Protein AF-A0A126PBB1-F1 (afdb_monomer)

Mean predicted aligned error: 21.3 Å

Secondary structure (DSSP, 8-state):
-HHHHHHHHHHHHHHHHHH----SSS--THHHHHHHHHHHHHHHHHHHS-------PPPEEE---B-PPPPPTTSPPPP-EEEEEEEEE--GGG-PPPB--SSSSEEEETTEEEEEEEEESS--TT-S-EEEETTEEEEPEEPTT-TTEEEEEEEESS-EEEEEEETTEEBPPEEEEEEPPPPPEEEEEES-SEEEEPSSSS-SEEEEEEEEE-SS-EEEEEEEEEEEE-STT--EEEEEEEE-GGGT-S--SEEEEEEEEETTTTT--TT-EEEEEEEEEESS--EEEPPPEEEEEPPHHHHT-------------S----HHHHHHHHHHHHHGGGGS-HHHHHHHHHHHHHHHHHHHHHHHHHTT-PPPS-------------PPPPP---------------------------------------THHHHHHHHGGG-----THHHHTTS-HHHHHHHHHHHHHHHHHHHHHHTT-HHHHHHHHHHHHHHHHHHHHHHHHHHHHHS--PPPPP-GGGTT----TT---------PPPPP--HHHHHHHHHHHHHHTTPPP-GGGHHHHHHHHHHHHHHHHH-HHHHHHHHHHHHHHHHHHHTTPPPPHHHHHHHHHHHHHTSPPPPPPPPPPPPPPHHHHHHHHHH--

pLDDT: mean 76.06, std 21.65, range [22.47, 97.69]

Sequence (653 aa):
MLEQFQQQRVAGRFTQLAEGKEQLLPVDFRRPGLLALGLLVAGAAAWAWPAAGPQAVAPAAVPVHFNAPPVRPGAPAPARLLETQLLVTPPAYTRRAAFAPAQASFRCPQGARVRWRVRVSRPVAGGAPVLEMGGRRVAFRPVAGAANMFEAEQVMNASALYRLRFAGTVSDDYAIDVQADQAPAVRILTPKAYTLVPARGARPEVPVRALLRDDYGLSRAELVITVAQGAGEAVKFREVRRDLSTALGALPAQATVGSLLNLKQLGLTYGDELYFYISARDNNGHNARSDAYLVQWQDTAQAAGVSGLMGGPKVAPAYFRSQRQLIIDTQKLLADRKKLTPSELTSRANELGADQQALRLRYGKFMGEELEPGLGVTAGPETEAQPAPRAESHAPIAEDDDTPAPAAAPAAGHDDHDHEASAPMGGNASPTAETDALLQPYIHKHDDAETADFLEPAVKTKLRAVLDQMWAAELRLRTAQPAAALPYEYRALRLLKQVQQQTRAFVKKAGFAPPAAPEPNLRLTGDLKGAAAPHLQAQVPAPAAQPAVRGALAWLAASAAGQPARPADARLLESAGAALAQAAVQQPGAYLAALRDLRRLLSDVRAARPPCPDCRRTVARALTDLLPPPPPADAAPPAPDRLARRYFQNLSR

Nearest PDB structures (foldseek):
  8b5l-assembly1_q  TM=4.715E-01  e=6.885E-03  Oryctolagus cuniculus
  5vi0-assembly1_A  TM=5.466E-01  e=9.714E-02  Pseudomonas fluorescens
  2vmf-assembly2_B  TM=2.144E-01  e=1.719E-01  Bacteroides thetaiotaomicron VPI-5482
  2wbk-assembly1_A  TM=2.316E-01  e=3.375E-01  Bacteroides thetaiotaomicron VPI-5482
  2vot-assembly1_A  TM=1.790E-01  e=4.375E-01  Bacteroides thetaiotaomicron VPI-5482

Structure (mmCIF, N/CA/C/O backbone):
data_AF-A0A126PBB1-F1
#
_entry.id   AF-A0A126PBB1-F1
#
loop_
_atom_site.group_PDB
_atom_site.id
_atom_site.type_symbol
_atom_site.label_atom_id
_atom_site.label_alt_id
_atom_site.label_comp_id
_atom_site.label_asym_id
_atom_site.label_entity_id
_atom_site.label_seq_id
_atom_site.pdbx_PDB_ins_code
_atom_site.Cartn_x
_atom_site.Cartn_y
_atom_site.Cartn_z
_atom_site.occupancy
_atom_site.B_iso_or_equiv
_atom_site.auth_seq_id
_atom_site.auth_comp_id
_atom_site.auth_asym_id
_atom_site.auth_atom_id
_atom_site.pdbx_PDB_model_num
ATOM 1 N N . MET A 1 1 ? -95.888 -36.426 -16.703 1.00 60.81 1 MET A N 1
ATOM 2 C CA . MET A 1 1 ? -95.851 -35.184 -17.519 1.00 60.81 1 MET A CA 1
ATOM 3 C C . MET A 1 1 ? -94.670 -34.272 -17.183 1.00 60.81 1 MET A C 1
ATOM 5 O O . MET A 1 1 ? -94.029 -33.803 -18.112 1.00 60.81 1 MET A O 1
ATOM 9 N N . LEU A 1 2 ? -94.336 -34.033 -15.908 1.00 67.06 2 LEU A N 1
ATOM 10 C CA . LEU A 1 2 ? -93.204 -33.166 -15.529 1.00 67.06 2 LEU A CA 1
ATOM 11 C C . LEU A 1 2 ? -91.828 -33.674 -15.997 1.00 67.06 2 LEU A C 1
ATOM 13 O O . LEU A 1 2 ? -91.025 -32.877 -16.473 1.00 67.06 2 LEU A O 1
ATOM 17 N N . GLU A 1 3 ? -91.581 -34.983 -15.941 1.00 72.38 3 GLU A N 1
ATOM 18 C CA . GLU A 1 3 ? -90.308 -35.571 -16.391 1.00 72.38 3 GLU A CA 1
ATOM 19 C C . GLU A 1 3 ? -90.070 -35.379 -17.894 1.00 72.38 3 GLU A C 1
ATOM 21 O O . GLU A 1 3 ? -88.973 -35.012 -18.302 1.00 72.38 3 GLU A O 1
ATOM 26 N N . GLN A 1 4 ? -91.113 -35.519 -18.720 1.00 77.75 4 GLN A N 1
ATOM 27 C CA . GLN A 1 4 ? -91.014 -35.302 -20.168 1.00 77.75 4 GLN A CA 1
ATOM 28 C C . GLN A 1 4 ? -90.711 -33.837 -20.509 1.00 77.75 4 GLN A C 1
ATOM 30 O O . GLN A 1 4 ? -89.896 -33.565 -21.389 1.00 77.75 4 GLN A O 1
ATOM 35 N N . PHE A 1 5 ? -91.295 -32.889 -19.770 1.00 80.25 5 PHE A N 1
ATOM 36 C CA . PHE A 1 5 ? -90.973 -31.469 -19.924 1.00 80.25 5 PHE A CA 1
ATOM 37 C C . PHE A 1 5 ? -89.542 -31.151 -19.491 1.00 80.25 5 PHE A C 1
ATOM 39 O O . PHE A 1 5 ? -88.868 -30.347 -20.135 1.00 80.25 5 PHE A O 1
ATOM 46 N N . GLN A 1 6 ? -89.049 -31.787 -18.426 1.00 80.12 6 GLN A N 1
ATOM 47 C CA . GLN A 1 6 ? -87.665 -31.610 -17.997 1.00 80.12 6 GLN A CA 1
ATOM 48 C C . GLN A 1 6 ? -86.688 -32.203 -19.017 1.00 80.12 6 GLN A C 1
ATOM 50 O O . GLN A 1 6 ? -85.704 -31.554 -19.367 1.00 80.12 6 GLN A O 1
ATOM 55 N N . GLN A 1 7 ? -87.000 -33.382 -19.557 1.00 84.31 7 GLN A N 1
ATOM 56 C CA . GLN A 1 7 ? -86.185 -34.045 -20.567 1.00 84.31 7 GLN A CA 1
ATOM 57 C C . GLN A 1 7 ? -86.119 -33.228 -21.863 1.00 84.31 7 GLN A C 1
ATOM 59 O O . GLN A 1 7 ? -85.029 -33.023 -22.390 1.00 84.31 7 GLN A O 1
ATOM 64 N N . GLN A 1 8 ? -87.239 -32.666 -22.330 1.00 84.06 8 GLN A N 1
ATOM 65 C CA . GLN A 1 8 ? -87.248 -31.773 -23.496 1.00 84.06 8 GLN A CA 1
ATOM 66 C C . GLN A 1 8 ? -86.466 -30.476 -23.249 1.00 84.06 8 GLN A C 1
ATOM 68 O O . GLN A 1 8 ? -85.764 -29.996 -24.138 1.00 84.06 8 GLN A O 1
ATOM 73 N N . ARG A 1 9 ? -86.524 -29.921 -22.033 1.00 81.00 9 ARG A N 1
ATOM 74 C CA . ARG A 1 9 ? -85.789 -28.697 -21.677 1.00 81.00 9 ARG A CA 1
ATOM 75 C C . ARG A 1 9 ? -84.279 -28.926 -21.604 1.00 81.00 9 ARG A C 1
ATOM 77 O O . ARG A 1 9 ? -83.509 -28.064 -22.025 1.00 81.00 9 ARG A O 1
ATOM 84 N N . VAL A 1 10 ? -83.857 -30.076 -21.079 1.00 82.06 10 VAL A N 1
ATOM 85 C CA . VAL A 1 10 ? -82.442 -30.472 -21.022 1.00 82.06 10 VAL A CA 1
ATOM 86 C C . VAL A 1 10 ? -81.930 -30.818 -22.417 1.00 82.06 10 VAL A C 1
ATOM 88 O O . VAL A 1 10 ? -80.867 -30.331 -22.792 1.00 82.06 10 VAL A O 1
ATOM 91 N N . ALA A 1 11 ? -82.704 -31.562 -23.212 1.00 82.44 11 ALA A N 1
ATOM 92 C CA . ALA A 1 11 ? -82.357 -31.871 -24.597 1.00 82.44 11 ALA A CA 1
ATOM 93 C C . ALA A 1 11 ? -82.188 -30.591 -25.430 1.00 82.44 11 ALA A C 1
ATOM 95 O O . ALA A 1 11 ? -81.163 -30.435 -26.084 1.00 82.44 11 ALA A O 1
ATOM 96 N N . GLY A 1 12 ? -83.118 -29.634 -25.309 1.00 79.44 12 GLY A N 1
ATOM 97 C CA . GLY A 1 12 ? -83.042 -28.343 -26.000 1.00 79.44 12 GLY A CA 1
ATOM 98 C C . GLY A 1 12 ? -81.815 -27.508 -25.616 1.00 79.44 12 GLY A C 1
ATOM 99 O O . GLY A 1 12 ? -81.172 -26.916 -26.485 1.00 79.44 12 GLY A O 1
ATOM 100 N N . ARG A 1 13 ? -81.434 -27.502 -24.329 1.00 74.75 13 ARG A N 1
ATOM 101 C CA . ARG A 1 13 ? -80.196 -26.845 -23.872 1.00 74.75 13 ARG A CA 1
ATOM 102 C C . ARG A 1 13 ? -78.937 -27.553 -24.361 1.00 74.75 13 ARG A C 1
ATOM 104 O O . ARG A 1 13 ? -77.949 -26.887 -24.648 1.00 74.75 13 ARG A O 1
ATOM 111 N N . PHE A 1 14 ? -78.963 -28.879 -24.458 1.00 74.94 14 PHE A N 1
ATOM 112 C CA . PHE A 1 14 ? -77.819 -29.652 -24.926 1.00 74.94 14 PHE A CA 1
ATOM 113 C C . PHE A 1 14 ? -77.565 -29.430 -26.422 1.00 74.94 14 PHE A C 1
ATOM 115 O O . PHE A 1 14 ? -76.424 -29.208 -26.816 1.00 74.94 14 PHE A O 1
ATOM 122 N N . THR A 1 15 ? -78.618 -29.378 -27.243 1.00 75.38 15 THR A N 1
ATOM 123 C CA . THR A 1 15 ? -78.499 -29.010 -28.664 1.00 75.38 15 THR A CA 1
ATOM 124 C C . THR A 1 15 ? -78.010 -27.574 -28.856 1.00 75.38 15 THR A C 1
ATOM 126 O O . THR A 1 15 ? -77.136 -27.348 -29.685 1.00 75.38 15 THR A O 1
ATOM 129 N N . GLN A 1 16 ? -78.459 -26.616 -28.032 1.00 71.31 16 GLN A N 1
ATOM 130 C CA . GLN A 1 16 ? -77.944 -25.238 -28.078 1.00 71.31 16 GLN A CA 1
ATOM 131 C C . GLN A 1 16 ? -76.454 -25.133 -27.713 1.00 71.31 16 GLN A C 1
ATOM 133 O O . GLN A 1 16 ? -75.738 -24.334 -28.312 1.00 71.31 16 GLN A O 1
ATOM 138 N N . LEU A 1 17 ? -75.973 -25.940 -26.763 1.00 67.38 17 LEU A N 1
ATOM 139 C CA . LEU A 1 17 ? -74.553 -25.984 -26.389 1.00 67.38 17 LEU A CA 1
ATOM 140 C C . LEU A 1 17 ? -73.686 -26.718 -27.423 1.00 67.38 17 LEU A C 1
ATOM 142 O O . LEU A 1 17 ? -72.514 -26.392 -27.564 1.00 67.38 17 LEU A O 1
ATOM 146 N N . ALA A 1 18 ? -74.245 -27.694 -28.143 1.00 67.94 18 ALA A N 1
ATOM 147 C CA . ALA A 1 18 ? -73.534 -28.425 -29.191 1.00 67.94 18 ALA A CA 1
ATOM 148 C C . ALA A 1 18 ? -73.410 -27.622 -30.500 1.00 67.94 18 ALA A C 1
ATOM 150 O O . ALA A 1 18 ? -72.405 -27.736 -31.201 1.00 67.94 18 ALA A O 1
ATOM 151 N N . GLU A 1 19 ? -74.414 -26.803 -30.830 1.00 67.00 19 GLU A N 1
ATOM 152 C CA . GLU A 1 19 ? -74.409 -25.941 -32.022 1.00 67.00 19 GLU A CA 1
ATOM 153 C C . GLU A 1 19 ? -73.722 -24.587 -31.772 1.00 67.00 19 GLU A C 1
ATOM 155 O O . GLU A 1 19 ? -73.183 -23.969 -32.697 1.00 67.00 19 GLU A O 1
ATOM 160 N N . GLY A 1 20 ? -73.679 -24.137 -30.515 1.00 59.25 20 GLY A N 1
ATOM 161 C CA . GLY A 1 20 ? -72.903 -22.980 -30.095 1.00 59.25 20 GLY A CA 1
ATOM 162 C C . GLY A 1 20 ? -71.405 -23.274 -30.145 1.00 59.25 20 GLY A C 1
ATOM 163 O O . GLY A 1 20 ? -70.877 -24.003 -29.314 1.00 59.25 20 GLY A O 1
ATOM 164 N N . LYS A 1 21 ? -70.680 -22.638 -31.073 1.00 56.50 21 LYS A N 1
ATOM 165 C CA . LYS A 1 21 ? -69.202 -22.561 -31.086 1.00 56.50 21 LYS A CA 1
ATOM 166 C C . LYS A 1 21 ? -68.635 -21.758 -29.897 1.00 56.50 21 LYS A C 1
ATOM 168 O O . LYS A 1 21 ? -67.639 -21.051 -30.048 1.00 56.50 21 LYS A O 1
ATOM 173 N N . GLU A 1 22 ? -69.259 -21.814 -28.727 1.00 53.62 22 GLU A N 1
ATOM 174 C CA . GLU A 1 22 ? -68.707 -21.207 -27.526 1.00 53.62 22 GLU A CA 1
ATOM 175 C C . GLU A 1 22 ? -67.692 -22.172 -26.923 1.00 53.62 22 GLU A C 1
ATOM 177 O O . GLU A 1 22 ? -67.998 -23.288 -26.506 1.00 53.62 22 GLU A O 1
ATOM 182 N N . GLN A 1 23 ? -66.430 -21.751 -26.969 1.00 56.34 23 GLN A N 1
ATOM 183 C CA . GLN A 1 23 ? -65.311 -22.481 -26.400 1.00 56.34 23 GLN A CA 1
ATOM 184 C C . GLN A 1 23 ? -65.612 -22.782 -24.927 1.00 56.34 23 GLN A C 1
ATOM 186 O O . GLN A 1 23 ? -65.823 -21.871 -24.132 1.00 56.34 23 GLN A O 1
ATOM 191 N N . LEU A 1 24 ? -65.582 -24.068 -24.563 1.00 58.25 24 LEU A N 1
ATOM 192 C CA . LEU A 1 24 ? -65.832 -24.582 -23.206 1.00 58.25 24 LEU A CA 1
ATOM 193 C C . LEU A 1 24 ? -64.870 -24.027 -22.132 1.00 58.25 24 LEU A C 1
ATOM 195 O O . LEU A 1 24 ? -65.028 -24.319 -20.950 1.00 58.25 24 LEU A O 1
ATOM 199 N N . LEU A 1 25 ? -63.875 -23.227 -22.525 1.00 57.66 25 LEU A N 1
ATOM 200 C CA . LEU A 1 25 ? -62.966 -22.504 -21.644 1.00 57.66 25 LEU A CA 1
ATOM 201 C C . LEU A 1 25 ? -62.845 -21.050 -22.139 1.00 57.66 25 LEU A C 1
ATOM 203 O O . LEU A 1 25 ? -62.586 -20.845 -23.325 1.00 57.66 25 LEU A O 1
ATOM 207 N N . PRO A 1 26 ? -62.969 -20.037 -21.258 1.00 62.47 26 PRO A N 1
ATOM 208 C CA . PRO A 1 26 ? -63.028 -18.616 -21.622 1.00 62.47 26 PRO A CA 1
ATOM 209 C C . PRO A 1 26 ? -61.656 -18.013 -21.982 1.00 62.47 26 PRO A C 1
ATOM 211 O O . PRO A 1 26 ? -61.412 -16.831 -21.745 1.00 62.47 26 PRO A O 1
ATOM 214 N N . VAL A 1 27 ? -60.719 -18.813 -22.503 1.00 61.44 27 VAL A N 1
ATOM 215 C CA . VAL A 1 27 ? -59.352 -18.365 -22.797 1.00 61.44 27 VAL A CA 1
ATOM 216 C C . VAL A 1 27 ? -58.865 -18.961 -24.119 1.00 61.44 27 VAL A C 1
ATOM 218 O O . VAL A 1 27 ? -58.666 -20.167 -24.246 1.00 61.44 27 VAL A O 1
ATOM 221 N N . ASP A 1 28 ? -58.640 -18.098 -25.111 1.00 68.00 28 ASP A N 1
ATOM 222 C CA . ASP A 1 28 ? -58.074 -18.471 -26.410 1.00 68.00 28 ASP A CA 1
ATOM 223 C C . ASP A 1 28 ? -56.553 -18.680 -26.285 1.00 68.00 28 ASP A C 1
ATOM 225 O O . ASP A 1 28 ? -55.764 -17.734 -26.351 1.00 68.00 28 ASP A O 1
ATOM 229 N N . PHE A 1 29 ? -56.124 -19.931 -26.089 1.00 66.38 29 PHE A N 1
ATOM 230 C CA . PHE A 1 29 ? -54.716 -20.314 -25.891 1.00 66.38 29 PHE A CA 1
ATOM 231 C C . PHE A 1 29 ? -53.810 -20.077 -27.112 1.00 66.38 29 PHE A C 1
ATOM 233 O O . PHE A 1 29 ? -52.584 -20.159 -26.998 1.00 66.38 29 PHE A O 1
ATOM 240 N N . ARG A 1 30 ? -54.369 -19.743 -28.282 1.00 72.94 30 ARG A N 1
ATOM 241 C CA . ARG A 1 30 ? -53.584 -19.524 -29.507 1.00 72.94 30 ARG A CA 1
ATOM 242 C C . ARG A 1 30 ? -52.703 -18.281 -29.413 1.00 72.94 30 ARG A C 1
ATOM 244 O O . ARG A 1 30 ? -51.546 -18.311 -29.824 1.00 72.94 30 ARG A O 1
ATOM 251 N N . ARG A 1 31 ? -53.225 -17.198 -28.832 1.00 74.38 31 ARG A N 1
ATOM 252 C CA . ARG A 1 31 ? -52.502 -15.925 -28.661 1.00 74.38 31 ARG A CA 1
ATOM 253 C C . ARG A 1 31 ? -51.337 -16.016 -27.660 1.00 74.38 31 ARG A C 1
ATOM 255 O O . ARG A 1 31 ? -50.235 -15.620 -28.037 1.00 74.38 31 ARG A O 1
ATOM 262 N N . PRO A 1 32 ? -51.505 -16.562 -26.436 1.00 77.25 32 PRO A N 1
ATOM 263 C CA . PRO A 1 32 ? -50.378 -16.763 -25.527 1.00 77.25 32 PRO A CA 1
ATOM 264 C C . PRO A 1 32 ? -49.398 -17.825 -26.044 1.00 77.25 32 PRO A C 1
ATOM 266 O O . PRO A 1 32 ? -48.199 -17.675 -25.835 1.00 77.25 32 PRO A O 1
ATOM 269 N N . GLY A 1 33 ? -49.866 -18.843 -26.780 1.00 81.31 33 GLY A N 1
ATOM 270 C CA . GLY A 1 33 ? -48.993 -19.836 -27.415 1.00 81.31 33 GLY A CA 1
ATOM 271 C C . GLY A 1 33 ? -48.054 -19.230 -28.463 1.00 81.31 33 GLY A C 1
ATOM 272 O O . GLY A 1 33 ? -46.858 -19.512 -28.452 1.00 81.31 33 GLY A O 1
ATOM 273 N N . LEU A 1 34 ? -48.563 -18.339 -29.322 1.00 83.38 34 LEU A N 1
ATOM 274 C CA . LEU A 1 34 ? -47.744 -17.617 -30.304 1.00 83.38 34 LEU A CA 1
ATOM 275 C C . LEU A 1 34 ? -46.753 -16.647 -29.642 1.00 83.38 34 LEU A C 1
ATOM 277 O O . LEU A 1 34 ? -45.617 -16.538 -30.097 1.00 83.38 34 LEU A O 1
ATOM 281 N N . LEU A 1 35 ? -47.147 -15.986 -28.549 1.00 85.50 35 LEU A N 1
ATOM 282 C CA . LEU A 1 35 ? -46.247 -15.134 -27.761 1.00 85.50 35 LEU A CA 1
ATOM 283 C C . LEU A 1 35 ? -45.133 -15.940 -27.082 1.00 85.50 35 LEU A C 1
ATOM 285 O O . LEU A 1 35 ? -43.973 -15.535 -27.130 1.00 85.50 35 LEU A O 1
ATOM 289 N N . ALA A 1 36 ? -45.460 -17.092 -26.492 1.00 84.94 36 ALA A N 1
ATOM 290 C CA . ALA A 1 36 ? -44.480 -17.981 -25.874 1.00 84.94 36 ALA A CA 1
ATOM 291 C C . ALA A 1 36 ? -43.501 -18.554 -26.909 1.00 84.94 36 ALA A C 1
ATOM 293 O O . ALA A 1 36 ? -42.295 -18.579 -26.667 1.00 84.94 36 ALA A O 1
ATOM 294 N N . LEU A 1 37 ? -44.000 -18.947 -28.087 1.00 88.62 37 LEU A N 1
ATOM 295 C CA . LEU A 1 37 ? -43.163 -19.395 -29.199 1.00 88.62 37 LEU A CA 1
ATOM 296 C C . LEU A 1 37 ? -42.256 -18.263 -29.702 1.00 88.62 37 LEU A C 1
ATOM 298 O O . LEU A 1 37 ? -41.065 -18.480 -29.902 1.00 88.62 37 LEU A O 1
ATOM 302 N N . GLY A 1 38 ? -42.790 -17.047 -29.847 1.00 89.56 38 GLY A N 1
ATOM 303 C CA . GLY A 1 38 ? -42.014 -15.868 -30.231 1.00 89.56 38 GLY A CA 1
ATOM 304 C C . GLY A 1 38 ? -40.899 -15.542 -29.234 1.00 89.56 38 GLY A C 1
ATOM 305 O O . GLY A 1 38 ? -39.771 -15.282 -29.644 1.00 89.56 38 GLY A O 1
ATOM 306 N N . LEU A 1 39 ? -41.178 -15.629 -27.930 1.00 90.38 39 LEU A N 1
ATOM 307 C CA . LEU A 1 39 ? -40.182 -15.443 -26.869 1.00 90.38 39 LEU A CA 1
ATOM 308 C C . LEU A 1 39 ? -39.119 -16.547 -26.860 1.00 90.38 39 LEU A C 1
ATOM 310 O O . LEU A 1 39 ? -37.944 -16.250 -26.660 1.00 90.38 39 LEU A O 1
ATOM 314 N N . LEU A 1 40 ? -39.501 -17.800 -27.116 1.00 90.75 40 LEU A N 1
ATOM 315 C CA . LEU A 1 40 ? -38.558 -18.915 -27.237 1.00 90.75 40 LEU A CA 1
ATOM 316 C C . LEU A 1 40 ? -37.641 -18.758 -28.452 1.00 90.75 40 LEU A C 1
ATOM 318 O O . LEU A 1 40 ? -36.433 -18.944 -28.328 1.00 90.75 40 LEU A O 1
ATOM 322 N N . VAL A 1 41 ? -38.189 -18.371 -29.605 1.00 91.12 41 VAL A N 1
ATOM 323 C CA . VAL A 1 41 ? -37.403 -18.120 -30.822 1.00 91.12 41 VAL A CA 1
ATOM 324 C C . VAL A 1 41 ? -36.488 -16.910 -30.634 1.00 91.12 41 VAL A C 1
ATOM 326 O O . VAL A 1 41 ? -35.320 -16.974 -31.005 1.00 91.12 41 VAL A O 1
ATOM 329 N N . ALA A 1 42 ? -36.967 -15.836 -30.000 1.00 87.81 42 ALA A N 1
ATOM 330 C CA . ALA A 1 42 ? -36.142 -14.676 -29.669 1.00 87.81 42 ALA A CA 1
ATOM 331 C C . ALA A 1 42 ? -35.030 -15.024 -28.664 1.00 87.81 42 ALA A C 1
ATOM 333 O O . ALA A 1 42 ? -33.894 -14.589 -28.833 1.00 87.81 42 ALA A O 1
ATOM 334 N N . GLY A 1 43 ? -35.325 -15.850 -27.655 1.00 86.69 43 GLY A N 1
ATOM 335 C CA . GLY A 1 43 ? -34.338 -16.351 -26.699 1.00 86.69 43 GLY A CA 1
ATOM 336 C C . GLY A 1 43 ? -33.283 -17.241 -27.358 1.00 86.69 43 GLY A C 1
ATOM 337 O O . GLY A 1 43 ? -32.093 -17.072 -27.105 1.00 86.69 43 GLY A O 1
ATOM 338 N N . ALA A 1 44 ? -33.696 -18.131 -28.263 1.00 83.69 44 ALA A N 1
ATOM 339 C CA . ALA A 1 44 ? -32.787 -18.969 -29.041 1.00 83.69 44 ALA A CA 1
ATOM 340 C C . ALA A 1 44 ? -31.921 -18.140 -30.001 1.00 83.69 44 ALA A C 1
ATOM 342 O O . ALA A 1 44 ? -30.720 -18.378 -30.099 1.00 83.69 44 ALA A O 1
ATOM 343 N N . ALA A 1 45 ? -32.496 -17.128 -30.659 1.00 83.50 45 ALA A N 1
ATOM 344 C CA . ALA A 1 45 ? -31.759 -16.204 -31.516 1.00 83.50 45 ALA A CA 1
ATOM 345 C C . ALA A 1 45 ? -30.760 -15.349 -30.721 1.00 83.50 45 ALA A C 1
ATOM 347 O O . ALA A 1 45 ? -29.646 -15.134 -31.186 1.00 83.50 45 ALA A O 1
ATOM 348 N N . ALA A 1 46 ? -31.115 -14.909 -29.510 1.00 80.44 46 ALA A N 1
ATOM 349 C CA . ALA A 1 46 ? -30.208 -14.190 -28.617 1.00 80.44 46 ALA A CA 1
ATOM 350 C C . ALA A 1 46 ? -29.079 -15.086 -28.079 1.00 80.44 46 ALA A C 1
ATOM 352 O O . ALA A 1 46 ? -27.955 -14.619 -27.922 1.00 80.44 46 ALA A O 1
ATOM 353 N N . TRP A 1 47 ? -29.357 -16.369 -27.829 1.00 79.06 47 TRP A N 1
ATOM 354 C CA . TRP A 1 47 ? -28.354 -17.344 -27.390 1.00 79.06 47 TRP A CA 1
ATOM 355 C C . TRP A 1 47 ? -27.402 -17.763 -28.519 1.00 79.06 47 TRP A C 1
ATOM 357 O O . TRP A 1 47 ? -26.215 -17.971 -28.283 1.00 79.06 47 TRP A O 1
ATOM 367 N N . ALA A 1 48 ? -27.913 -17.852 -29.751 1.00 73.81 48 ALA A N 1
ATOM 368 C CA . ALA A 1 48 ? -27.139 -18.174 -30.947 1.00 73.81 48 ALA A CA 1
ATOM 369 C C . ALA A 1 48 ? -26.446 -16.954 -31.576 1.00 73.81 48 ALA A C 1
ATOM 371 O O . ALA A 1 48 ? -25.597 -17.128 -32.454 1.00 73.81 48 ALA A O 1
ATOM 372 N N . TRP A 1 49 ? -26.781 -15.728 -31.151 1.00 69.00 49 TRP A N 1
ATOM 373 C CA . TRP A 1 49 ? -26.047 -14.541 -31.570 1.00 69.00 49 TRP A CA 1
ATOM 374 C C . TRP A 1 49 ? -24.623 -14.673 -31.036 1.00 69.00 49 TRP A C 1
ATOM 376 O O . TRP A 1 49 ? -24.450 -14.766 -29.817 1.00 69.00 49 TRP A O 1
ATOM 386 N N . PRO A 1 50 ? -23.591 -14.709 -31.897 1.00 56.25 50 PRO A N 1
ATOM 387 C CA . PRO A 1 50 ? -22.228 -14.793 -31.416 1.00 56.25 50 PRO A CA 1
ATOM 388 C C . PRO A 1 50 ? -21.996 -13.557 -30.555 1.00 56.25 50 PRO A C 1
ATOM 390 O O . PRO A 1 50 ? -21.979 -12.431 -31.060 1.00 56.25 50 PRO A O 1
ATOM 393 N N . ALA A 1 51 ? -21.860 -13.761 -29.241 1.00 51.94 51 ALA A N 1
ATOM 394 C CA . ALA A 1 51 ? -21.306 -12.747 -28.368 1.00 51.94 51 ALA A CA 1
ATOM 395 C C . ALA A 1 51 ? -20.019 -12.309 -29.056 1.00 51.94 51 ALA A C 1
ATOM 397 O O . ALA A 1 51 ? -19.176 -13.161 -29.349 1.00 51.94 51 ALA A O 1
ATOM 398 N N . ALA A 1 52 ? -19.924 -11.028 -29.417 1.00 47.97 52 ALA A N 1
ATOM 399 C CA . ALA A 1 52 ? -18.725 -10.490 -30.026 1.00 47.97 52 ALA A CA 1
ATOM 400 C C . ALA A 1 52 ? -17.579 -10.813 -29.067 1.00 47.97 52 ALA A C 1
ATOM 402 O O . ALA A 1 52 ? -17.427 -10.171 -28.026 1.00 47.97 52 ALA A O 1
ATOM 403 N N . GLY A 1 53 ? -16.834 -11.879 -29.372 1.00 48.50 53 GLY A N 1
ATOM 404 C CA . GLY A 1 53 ? -15.652 -12.239 -28.619 1.00 48.50 53 GLY A CA 1
ATOM 405 C C . GLY A 1 53 ? -14.760 -11.004 -28.605 1.00 48.50 53 GLY A C 1
ATOM 406 O O . GLY A 1 53 ? -14.762 -10.267 -29.599 1.00 48.50 53 GLY A O 1
ATOM 407 N N . PRO A 1 54 ? -14.052 -10.723 -27.498 1.00 49.78 54 PRO A N 1
ATOM 408 C CA . PRO A 1 54 ? -13.180 -9.562 -27.433 1.00 49.78 54 PRO A CA 1
ATOM 409 C C . PRO A 1 54 ? -12.305 -9.573 -28.683 1.00 49.78 54 PRO A C 1
ATOM 411 O O . PRO A 1 54 ? -11.560 -10.531 -28.901 1.00 49.78 54 PRO A O 1
ATOM 414 N N . GLN A 1 55 ? -12.480 -8.564 -29.548 1.00 49.47 55 GLN A N 1
ATOM 415 C CA . GLN A 1 55 ? -11.702 -8.450 -30.774 1.00 49.47 55 GLN A CA 1
ATOM 416 C C . GLN A 1 55 ? -10.240 -8.580 -30.367 1.00 49.47 55 GLN A C 1
ATOM 418 O O . GLN A 1 55 ? -9.766 -7.828 -29.512 1.00 49.47 55 GLN A O 1
ATOM 423 N N . ALA A 1 56 ? -9.555 -9.588 -30.909 1.00 59.28 56 ALA A N 1
ATOM 424 C CA . ALA A 1 56 ? -8.152 -9.800 -30.615 1.00 59.28 56 ALA A CA 1
ATOM 425 C C . ALA A 1 56 ? -7.414 -8.534 -31.047 1.00 59.28 56 ALA A C 1
ATOM 427 O O . ALA A 1 56 ? -7.288 -8.265 -32.242 1.00 59.28 56 ALA A O 1
ATOM 428 N N . VAL A 1 57 ? -6.997 -7.721 -30.074 1.00 67.81 57 VAL A N 1
ATOM 429 C CA . VAL A 1 57 ? -6.316 -6.463 -30.360 1.00 67.81 57 VAL A CA 1
ATOM 430 C C . VAL A 1 57 ? -5.057 -6.799 -31.143 1.00 67.81 57 VAL A C 1
ATOM 432 O O . VAL A 1 57 ? -4.183 -7.530 -30.665 1.00 67.81 57 VAL A O 1
ATOM 435 N N . ALA A 1 58 ? -5.007 -6.311 -32.381 1.00 67.44 58 ALA A N 1
ATOM 436 C CA . ALA A 1 58 ? -3.869 -6.532 -33.246 1.00 67.44 58 ALA A CA 1
ATOM 437 C C . ALA A 1 58 ? -2.636 -5.858 -32.619 1.00 67.44 58 ALA A C 1
ATOM 439 O O . ALA A 1 58 ? -2.727 -4.720 -32.148 1.00 67.44 58 ALA A O 1
ATOM 440 N N . PRO A 1 59 ? -1.486 -6.547 -32.574 1.00 68.62 59 PRO A N 1
ATOM 441 C CA . PRO A 1 59 ? -0.256 -5.951 -32.075 1.00 68.62 59 PRO A CA 1
ATOM 442 C C . PRO A 1 59 ? 0.129 -4.767 -32.979 1.00 68.62 59 PRO A C 1
ATOM 444 O O . PRO A 1 59 ? 0.178 -4.904 -34.200 1.00 68.62 59 PRO A O 1
ATOM 447 N N . ALA A 1 60 ? 0.370 -3.596 -32.387 1.00 75.88 60 ALA A N 1
ATOM 448 C CA . ALA A 1 60 ? 0.724 -2.387 -33.131 1.00 75.88 60 ALA A CA 1
ATOM 449 C C . ALA A 1 60 ? 2.241 -2.274 -33.283 1.00 75.88 60 ALA A C 1
ATOM 451 O O . ALA A 1 60 ? 2.984 -2.628 -32.364 1.00 75.88 60 ALA A O 1
ATOM 452 N N . ALA A 1 61 ? 2.692 -1.768 -34.433 1.00 83.81 61 ALA A N 1
ATOM 453 C CA . ALA A 1 61 ? 4.094 -1.462 -34.673 1.00 83.81 61 ALA A CA 1
ATOM 454 C C . ALA A 1 61 ? 4.527 -0.245 -33.851 1.00 83.81 61 ALA A C 1
ATOM 456 O O . ALA A 1 61 ? 3.834 0.770 -33.790 1.00 83.81 61 ALA A O 1
ATOM 457 N N . VAL A 1 62 ? 5.699 -0.352 -33.241 1.00 86.69 62 VAL A N 1
ATOM 458 C CA . VAL A 1 62 ? 6.243 0.636 -32.323 1.00 86.69 62 VAL A CA 1
ATOM 459 C C . VAL A 1 62 ? 7.641 1.041 -32.789 1.00 86.69 62 VAL A C 1
ATOM 461 O O . VAL A 1 62 ? 8.458 0.165 -33.095 1.00 86.69 62 VAL A O 1
ATOM 464 N N . PRO A 1 63 ? 7.956 2.350 -32.838 1.00 84.38 63 PRO A N 1
ATOM 465 C CA . PRO A 1 63 ? 9.277 2.804 -33.245 1.00 84.38 63 PRO A CA 1
ATOM 466 C C . PRO A 1 63 ? 10.329 2.408 -32.201 1.00 84.38 63 PRO A C 1
ATOM 468 O O . PRO A 1 63 ? 10.264 2.812 -31.038 1.00 84.38 63 PRO A O 1
ATOM 471 N N . VAL A 1 64 ? 11.322 1.635 -32.644 1.00 85.06 64 VAL A N 1
ATOM 472 C CA . VAL A 1 64 ? 12.507 1.261 -31.866 1.00 85.06 64 VAL A CA 1
ATOM 473 C C . VAL A 1 64 ? 13.744 1.759 -32.606 1.00 85.06 64 VAL A C 1
ATOM 475 O O . VAL A 1 64 ? 13.965 1.431 -33.769 1.00 85.06 64 VAL A O 1
ATOM 478 N N . HIS A 1 65 ? 14.553 2.550 -31.916 1.00 84.69 65 HIS A N 1
ATOM 479 C CA . HIS A 1 65 ? 15.766 3.161 -32.432 1.00 84.69 65 HIS A CA 1
ATOM 480 C C . HIS A 1 65 ? 16.964 2.273 -32.102 1.00 84.69 65 HIS A C 1
ATOM 482 O O . HIS A 1 65 ? 17.101 1.779 -30.980 1.00 84.69 65 HIS A O 1
ATOM 488 N N . PHE A 1 66 ? 17.826 2.071 -33.095 1.00 81.12 66 PHE A N 1
ATOM 489 C CA . PHE A 1 66 ? 19.049 1.284 -32.988 1.00 81.12 66 PHE A CA 1
ATOM 490 C C . PHE A 1 66 ? 20.254 2.161 -33.295 1.00 81.12 66 PHE A C 1
ATOM 492 O O . PHE A 1 66 ? 20.255 2.888 -34.289 1.00 81.12 66 PHE A O 1
ATOM 499 N N . ASN A 1 67 ? 21.306 2.036 -32.487 1.00 68.19 67 ASN A N 1
ATOM 500 C CA . ASN A 1 67 ? 22.583 2.671 -32.789 1.00 68.19 67 ASN A CA 1
ATOM 501 C C . ASN A 1 67 ? 23.278 1.877 -33.896 1.00 68.19 67 ASN A C 1
ATOM 503 O O . ASN A 1 67 ? 23.916 0.859 -33.631 1.00 68.19 67 ASN A O 1
ATOM 507 N N . ALA A 1 68 ? 23.112 2.316 -35.143 1.00 60.19 68 ALA A N 1
ATOM 508 C CA . ALA A 1 68 ? 23.753 1.678 -36.283 1.00 60.19 68 ALA A CA 1
ATOM 509 C C . ALA A 1 68 ? 25.279 1.893 -36.224 1.00 60.19 68 ALA A C 1
ATOM 511 O O . ALA A 1 68 ? 25.725 3.036 -36.081 1.00 60.19 68 ALA A O 1
ATOM 512 N N . PRO A 1 69 ? 26.102 0.834 -36.347 1.00 59.94 69 PRO A N 1
ATOM 513 C CA . PRO A 1 69 ? 27.535 1.012 -36.540 1.00 59.94 69 PRO A CA 1
ATOM 514 C C . PRO A 1 69 ? 27.804 1.726 -37.879 1.00 59.94 69 PRO A C 1
ATOM 516 O O . PRO A 1 69 ? 27.018 1.566 -38.820 1.00 59.94 69 PRO A O 1
ATOM 519 N N . PRO A 1 70 ? 28.899 2.503 -37.998 1.00 57.19 70 PRO A N 1
ATOM 520 C CA . PRO A 1 70 ? 29.235 3.196 -39.238 1.00 57.19 70 PRO A CA 1
ATOM 521 C C . PRO A 1 70 ? 29.359 2.191 -40.388 1.00 57.19 70 PRO A C 1
ATOM 523 O O . PRO A 1 70 ? 30.141 1.239 -40.324 1.00 57.19 70 PRO A O 1
ATOM 526 N N . VAL A 1 71 ? 28.555 2.389 -41.435 1.00 56.50 71 VAL A N 1
ATOM 527 C CA . VAL A 1 71 ? 28.547 1.525 -42.620 1.00 56.50 71 VAL A CA 1
ATOM 528 C C . VAL A 1 71 ? 29.838 1.765 -43.397 1.00 56.50 71 VAL A C 1
ATOM 530 O O . VAL A 1 71 ? 30.094 2.879 -43.848 1.00 56.50 71 VAL A O 1
ATOM 533 N N . ARG A 1 72 ? 30.659 0.722 -43.565 1.00 57.59 72 ARG A N 1
ATOM 534 C CA . ARG A 1 72 ? 31.797 0.773 -44.491 1.00 57.59 72 ARG A CA 1
ATOM 535 C C . ARG A 1 72 ? 31.271 0.673 -45.930 1.00 57.59 72 ARG A C 1
ATOM 537 O O . ARG A 1 72 ? 30.515 -0.262 -46.209 1.00 57.59 72 ARG A O 1
ATOM 544 N N . PRO A 1 73 ? 31.649 1.585 -46.843 1.00 52.62 73 PRO A N 1
ATOM 545 C CA . PRO A 1 73 ? 31.248 1.485 -48.243 1.00 52.62 73 PRO A CA 1
ATOM 546 C C . PRO A 1 73 ? 31.761 0.166 -48.849 1.00 52.62 73 PRO A C 1
ATOM 548 O O . PRO A 1 73 ? 32.922 -0.189 -48.669 1.00 52.62 73 PRO A O 1
ATOM 551 N N . GLY A 1 74 ? 30.876 -0.580 -49.523 1.00 58.72 74 GLY A N 1
ATOM 552 C CA . GLY A 1 74 ? 31.193 -1.848 -50.202 1.00 58.72 74 GLY A CA 1
ATOM 553 C C . GLY A 1 74 ? 30.891 -3.143 -49.428 1.00 58.72 74 GLY A C 1
ATOM 554 O O . GLY A 1 74 ? 30.971 -4.218 -50.015 1.00 58.72 74 GLY A O 1
ATOM 555 N N . ALA A 1 75 ? 30.503 -3.081 -48.148 1.00 63.78 75 ALA A N 1
ATOM 556 C CA . ALA A 1 75 ? 30.098 -4.268 -47.382 1.00 63.78 75 ALA A CA 1
ATOM 557 C C . ALA A 1 75 ? 28.573 -4.523 -47.463 1.00 63.78 75 ALA A C 1
ATOM 559 O O . ALA A 1 75 ? 27.795 -3.564 -47.465 1.00 63.78 75 ALA A O 1
ATOM 560 N N . PRO A 1 76 ? 28.103 -5.790 -47.479 1.00 65.69 76 PRO A N 1
ATOM 561 C CA . PRO A 1 76 ? 26.674 -6.099 -47.481 1.00 65.69 76 PRO A CA 1
ATOM 562 C C . PRO A 1 76 ? 25.987 -5.552 -46.220 1.00 65.69 76 PRO A C 1
ATOM 564 O O . PRO A 1 76 ? 26.412 -5.835 -45.098 1.00 65.69 76 PRO A O 1
ATOM 567 N N . ALA A 1 77 ? 24.901 -4.793 -46.408 1.00 66.31 77 ALA A N 1
ATOM 568 C CA . ALA A 1 77 ? 24.193 -4.081 -45.340 1.00 66.31 77 ALA A CA 1
ATOM 569 C C . ALA A 1 77 ? 23.815 -5.021 -44.181 1.00 66.31 77 ALA A C 1
ATOM 571 O O . ALA A 1 77 ? 23.120 -6.006 -44.436 1.00 66.31 77 ALA A O 1
ATOM 572 N N . PRO A 1 78 ? 24.230 -4.763 -42.925 1.00 71.75 78 PRO A N 1
ATOM 573 C CA . PRO A 1 78 ? 24.065 -5.703 -41.816 1.00 71.75 78 PRO A CA 1
ATOM 574 C C . PRO A 1 78 ? 22.594 -6.068 -41.577 1.00 71.75 78 PRO A C 1
ATOM 576 O O . PRO A 1 78 ? 21.677 -5.301 -41.875 1.00 71.75 78 PRO A O 1
ATOM 579 N N . ALA A 1 79 ? 22.356 -7.280 -41.072 1.00 79.94 79 ALA A N 1
ATOM 580 C CA . ALA A 1 79 ? 21.009 -7.702 -40.707 1.00 79.94 79 ALA A CA 1
ATOM 581 C C . ALA A 1 79 ? 20.444 -6.780 -39.618 1.00 79.94 79 ALA A C 1
ATOM 583 O O . ALA A 1 79 ? 21.146 -6.424 -38.674 1.00 79.94 79 ALA A O 1
ATOM 584 N N . ARG A 1 80 ? 19.180 -6.378 -39.764 1.00 82.56 80 ARG A N 1
ATOM 585 C CA . ARG A 1 80 ? 18.541 -5.382 -38.899 1.00 82.56 80 ARG A CA 1
ATOM 586 C C . ARG A 1 80 ? 17.112 -5.772 -38.554 1.00 82.56 80 ARG A C 1
ATOM 588 O O . ARG A 1 80 ? 16.472 -6.533 -39.282 1.00 82.56 80 ARG A O 1
ATOM 595 N N . LEU A 1 81 ? 16.621 -5.209 -37.459 1.00 84.88 81 LEU A N 1
ATOM 596 C CA . LEU A 1 81 ? 15.216 -5.253 -37.077 1.00 84.88 81 LEU A CA 1
ATOM 597 C C . LEU A 1 81 ? 14.439 -4.242 -37.929 1.00 84.88 81 LEU A C 1
ATOM 599 O O . LEU A 1 81 ? 14.817 -3.076 -38.002 1.00 84.88 81 LEU A O 1
ATOM 603 N N . LEU A 1 82 ? 13.406 -4.712 -38.629 1.00 85.25 82 LEU A N 1
ATOM 604 C CA . LEU A 1 82 ? 12.557 -3.898 -39.503 1.00 85.25 82 LEU A CA 1
ATOM 605 C C . LEU A 1 82 ? 11.345 -3.342 -38.759 1.00 85.25 82 LEU A C 1
ATOM 607 O O . LEU A 1 82 ? 10.908 -2.233 -39.041 1.00 85.25 82 LEU A O 1
ATOM 611 N N . GLU A 1 83 ? 10.791 -4.124 -37.836 1.00 87.38 83 GLU A N 1
ATOM 612 C CA . GLU A 1 83 ? 9.554 -3.792 -37.139 1.00 87.38 83 GLU A CA 1
ATOM 613 C C . GLU A 1 83 ? 9.536 -4.464 -35.769 1.00 87.38 83 GLU A C 1
ATOM 615 O O . GLU A 1 83 ? 9.990 -5.602 -35.626 1.00 87.38 83 GLU A O 1
ATOM 620 N N . THR A 1 84 ? 9.011 -3.757 -34.771 1.00 91.12 84 THR A N 1
ATOM 621 C CA . THR A 1 84 ? 8.746 -4.287 -33.432 1.00 91.12 84 THR A CA 1
ATOM 622 C C . THR A 1 84 ? 7.291 -4.023 -33.105 1.00 91.12 84 THR A C 1
ATOM 624 O O . THR A 1 84 ? 6.851 -2.883 -33.178 1.00 91.12 84 THR A O 1
ATOM 627 N N . GLN A 1 85 ? 6.552 -5.061 -32.744 1.00 93.12 85 GLN A N 1
ATOM 628 C CA . GLN A 1 85 ? 5.168 -4.971 -32.322 1.00 93.12 85 GLN A CA 1
ATOM 629 C C . GLN A 1 85 ? 5.042 -5.398 -30.864 1.00 93.12 85 GLN A C 1
ATOM 631 O O . GLN A 1 85 ? 5.661 -6.376 -30.434 1.00 93.12 85 GLN A O 1
ATOM 636 N N . LEU A 1 86 ? 4.228 -4.666 -30.112 1.00 93.50 86 LEU A N 1
ATOM 637 C CA . LEU A 1 86 ? 3.996 -4.913 -28.694 1.00 93.50 86 LEU A CA 1
ATOM 638 C C . LEU A 1 86 ? 2.524 -5.228 -28.445 1.00 93.50 86 LEU A C 1
ATOM 640 O O . LEU A 1 86 ? 1.635 -4.565 -28.978 1.00 93.50 86 LEU A O 1
ATOM 644 N N . LEU A 1 87 ? 2.274 -6.219 -27.593 1.00 94.75 87 LEU A N 1
ATOM 645 C CA . LEU A 1 87 ? 0.954 -6.477 -27.029 1.00 94.75 87 LEU A CA 1
ATOM 646 C C . LEU A 1 87 ? 1.074 -6.673 -25.521 1.00 94.75 87 LEU A C 1
ATOM 648 O O . LEU A 1 87 ? 1.838 -7.521 -25.061 1.00 94.75 87 LEU A O 1
ATOM 652 N N . VAL A 1 88 ? 0.290 -5.913 -24.767 1.00 95.69 88 VAL A N 1
ATOM 653 C CA . VAL A 1 88 ? 0.187 -6.012 -23.314 1.00 95.69 88 VAL A CA 1
ATOM 654 C C . VAL A 1 88 ? -1.141 -6.670 -22.977 1.00 95.69 88 VAL A C 1
ATOM 656 O O . VAL A 1 88 ? -2.199 -6.173 -23.353 1.00 95.69 88 VAL A O 1
ATOM 659 N N . THR A 1 89 ? -1.088 -7.787 -22.259 1.00 95.88 89 THR A N 1
ATOM 660 C CA . THR A 1 89 ? -2.266 -8.500 -21.754 1.00 95.88 89 THR A CA 1
ATOM 661 C C . THR A 1 89 ? -2.286 -8.386 -20.229 1.00 95.88 89 THR A C 1
ATOM 663 O O . THR A 1 89 ? -1.479 -9.046 -19.566 1.00 95.88 89 THR A O 1
ATOM 666 N N . PRO A 1 90 ? -3.145 -7.522 -19.659 1.00 95.50 90 PRO A N 1
ATOM 667 C CA . PRO A 1 90 ? -3.330 -7.423 -18.214 1.00 95.50 90 PRO A CA 1
ATOM 668 C C . PRO A 1 90 ? -3.782 -8.751 -17.582 1.00 95.50 90 PRO A C 1
ATOM 670 O O . PRO A 1 90 ? -4.395 -9.573 -18.270 1.00 95.50 90 PRO A O 1
ATOM 673 N N . PRO A 1 91 ? -3.529 -8.972 -16.279 1.00 94.81 91 PRO A N 1
ATOM 674 C CA . PRO A 1 91 ? -4.100 -10.110 -15.563 1.00 94.81 91 PRO A CA 1
ATOM 675 C C . PRO A 1 91 ? -5.629 -10.098 -15.596 1.00 94.81 91 PRO A C 1
ATOM 677 O O . PRO A 1 91 ? -6.250 -9.034 -15.557 1.00 94.81 91 PRO A O 1
ATOM 680 N N . ALA A 1 92 ? -6.239 -11.284 -15.585 1.00 92.00 92 ALA A N 1
ATOM 681 C CA . ALA A 1 92 ? -7.691 -11.438 -15.685 1.00 92.00 92 ALA A CA 1
ATOM 682 C C . ALA A 1 92 ? -8.461 -10.697 -14.577 1.00 92.00 92 ALA A C 1
ATOM 684 O O . ALA A 1 92 ? -9.510 -10.119 -14.859 1.00 92.00 92 ALA A O 1
ATOM 685 N N . TYR A 1 93 ? -7.922 -10.659 -13.350 1.00 90.19 93 TYR A N 1
ATOM 686 C CA . TYR A 1 93 ? -8.566 -9.979 -12.223 1.00 90.19 93 TYR A CA 1
ATOM 687 C C . TYR A 1 93 ? -8.794 -8.488 -12.518 1.00 90.19 93 TYR A C 1
ATOM 689 O O . TYR A 1 93 ? -9.868 -7.972 -12.238 1.00 90.19 93 TYR A O 1
ATOM 697 N N . THR A 1 94 ? -7.873 -7.821 -13.227 1.00 91.38 94 THR A N 1
ATOM 698 C CA . THR A 1 94 ? -8.000 -6.393 -13.571 1.00 91.38 94 THR A CA 1
ATOM 699 C C . THR A 1 94 ? -9.182 -6.077 -14.495 1.00 91.38 94 THR A C 1
ATOM 701 O O . THR A 1 94 ? -9.564 -4.915 -14.615 1.00 91.38 94 THR A O 1
ATOM 704 N N . ARG A 1 95 ? -9.743 -7.083 -15.192 1.00 88.06 95 ARG A N 1
ATOM 705 C CA . ARG A 1 95 ? -10.799 -6.953 -16.221 1.00 88.06 95 ARG A CA 1
ATOM 706 C C . ARG A 1 95 ? -10.493 -5.936 -17.331 1.00 88.06 95 ARG A C 1
ATOM 708 O O . ARG A 1 95 ? -11.395 -5.478 -18.031 1.00 88.06 95 ARG A O 1
ATOM 715 N N . ARG A 1 96 ? -9.221 -5.581 -17.524 1.00 90.50 96 ARG A N 1
ATOM 716 C CA . ARG A 1 96 ? -8.786 -4.676 -18.592 1.00 90.50 96 ARG A CA 1
ATOM 717 C C . ARG A 1 96 ? -8.533 -5.464 -19.871 1.00 90.50 96 ARG A C 1
ATOM 719 O O . ARG A 1 96 ? -7.895 -6.513 -19.845 1.00 90.50 96 ARG A O 1
ATOM 726 N N . ALA A 1 97 ? -9.002 -4.931 -20.997 1.00 91.00 97 ALA A N 1
ATOM 727 C CA . ALA A 1 97 ? -8.709 -5.504 -22.304 1.00 91.00 97 ALA A CA 1
ATOM 728 C C . ALA A 1 97 ? -7.202 -5.450 -22.601 1.00 91.00 97 ALA A C 1
ATOM 730 O O . ALA A 1 97 ? -6.497 -4.532 -22.164 1.00 91.00 97 ALA A O 1
ATOM 731 N N . ALA A 1 98 ? -6.716 -6.427 -23.369 1.00 93.50 98 ALA A N 1
ATOM 732 C CA . ALA A 1 98 ? -5.374 -6.360 -23.929 1.00 93.50 98 ALA A CA 1
ATOM 733 C C . ALA A 1 98 ? -5.241 -5.107 -24.806 1.00 93.50 98 ALA A C 1
ATOM 735 O O . ALA A 1 98 ? -6.196 -4.701 -25.464 1.00 93.50 98 ALA A O 1
ATOM 736 N N . PHE A 1 99 ? -4.066 -4.488 -24.818 1.00 93.38 99 PHE A N 1
ATOM 737 C CA . PHE A 1 99 ? -3.822 -3.272 -25.588 1.00 93.38 99 PHE A CA 1
ATOM 738 C C . PHE A 1 99 ? -2.425 -3.281 -26.204 1.00 93.38 99 PHE A C 1
ATOM 740 O O . PHE A 1 99 ? -1.494 -3.891 -25.674 1.00 93.38 99 PHE A O 1
ATOM 747 N N . ALA A 1 100 ? -2.272 -2.586 -27.328 1.00 92.94 100 ALA A N 1
ATOM 748 C CA . ALA A 1 100 ? -0.977 -2.347 -27.945 1.00 92.94 100 ALA A CA 1
ATOM 749 C C . ALA A 1 100 ? -0.487 -0.935 -27.569 1.00 92.94 100 ALA A C 1
ATOM 751 O O . ALA A 1 100 ? -1.204 0.039 -27.813 1.00 92.94 100 ALA A O 1
ATOM 752 N N . PRO A 1 101 ? 0.689 -0.788 -26.937 1.00 92.06 101 PRO A N 1
ATOM 753 C CA . PRO A 1 101 ? 1.213 0.521 -26.572 1.00 92.06 101 PRO A CA 1
ATOM 754 C C . PRO A 1 101 ? 1.656 1.302 -27.817 1.00 92.06 101 PRO A C 1
ATOM 756 O O . PRO A 1 101 ? 2.200 0.730 -28.756 1.00 92.06 101 PRO A O 1
ATOM 759 N N . ALA A 1 102 ? 1.470 2.625 -27.805 1.00 88.69 102 ALA A N 1
ATOM 760 C CA . ALA A 1 102 ? 1.858 3.502 -28.918 1.00 88.69 102 ALA A CA 1
ATOM 761 C C . ALA A 1 102 ? 3.379 3.744 -29.013 1.00 88.69 102 ALA A C 1
ATOM 763 O O . ALA A 1 102 ? 3.888 4.167 -30.048 1.00 88.69 102 ALA A O 1
ATOM 764 N N . GLN A 1 103 ? 4.108 3.516 -27.919 1.00 91.31 103 GLN A N 1
ATOM 765 C CA . GLN A 1 103 ? 5.546 3.748 -27.805 1.00 91.31 103 GLN A CA 1
ATOM 766 C C . GLN A 1 103 ? 6.230 2.554 -27.137 1.00 91.31 103 GLN A C 1
ATOM 768 O O . GLN A 1 103 ? 5.596 1.767 -26.434 1.00 91.31 103 GLN A O 1
ATOM 773 N N . ALA A 1 104 ? 7.543 2.428 -27.345 1.00 91.75 104 ALA A N 1
ATOM 774 C CA . ALA A 1 104 ? 8.318 1.317 -26.794 1.00 91.75 104 ALA A CA 1
ATOM 775 C C . ALA A 1 104 ? 8.498 1.455 -25.277 1.00 91.75 104 ALA A C 1
ATOM 777 O O . ALA A 1 104 ? 8.605 0.447 -24.582 1.00 91.75 104 ALA A O 1
ATOM 778 N N . SER A 1 105 ? 8.462 2.684 -24.756 1.00 92.44 105 SER A N 1
ATOM 779 C CA . SER A 1 105 ? 8.268 2.920 -23.327 1.00 92.44 105 SER A CA 1
ATOM 780 C C . SER A 1 105 ? 6.775 3.036 -23.018 1.00 92.44 105 SER A C 1
ATOM 782 O O . SER A 1 105 ? 6.084 3.832 -23.653 1.00 92.44 105 SER A O 1
ATOM 784 N N . PHE A 1 106 ? 6.267 2.268 -22.055 1.00 93.06 106 PHE A N 1
ATOM 785 C CA . PHE A 1 106 ? 4.836 2.229 -21.736 1.00 93.06 106 PHE A CA 1
ATOM 786 C C . PHE A 1 106 ? 4.568 1.833 -20.280 1.00 93.06 106 PHE A C 1
ATOM 788 O O . PHE A 1 106 ? 5.461 1.392 -19.559 1.00 93.06 106 PHE A O 1
ATOM 795 N N . ARG A 1 107 ? 3.307 1.991 -19.862 1.00 94.38 107 ARG A N 1
ATOM 796 C CA . ARG A 1 107 ? 2.805 1.604 -18.540 1.00 94.38 107 ARG A CA 1
ATOM 797 C C . ARG A 1 107 ? 1.919 0.369 -18.619 1.00 94.38 107 ARG A C 1
ATOM 799 O O . ARG A 1 107 ? 1.100 0.271 -19.532 1.00 94.38 107 ARG A O 1
ATOM 806 N N . CYS A 1 108 ? 2.019 -0.529 -17.647 1.00 94.75 108 CYS A N 1
ATOM 807 C CA . CYS A 1 108 ? 1.146 -1.701 -17.541 1.00 94.75 108 CYS A CA 1
ATOM 808 C C . CYS A 1 108 ? 0.866 -2.073 -16.075 1.00 94.75 108 CYS A C 1
ATOM 810 O O . CYS A 1 108 ? 1.657 -1.713 -15.209 1.00 94.75 108 CYS A O 1
ATOM 812 N N . PRO A 1 109 ? -0.237 -2.779 -15.767 1.00 95.75 109 PRO A N 1
ATOM 813 C CA . PRO A 1 109 ? -0.473 -3.285 -14.416 1.00 95.75 109 PRO A CA 1
ATOM 814 C C . PRO A 1 109 ? 0.519 -4.395 -14.046 1.00 95.75 109 PRO A C 1
ATOM 816 O O . PRO A 1 109 ? 1.061 -5.079 -14.921 1.00 95.75 109 PRO A O 1
ATOM 819 N N . GLN A 1 110 ? 0.752 -4.582 -12.751 1.00 95.19 110 GLN A N 1
ATOM 820 C CA . GLN A 1 110 ? 1.546 -5.685 -12.220 1.00 95.19 110 GLN A CA 1
ATOM 821 C C . GLN A 1 110 ? 0.968 -7.040 -12.641 1.00 95.19 110 GLN A C 1
ATOM 823 O O . GLN A 1 110 ? -0.240 -7.215 -12.752 1.00 95.19 110 GLN A O 1
ATOM 828 N N . GLY A 1 111 ? 1.842 -7.994 -12.955 1.00 94.94 111 GLY A N 1
ATOM 829 C CA . GLY A 1 111 ? 1.465 -9.301 -13.488 1.00 94.94 111 GLY A CA 1
ATOM 830 C C . GLY A 1 111 ? 1.054 -9.282 -14.965 1.00 94.94 111 GLY A C 1
ATOM 831 O O . GLY A 1 111 ? 0.723 -10.336 -15.511 1.00 94.94 111 GLY A O 1
ATOM 832 N N . ALA A 1 112 ? 1.076 -8.125 -15.643 1.00 96.50 112 ALA A N 1
ATOM 833 C CA . ALA A 1 112 ? 0.771 -8.062 -17.067 1.00 96.50 112 ALA A CA 1
ATOM 834 C C . ALA A 1 112 ? 1.792 -8.851 -17.890 1.00 96.50 112 ALA A C 1
ATOM 836 O O . ALA A 1 112 ? 3.004 -8.814 -17.664 1.00 96.50 112 ALA A O 1
ATOM 837 N N . ARG A 1 113 ? 1.281 -9.542 -18.900 1.00 96.75 113 ARG A N 1
ATOM 838 C CA . ARG A 1 113 ? 2.065 -10.300 -19.864 1.00 96.75 113 ARG A CA 1
ATOM 839 C C . ARG A 1 113 ? 2.333 -9.428 -21.076 1.00 96.75 113 ARG A C 1
ATOM 841 O O . ARG A 1 113 ? 1.402 -9.021 -21.771 1.00 96.75 113 ARG A O 1
ATOM 848 N N . VAL A 1 114 ? 3.602 -9.144 -21.327 1.00 95.69 114 VAL A N 1
ATOM 849 C CA . VAL A 1 114 ? 4.038 -8.365 -22.484 1.00 95.69 114 VAL A CA 1
ATOM 850 C C . VAL A 1 114 ? 4.614 -9.318 -23.517 1.00 95.69 114 VAL A C 1
ATOM 852 O O . VAL A 1 114 ? 5.462 -10.154 -23.198 1.00 95.69 114 VAL A O 1
ATOM 855 N N . ARG A 1 115 ? 4.149 -9.189 -24.757 1.00 95.12 115 ARG A N 1
ATOM 856 C CA . ARG A 1 115 ? 4.644 -9.941 -25.905 1.00 95.12 115 ARG A CA 1
ATOM 857 C C . ARG A 1 115 ? 5.282 -8.993 -26.908 1.00 95.12 115 ARG A C 1
ATOM 859 O O . ARG A 1 115 ? 4.628 -8.070 -27.394 1.00 95.12 115 ARG A O 1
ATOM 866 N N . TRP A 1 116 ? 6.533 -9.273 -27.244 1.00 94.44 116 TRP A N 1
ATOM 867 C CA . TRP A 1 116 ? 7.279 -8.628 -28.314 1.00 94.44 116 TRP A CA 1
ATOM 868 C C . TRP A 1 116 ? 7.224 -9.518 -29.542 1.00 94.44 116 TRP A C 1
ATOM 870 O O . TRP A 1 116 ? 7.579 -10.691 -29.463 1.00 94.44 116 TRP A O 1
ATOM 880 N N . ARG A 1 117 ? 6.833 -8.957 -30.682 1.00 93.38 117 ARG A N 1
ATOM 881 C CA . ARG A 1 117 ? 6.997 -9.582 -31.994 1.00 93.38 117 ARG A CA 1
ATOM 882 C C . ARG A 1 117 ? 7.910 -8.729 -32.835 1.00 93.38 117 ARG A C 1
ATOM 884 O O . ARG A 1 117 ? 7.709 -7.526 -32.932 1.00 93.38 117 ARG A O 1
ATOM 891 N N . VAL A 1 118 ? 8.926 -9.335 -33.418 1.00 92.12 118 VAL A N 1
ATOM 892 C CA . VAL A 1 118 ? 9.926 -8.610 -34.183 1.00 92.12 118 VAL A CA 1
ATOM 893 C C . VAL A 1 118 ? 10.135 -9.237 -35.545 1.00 92.12 118 VAL A C 1
ATOM 895 O O . VAL A 1 118 ? 10.274 -10.454 -35.668 1.00 92.12 118 VAL A O 1
ATOM 898 N N . ARG A 1 119 ? 10.198 -8.385 -36.567 1.00 90.81 119 ARG A N 1
ATOM 899 C CA . ARG A 1 119 ? 10.476 -8.787 -37.944 1.00 90.81 119 ARG A CA 1
ATOM 900 C C . ARG A 1 119 ? 11.901 -8.406 -38.304 1.00 90.81 119 ARG A C 1
ATOM 902 O O . ARG A 1 119 ? 12.276 -7.238 -38.198 1.00 90.81 119 ARG A O 1
ATOM 909 N N . VAL A 1 120 ? 12.700 -9.376 -38.735 1.00 89.31 120 VAL A N 1
ATOM 910 C CA . VAL A 1 120 ? 14.102 -9.158 -39.128 1.00 89.31 120 VAL A CA 1
ATOM 911 C C . VAL A 1 120 ? 14.249 -9.099 -40.646 1.00 89.31 120 VAL A C 1
ATOM 913 O O . VAL A 1 120 ? 13.446 -9.668 -41.380 1.00 89.31 120 VAL A O 1
ATOM 916 N N . SER A 1 121 ? 15.276 -8.401 -41.137 1.00 85.88 121 SER A N 1
ATOM 917 C CA . SER A 1 121 ? 15.513 -8.261 -42.581 1.00 85.88 121 SER A CA 1
ATOM 918 C C . SER A 1 121 ? 15.993 -9.545 -43.250 1.00 85.88 121 SER A C 1
ATOM 920 O O . SER A 1 121 ? 15.681 -9.786 -44.412 1.00 85.88 121 SER A O 1
ATOM 922 N N . ARG A 1 122 ? 16.762 -10.356 -42.525 1.00 80.06 122 ARG A N 1
ATOM 923 C CA . ARG A 1 122 ? 17.262 -11.659 -42.965 1.00 80.06 122 ARG A CA 1
ATOM 924 C C . ARG A 1 122 ? 17.626 -12.518 -41.754 1.00 80.06 122 ARG A C 1
ATOM 926 O O . ARG A 1 122 ? 18.049 -11.955 -40.739 1.00 80.06 122 ARG A O 1
ATOM 933 N N . PRO A 1 123 ? 17.490 -13.848 -41.846 1.00 70.62 123 PRO A N 1
ATOM 934 C CA . PRO A 1 123 ? 17.980 -14.748 -40.816 1.00 70.62 123 PRO A CA 1
ATOM 935 C C . PRO A 1 123 ? 19.514 -14.681 -40.775 1.00 70.62 123 PRO A C 1
ATOM 937 O O . PRO A 1 123 ? 20.170 -14.569 -41.811 1.00 70.62 123 PRO A O 1
ATOM 940 N N . VAL A 1 124 ? 20.093 -14.699 -39.575 1.00 66.25 124 VAL A N 1
ATOM 941 C CA . VAL A 1 124 ? 21.546 -14.595 -39.367 1.00 66.25 124 VAL A CA 1
ATOM 942 C C . VAL A 1 124 ? 22.028 -15.862 -38.680 1.00 66.25 124 VAL A C 1
ATOM 944 O O . VAL A 1 124 ? 21.418 -16.301 -37.710 1.00 66.25 124 VAL A O 1
ATOM 947 N N . ALA A 1 125 ? 23.159 -16.407 -39.132 1.00 59.88 125 ALA A N 1
ATOM 948 C CA . ALA A 1 125 ? 23.797 -17.581 -38.527 1.00 59.88 125 ALA A CA 1
ATOM 949 C C . ALA A 1 125 ? 24.185 -17.385 -37.039 1.00 59.88 125 ALA A C 1
ATOM 951 O O . ALA A 1 125 ? 24.416 -18.354 -36.330 1.00 59.88 125 ALA A O 1
ATOM 952 N N . GLY A 1 126 ? 24.228 -16.134 -36.558 1.00 57.91 126 GLY A N 1
ATOM 953 C CA . GLY A 1 126 ? 24.621 -15.732 -35.200 1.00 57.91 126 GLY A CA 1
ATOM 954 C C . GLY A 1 126 ? 23.497 -15.663 -34.154 1.00 57.91 126 GLY A C 1
ATOM 955 O O . GLY A 1 126 ? 23.732 -15.120 -33.077 1.00 57.91 126 GLY A O 1
ATOM 956 N N . GLY A 1 127 ? 22.299 -16.183 -34.445 1.00 71.75 127 GLY A N 1
ATOM 957 C CA . GLY A 1 127 ? 21.236 -16.388 -33.451 1.00 71.75 127 GLY A CA 1
ATOM 958 C C . GLY A 1 127 ? 20.018 -15.463 -33.567 1.00 71.75 127 GLY A C 1
ATOM 959 O O . GLY A 1 127 ? 20.017 -14.462 -34.287 1.00 71.75 127 GLY A O 1
ATOM 960 N N . ALA A 1 128 ? 18.946 -15.838 -32.862 1.00 84.50 128 ALA A N 1
ATOM 961 C CA . ALA A 1 128 ? 17.693 -15.089 -32.795 1.00 84.50 128 ALA A CA 1
ATOM 962 C C . ALA A 1 128 ? 17.877 -13.720 -32.103 1.00 84.50 128 ALA A C 1
ATOM 964 O O . ALA A 1 128 ? 18.825 -13.543 -31.331 1.00 84.50 128 ALA A O 1
ATOM 965 N N . PRO A 1 129 ? 16.975 -12.745 -32.335 1.00 90.88 129 PRO A N 1
ATOM 966 C CA . PRO A 1 129 ? 16.921 -11.526 -31.533 1.00 90.88 129 PRO A CA 1
ATOM 967 C C . PRO A 1 129 ? 16.876 -11.839 -30.031 1.00 90.88 129 PRO A C 1
ATOM 969 O O . PRO A 1 129 ? 16.334 -12.865 -29.615 1.00 90.88 129 PRO A O 1
ATOM 972 N N . VAL A 1 130 ? 17.438 -10.949 -29.214 1.00 93.06 130 VAL A N 1
ATOM 973 C CA . VAL A 1 130 ? 17.490 -11.096 -27.754 1.00 93.06 130 VAL A CA 1
ATOM 974 C C . VAL A 1 130 ? 16.904 -9.856 -27.087 1.00 93.06 130 VAL A C 1
ATOM 976 O O . VAL A 1 130 ? 17.265 -8.729 -27.428 1.00 93.06 130 VAL A O 1
ATOM 979 N N . LEU A 1 131 ? 16.016 -10.073 -26.118 1.00 94.31 131 LEU A N 1
ATOM 980 C CA . LEU A 1 131 ? 15.502 -9.061 -25.201 1.00 94.31 131 LEU A CA 1
ATOM 981 C C . LEU A 1 131 ? 16.414 -9.031 -23.972 1.00 94.31 131 LEU A C 1
ATOM 983 O O . LEU A 1 131 ? 16.514 -10.017 -23.244 1.00 94.31 131 LEU A O 1
ATOM 987 N N . GLU A 1 132 ? 17.090 -7.912 -23.743 1.00 93.12 132 GLU A N 1
ATOM 988 C CA . GLU A 1 132 ? 17.866 -7.671 -22.526 1.00 93.12 132 GLU A CA 1
ATOM 989 C C . GLU A 1 132 ? 17.010 -6.843 -21.572 1.00 93.12 132 GLU A C 1
ATOM 991 O O . GLU A 1 132 ? 16.602 -5.741 -21.925 1.00 93.12 132 GLU A O 1
ATOM 996 N N . MET A 1 133 ? 16.723 -7.358 -20.381 1.00 89.38 133 MET A N 1
ATOM 997 C CA . MET A 1 133 ? 15.915 -6.671 -19.374 1.00 89.38 133 MET A CA 1
ATOM 998 C C . MET A 1 133 ? 16.585 -6.830 -18.010 1.00 89.38 133 MET A C 1
ATOM 1000 O O . MET A 1 133 ? 16.689 -7.940 -17.477 1.00 89.38 133 MET A O 1
ATOM 1004 N N . GLY A 1 134 ? 17.094 -5.724 -17.463 1.00 78.00 134 GLY A N 1
ATOM 1005 C CA . GLY A 1 134 ? 18.001 -5.765 -16.312 1.00 78.00 134 GLY A CA 1
ATOM 1006 C C . GLY A 1 134 ? 19.230 -6.647 -16.587 1.00 78.00 134 GLY A C 1
ATOM 1007 O O . GLY A 1 134 ? 19.919 -6.461 -17.587 1.00 78.00 134 GLY A O 1
ATOM 1008 N N . GLY A 1 135 ? 19.488 -7.627 -15.713 1.00 78.31 135 GLY A N 1
ATOM 1009 C CA . GLY A 1 135 ? 20.557 -8.625 -15.881 1.00 78.31 135 GLY A CA 1
ATOM 1010 C C . GLY A 1 135 ? 20.161 -9.877 -16.678 1.00 78.31 135 GLY A C 1
ATOM 1011 O O . GLY A 1 135 ? 20.977 -10.782 -16.836 1.00 78.31 135 GLY A O 1
ATOM 1012 N N . ARG A 1 136 ? 18.914 -9.972 -17.161 1.00 88.38 136 ARG A N 1
ATOM 1013 C CA . ARG A 1 136 ? 18.398 -11.162 -17.854 1.00 88.38 136 ARG A CA 1
ATOM 1014 C C . ARG A 1 136 ? 18.408 -10.964 -19.365 1.00 88.38 136 ARG A C 1
ATOM 1016 O O . ARG A 1 136 ? 18.057 -9.900 -19.870 1.00 88.38 136 ARG A O 1
ATOM 1023 N N . ARG A 1 137 ? 18.756 -12.031 -20.086 1.00 92.31 137 ARG A N 1
ATOM 1024 C CA . ARG A 1 137 ? 18.656 -12.122 -21.546 1.00 92.31 137 ARG A CA 1
ATOM 1025 C C . ARG A 1 137 ? 17.615 -13.169 -21.917 1.00 92.31 137 ARG A C 1
ATOM 1027 O O . ARG A 1 137 ? 17.739 -14.321 -21.514 1.00 92.31 137 ARG A O 1
ATOM 1034 N N . VAL A 1 138 ? 16.604 -12.768 -22.676 1.00 92.94 138 VAL A N 1
ATOM 1035 C CA . VAL A 1 138 ? 15.535 -13.641 -23.169 1.00 92.94 138 VAL A CA 1
ATOM 1036 C C . VAL A 1 138 ? 15.675 -13.753 -24.682 1.00 92.94 138 VAL A C 1
ATOM 1038 O O . VAL A 1 138 ? 15.527 -12.766 -25.401 1.00 92.94 138 VAL A O 1
ATOM 1041 N N . ALA A 1 139 ? 16.006 -14.946 -25.171 1.00 92.69 139 ALA A N 1
ATOM 1042 C CA . ALA A 1 139 ? 16.081 -15.213 -26.603 1.00 92.69 139 ALA A CA 1
ATOM 1043 C C . ALA A 1 139 ? 14.671 -15.311 -27.198 1.00 92.69 139 ALA A C 1
ATOM 1045 O O . ALA A 1 139 ? 13.793 -15.958 -26.622 1.00 92.69 139 ALA A O 1
ATOM 1046 N N . PHE A 1 140 ? 14.458 -14.684 -28.352 1.00 93.38 140 PHE A N 1
ATOM 1047 C CA . PHE A 1 140 ? 13.192 -14.792 -29.061 1.00 93.38 140 PHE A CA 1
ATOM 1048 C C . PHE A 1 140 ? 13.073 -16.150 -29.761 1.00 93.38 140 PHE A C 1
ATOM 1050 O O . PHE A 1 140 ? 14.059 -16.726 -30.224 1.00 93.38 140 PHE A O 1
ATOM 1057 N N . ARG A 1 141 ? 11.842 -16.644 -29.882 1.00 92.19 141 ARG A N 1
ATOM 1058 C CA . ARG A 1 141 ? 11.496 -17.885 -30.581 1.00 92.19 141 ARG A CA 1
ATOM 1059 C C . ARG A 1 141 ? 10.916 -17.563 -31.961 1.00 92.19 141 ARG A C 1
ATOM 1061 O O . ARG A 1 141 ? 10.209 -16.567 -32.083 1.00 92.19 141 ARG A O 1
ATOM 1068 N N . PRO A 1 142 ? 11.203 -18.350 -33.007 1.00 90.00 142 PRO A N 1
ATOM 1069 C CA . PRO A 1 142 ? 10.596 -18.138 -34.318 1.00 90.00 142 PRO A CA 1
ATOM 1070 C C . PRO A 1 142 ? 9.079 -18.376 -34.260 1.00 90.00 142 PRO A C 1
ATOM 1072 O O . PRO A 1 142 ? 8.620 -19.303 -33.593 1.00 90.00 142 PRO A O 1
ATOM 1075 N N . VAL A 1 143 ? 8.304 -17.551 -34.966 1.00 87.94 143 VAL A N 1
ATOM 1076 C CA . VAL A 1 143 ? 6.843 -17.697 -35.053 1.00 87.94 143 VAL A CA 1
ATOM 1077 C C . VAL A 1 143 ? 6.498 -18.699 -36.155 1.00 87.94 143 VAL A C 1
ATOM 1079 O O . VAL A 1 143 ? 6.870 -18.516 -37.315 1.00 87.94 143 VAL A O 1
ATOM 1082 N N . ALA A 1 144 ? 5.768 -19.760 -35.804 1.00 82.12 144 ALA A N 1
ATOM 1083 C CA . ALA A 1 144 ? 5.333 -20.770 -36.766 1.00 82.12 144 ALA A CA 1
ATOM 1084 C C . ALA A 1 144 ? 4.465 -20.139 -37.873 1.00 82.12 144 ALA A C 1
ATOM 1086 O O . ALA A 1 144 ? 3.532 -19.390 -37.589 1.00 82.12 144 ALA A O 1
ATOM 1087 N N . GLY A 1 145 ? 4.788 -20.424 -39.138 1.00 77.81 145 GLY A N 1
ATOM 1088 C CA . GLY A 1 145 ? 4.059 -19.898 -40.299 1.00 77.81 145 GLY A CA 1
ATOM 1089 C C . GLY A 1 145 ? 4.413 -18.464 -40.719 1.00 77.81 145 GLY A C 1
ATOM 1090 O O . GLY A 1 145 ? 3.876 -17.993 -41.716 1.00 77.81 145 GLY A O 1
ATOM 1091 N N . ALA A 1 146 ? 5.330 -17.776 -40.025 1.00 82.12 146 ALA A N 1
ATOM 1092 C CA . ALA A 1 146 ? 5.778 -16.430 -40.388 1.00 82.12 146 ALA A CA 1
ATOM 1093 C C . ALA A 1 146 ? 7.309 -16.366 -40.526 1.00 82.12 146 ALA A C 1
ATOM 1095 O O . ALA A 1 146 ? 8.047 -16.296 -39.542 1.00 82.12 146 ALA A O 1
ATOM 1096 N N . ALA A 1 147 ? 7.798 -16.362 -41.770 1.00 80.06 147 ALA A N 1
ATOM 1097 C CA . ALA A 1 147 ? 9.227 -16.248 -42.049 1.00 80.06 147 ALA A CA 1
ATOM 1098 C C . ALA A 1 147 ? 9.793 -14.924 -41.503 1.00 80.06 147 ALA A C 1
ATOM 1100 O O . ALA A 1 147 ? 9.191 -13.862 -41.661 1.00 80.06 147 ALA A O 1
ATOM 1101 N N . ASN A 1 148 ? 10.974 -14.987 -40.880 1.00 85.94 148 ASN A N 1
ATOM 1102 C CA . ASN A 1 148 ? 11.681 -13.836 -40.301 1.00 85.94 148 ASN A CA 1
ATOM 1103 C C . ASN A 1 148 ? 10.936 -13.107 -39.168 1.00 85.94 148 ASN A C 1
ATOM 1105 O O . ASN A 1 148 ? 11.314 -11.986 -38.815 1.00 85.94 148 ASN A O 1
ATOM 1109 N N . MET A 1 149 ? 9.907 -13.729 -38.592 1.00 89.88 149 MET A N 1
ATOM 1110 C CA . MET A 1 149 ? 9.204 -13.221 -37.422 1.00 89.88 149 MET A CA 1
ATOM 1111 C C . MET A 1 149 ? 9.624 -14.005 -36.183 1.00 89.88 149 MET A C 1
ATOM 1113 O O . MET A 1 149 ? 9.636 -15.237 -36.176 1.00 89.88 149 MET A O 1
ATOM 1117 N N . PHE A 1 150 ? 9.940 -13.279 -35.122 1.00 91.69 150 PHE A N 1
ATOM 1118 C CA . PHE A 1 150 ? 10.333 -13.846 -33.844 1.00 91.69 150 PHE A CA 1
ATOM 1119 C C . PHE A 1 150 ? 9.482 -13.249 -32.730 1.00 91.69 150 PHE A C 1
ATOM 1121 O O . PHE A 1 150 ? 9.120 -12.074 -32.790 1.00 91.69 150 PHE A O 1
ATOM 1128 N N . GLU A 1 151 ? 9.186 -14.029 -31.697 1.00 93.81 151 GLU A N 1
ATOM 1129 C CA . GLU A 1 151 ? 8.435 -13.573 -30.535 1.00 93.81 151 GLU A CA 1
ATOM 1130 C C . GLU A 1 151 ? 9.109 -13.915 -29.206 1.00 93.81 151 GLU A C 1
ATOM 1132 O O . GLU A 1 151 ? 9.766 -14.945 -29.050 1.00 93.81 151 GLU A O 1
ATOM 1137 N N . ALA A 1 152 ? 8.946 -13.018 -28.242 1.00 94.44 152 ALA A N 1
ATOM 1138 C CA . ALA A 1 152 ? 9.328 -13.215 -26.854 1.00 94.44 152 ALA A CA 1
ATOM 1139 C C . ALA A 1 152 ? 8.184 -12.741 -25.962 1.00 94.44 152 ALA A C 1
ATOM 1141 O O . ALA A 1 152 ? 7.495 -11.770 -26.278 1.00 94.44 152 ALA A O 1
ATOM 1142 N N . GLU A 1 153 ? 7.990 -13.420 -24.841 1.00 94.94 153 GLU A N 1
ATOM 1143 C CA . GLU A 1 153 ? 6.934 -13.112 -23.888 1.00 94.94 153 GLU A CA 1
ATOM 1144 C C . GLU A 1 153 ? 7.509 -13.093 -22.479 1.00 94.94 153 GLU A C 1
ATOM 1146 O O . GLU A 1 153 ? 8.320 -13.948 -22.119 1.00 94.94 153 GLU A O 1
ATOM 1151 N N . GLN A 1 154 ? 7.101 -12.106 -21.687 1.00 95.38 154 GLN A N 1
ATOM 1152 C CA . GLN A 1 154 ? 7.549 -11.972 -20.310 1.00 95.38 154 GLN A CA 1
ATOM 1153 C C . GLN A 1 154 ? 6.441 -11.371 -19.442 1.00 95.38 154 GLN A C 1
ATOM 1155 O O . GLN A 1 154 ? 5.733 -10.449 -19.847 1.00 95.38 154 GLN A O 1
ATOM 1160 N N . VAL A 1 155 ? 6.307 -11.902 -18.226 1.00 95.81 155 VAL A N 1
ATOM 1161 C CA . VAL A 1 155 ? 5.406 -11.372 -17.193 1.00 95.81 155 VAL A CA 1
ATOM 1162 C C . VAL A 1 155 ? 6.127 -10.280 -16.410 1.00 95.81 155 VAL A C 1
ATOM 1164 O O . VAL A 1 155 ? 7.274 -10.478 -15.994 1.00 95.81 155 VAL A O 1
ATOM 1167 N N . MET A 1 156 ? 5.467 -9.134 -16.248 1.00 94.31 156 MET A N 1
ATOM 1168 C CA . MET A 1 156 ? 6.001 -7.930 -15.615 1.00 94.31 156 MET A CA 1
ATOM 1169 C C . MET A 1 156 ? 5.521 -7.818 -14.168 1.00 94.31 156 MET A C 1
ATOM 1171 O O . MET A 1 156 ? 4.378 -7.447 -13.922 1.00 94.31 156 MET A O 1
ATOM 1175 N N . ASN A 1 157 ? 6.397 -8.099 -13.203 1.00 92.75 157 ASN A N 1
ATOM 1176 C CA . ASN A 1 157 ? 6.077 -7.972 -11.772 1.00 92.75 157 ASN A CA 1
ATOM 1177 C C . ASN A 1 157 ? 6.643 -6.698 -11.131 1.00 92.75 157 ASN A C 1
ATOM 1179 O O . ASN A 1 157 ? 6.205 -6.320 -10.050 1.00 92.75 157 ASN A O 1
ATOM 1183 N N . ALA A 1 158 ? 7.616 -6.061 -11.780 1.00 91.62 158 ALA A N 1
ATOM 1184 C CA . ALA A 1 158 ? 8.264 -4.838 -11.332 1.00 91.62 158 ALA A CA 1
ATOM 1185 C C . ALA A 1 158 ? 8.697 -4.011 -12.547 1.00 91.62 158 ALA A C 1
ATOM 1187 O O . ALA A 1 158 ? 8.938 -4.574 -13.621 1.00 91.62 158 ALA A O 1
ATOM 1188 N N . SER A 1 159 ? 8.802 -2.694 -12.362 1.00 92.69 159 SER A N 1
ATOM 1189 C CA . SER A 1 159 ? 9.294 -1.777 -13.389 1.00 92.69 159 SER A CA 1
ATOM 1190 C C . SER A 1 159 ? 10.695 -2.170 -13.843 1.00 92.69 159 SER A C 1
ATOM 1192 O O . SER A 1 159 ? 11.536 -2.587 -13.044 1.00 92.69 159 SER A O 1
ATOM 1194 N N . ALA A 1 160 ? 10.941 -2.065 -15.145 1.00 91.69 160 ALA A N 1
ATOM 1195 C CA . ALA A 1 160 ? 12.189 -2.516 -15.735 1.00 91.69 160 ALA A CA 1
ATOM 1196 C C . ALA A 1 160 ? 12.585 -1.678 -16.946 1.00 91.69 160 ALA A C 1
ATOM 1198 O O . ALA A 1 160 ? 11.749 -1.161 -17.689 1.00 91.69 160 ALA A O 1
ATOM 1199 N N . LEU A 1 161 ? 13.896 -1.605 -17.167 1.00 92.12 161 LEU A N 1
ATOM 1200 C CA . LEU A 1 161 ? 14.469 -1.108 -18.408 1.00 92.12 161 LEU A CA 1
ATOM 1201 C C . LEU A 1 161 ? 14.811 -2.290 -19.311 1.00 92.12 161 LEU A C 1
ATOM 1203 O O . LEU A 1 161 ? 15.379 -3.284 -18.843 1.00 92.12 161 LEU A O 1
ATOM 1207 N N . TYR A 1 162 ? 14.491 -2.172 -20.596 1.00 93.25 162 TYR A N 1
ATOM 1208 C CA . TYR A 1 162 ? 14.774 -3.203 -21.585 1.00 93.25 162 TYR A CA 1
ATOM 1209 C C . TYR A 1 162 ? 15.398 -2.650 -22.866 1.00 93.25 162 TYR A C 1
ATOM 1211 O O . TYR A 1 162 ? 15.248 -1.476 -23.208 1.00 93.25 162 TYR A O 1
ATOM 1219 N N . ARG A 1 163 ? 16.106 -3.525 -23.582 1.00 92.81 163 ARG A N 1
ATOM 1220 C CA . ARG A 1 163 ? 16.758 -3.255 -24.866 1.00 92.81 163 ARG A CA 1
ATOM 1221 C C . ARG A 1 163 ? 16.612 -4.462 -25.781 1.00 92.81 163 ARG A C 1
ATOM 1223 O O . ARG A 1 163 ? 16.541 -5.598 -25.313 1.00 92.81 163 ARG A O 1
ATOM 1230 N N . LEU A 1 164 ? 16.628 -4.228 -27.084 1.00 92.88 164 LEU A N 1
ATOM 1231 C CA . LEU A 1 164 ? 16.666 -5.278 -28.096 1.00 92.88 164 LEU A CA 1
ATOM 1232 C C . LEU A 1 164 ? 18.071 -5.372 -28.686 1.00 92.88 164 LEU A C 1
ATOM 1234 O O . LEU A 1 164 ? 18.674 -4.360 -29.049 1.00 92.88 164 LEU A O 1
ATOM 1238 N N . ARG A 1 165 ? 18.586 -6.596 -28.802 1.00 90.88 165 ARG A N 1
ATOM 1239 C CA . ARG A 1 165 ? 19.876 -6.903 -29.422 1.00 90.88 165 ARG A CA 1
ATOM 1240 C C . ARG A 1 165 ? 19.671 -7.835 -30.607 1.00 90.88 165 ARG A C 1
ATOM 1242 O O . ARG A 1 165 ? 19.040 -8.882 -30.476 1.00 90.88 165 ARG A O 1
ATOM 1249 N N . PHE A 1 166 ? 20.248 -7.481 -31.750 1.00 89.44 166 PHE A N 1
ATOM 1250 C CA . PHE A 1 166 ? 20.254 -8.334 -32.936 1.00 89.44 166 PHE A CA 1
ATOM 1251 C C . PHE A 1 166 ? 21.469 -8.039 -33.817 1.00 89.44 166 PHE A C 1
ATOM 1253 O O . PHE A 1 166 ? 21.801 -6.877 -34.041 1.00 89.44 166 PHE A O 1
ATOM 1260 N N . ALA A 1 167 ? 22.140 -9.090 -34.302 1.00 84.50 167 ALA A N 1
ATOM 1261 C CA . ALA A 1 167 ? 23.280 -8.999 -35.224 1.00 84.50 167 ALA A CA 1
ATOM 1262 C C . ALA A 1 167 ? 24.367 -7.978 -34.803 1.00 84.50 167 ALA A C 1
ATOM 1264 O O . ALA A 1 167 ? 24.862 -7.202 -35.615 1.00 84.50 167 ALA A O 1
ATOM 1265 N N . GLY A 1 168 ? 24.706 -7.939 -33.507 1.00 80.44 168 GLY A N 1
ATOM 1266 C CA . GLY A 1 168 ? 25.701 -7.013 -32.945 1.00 80.44 168 GLY A CA 1
ATOM 1267 C C . GLY A 1 168 ? 25.204 -5.581 -32.698 1.00 80.44 168 GLY A C 1
ATOM 1268 O O . GLY A 1 168 ? 25.913 -4.800 -32.070 1.00 80.44 168 GLY A O 1
ATOM 1269 N N . THR A 1 169 ? 23.980 -5.249 -33.111 1.00 83.81 169 THR A N 1
ATOM 1270 C CA . THR A 1 169 ? 23.353 -3.936 -32.896 1.00 83.81 169 THR A CA 1
ATOM 1271 C C . THR A 1 169 ? 22.460 -3.965 -31.652 1.00 83.81 169 THR A C 1
ATOM 1273 O O . THR A 1 169 ? 21.814 -4.979 -31.373 1.00 83.81 169 THR A O 1
ATOM 1276 N N . VAL A 1 170 ? 22.420 -2.861 -30.898 1.00 88.19 170 VAL A N 1
ATOM 1277 C CA . VAL A 1 170 ? 21.614 -2.706 -29.673 1.00 88.19 170 VAL A CA 1
ATOM 1278 C C . VAL A 1 170 ? 20.712 -1.483 -29.803 1.00 88.19 170 VAL A C 1
ATOM 1280 O O . VAL A 1 170 ? 21.140 -0.451 -30.326 1.00 88.19 170 VAL A O 1
ATOM 1283 N N . SER A 1 171 ? 19.474 -1.601 -29.332 1.00 90.38 171 SER A N 1
ATOM 1284 C CA . SER A 1 171 ? 18.534 -0.486 -29.275 1.00 90.38 171 SER A CA 1
ATOM 1285 C C . SER A 1 171 ? 18.847 0.510 -28.153 1.00 90.38 171 SER A C 1
ATOM 1287 O O . SER A 1 171 ? 19.644 0.253 -27.238 1.00 90.38 171 SER A O 1
ATOM 1289 N N . ASP A 1 172 ? 18.132 1.629 -28.161 1.00 89.00 172 ASP A N 1
ATOM 1290 C CA . ASP A 1 172 ? 17.999 2.478 -26.977 1.00 89.00 172 ASP A CA 1
ATOM 1291 C C . ASP A 1 172 ? 17.368 1.711 -25.800 1.00 89.00 172 ASP A C 1
ATOM 1293 O O . ASP A 1 172 ? 16.801 0.627 -25.970 1.00 89.00 172 ASP A O 1
ATOM 1297 N N . ASP A 1 173 ? 17.502 2.255 -24.588 1.00 88.56 173 ASP A N 1
ATOM 1298 C CA . ASP A 1 173 ? 16.838 1.722 -23.393 1.00 88.56 173 ASP A CA 1
ATOM 1299 C C . ASP A 1 173 ? 15.396 2.190 -23.335 1.00 88.56 173 ASP A C 1
ATOM 1301 O O . ASP A 1 173 ? 15.154 3.393 -23.339 1.00 88.56 173 ASP A O 1
ATOM 1305 N N . TYR A 1 174 ? 14.450 1.274 -23.211 1.00 91.94 174 TYR A N 1
ATOM 1306 C CA . TYR A 1 174 ? 13.031 1.577 -23.054 1.00 91.94 174 TYR A CA 1
ATOM 1307 C C . TYR A 1 174 ? 12.547 1.180 -21.672 1.00 91.94 174 TYR A C 1
ATOM 1309 O O . TYR A 1 174 ? 13.098 0.274 -21.052 1.00 91.94 174 TYR A O 1
ATOM 1317 N N . ALA A 1 175 ? 11.518 1.869 -21.194 1.00 92.94 175 ALA A N 1
ATOM 1318 C CA . ALA A 1 175 ? 10.973 1.649 -19.866 1.00 92.94 175 ALA A CA 1
ATOM 1319 C C . ALA A 1 175 ? 9.623 0.948 -19.907 1.00 92.94 175 ALA A C 1
ATOM 1321 O O . ALA A 1 175 ? 8.718 1.364 -20.628 1.00 92.94 175 ALA A O 1
ATOM 1322 N N . ILE A 1 176 ? 9.479 -0.055 -19.054 1.00 93.69 176 IL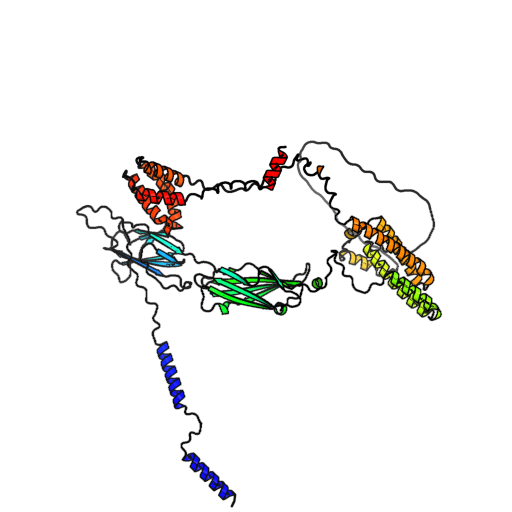E A N 1
ATOM 1323 C CA . ILE A 1 176 ? 8.194 -0.633 -18.690 1.00 93.69 176 ILE A CA 1
ATOM 1324 C C . ILE A 1 176 ? 7.919 -0.172 -17.267 1.00 93.69 176 ILE A C 1
ATOM 1326 O O . ILE A 1 176 ? 8.637 -0.545 -16.339 1.00 93.69 176 ILE A O 1
ATOM 1330 N N . ASP A 1 177 ? 6.916 0.681 -17.120 1.00 93.69 177 ASP A N 1
ATOM 1331 C CA . ASP A 1 177 ? 6.493 1.237 -15.840 1.00 93.69 177 ASP A CA 1
ATOM 1332 C C . ASP A 1 177 ? 5.303 0.418 -15.318 1.00 93.69 177 ASP A C 1
ATOM 1334 O O . ASP A 1 177 ? 4.191 0.468 -15.860 1.00 93.69 177 ASP A O 1
ATOM 1338 N N . VAL A 1 178 ? 5.584 -0.429 -14.327 1.00 94.00 178 VAL A N 1
ATOM 1339 C CA . VAL A 1 178 ? 4.630 -1.381 -13.764 1.00 94.00 178 VAL A CA 1
ATOM 1340 C C . VAL A 1 178 ? 3.877 -0.725 -12.615 1.00 94.00 178 VAL A C 1
ATOM 1342 O O . VAL A 1 178 ? 4.457 -0.372 -11.592 1.00 94.00 178 VAL A O 1
ATOM 1345 N N . GLN A 1 179 ? 2.562 -0.605 -12.774 1.00 93.06 179 GLN A N 1
ATOM 1346 C CA . GLN A 1 179 ? 1.661 -0.113 -11.739 1.00 93.06 179 GLN A CA 1
ATOM 1347 C C . GLN A 1 179 ? 1.336 -1.255 -10.780 1.00 93.06 179 GLN A C 1
ATOM 1349 O O . GLN A 1 179 ? 0.653 -2.207 -11.166 1.00 93.06 179 GLN A O 1
ATOM 1354 N N . ALA A 1 180 ? 1.862 -1.156 -9.559 1.00 92.88 180 ALA A N 1
ATOM 1355 C CA . ALA A 1 180 ? 1.540 -2.074 -8.476 1.00 92.88 180 ALA A CA 1
ATOM 1356 C C . ALA A 1 180 ? 0.048 -2.006 -8.138 1.00 92.88 180 ALA A C 1
ATOM 1358 O O . ALA A 1 180 ? -0.557 -0.935 -8.192 1.00 92.88 180 ALA A O 1
ATOM 1359 N N . ASP A 1 181 ? -0.502 -3.163 -7.800 1.00 93.56 181 ASP A N 1
ATOM 1360 C CA . ASP A 1 181 ? -1.877 -3.315 -7.344 1.00 93.56 181 ASP A CA 1
ATOM 1361 C C . ASP A 1 181 ? -2.028 -2.792 -5.908 1.00 93.56 181 ASP A C 1
ATOM 1363 O O . ASP A 1 181 ? -1.155 -3.042 -5.067 1.00 93.56 181 ASP A O 1
ATOM 1367 N N . GLN A 1 182 ? -3.081 -2.024 -5.632 1.00 93.38 182 GLN A N 1
ATOM 1368 C CA . GLN A 1 182 ? -3.284 -1.406 -4.323 1.00 93.38 182 GLN A CA 1
ATOM 1369 C C . GLN A 1 182 ? -4.286 -2.208 -3.504 1.00 93.38 182 GLN A C 1
ATOM 1371 O O . GLN A 1 182 ? -5.362 -2.540 -3.971 1.00 93.38 182 GLN A O 1
ATOM 1376 N N . ALA A 1 183 ? -3.962 -2.461 -2.234 1.00 95.00 183 ALA A N 1
ATOM 1377 C CA . ALA A 1 183 ? -4.936 -3.053 -1.328 1.00 95.00 183 ALA A CA 1
ATOM 1378 C C . ALA A 1 183 ? -6.149 -2.112 -1.135 1.00 95.00 183 ALA A C 1
ATOM 1380 O O . ALA A 1 183 ? -5.975 -0.885 -1.144 1.00 95.00 183 ALA A O 1
ATOM 1381 N N . PRO A 1 184 ? -7.347 -2.659 -0.856 1.00 96.81 184 PRO A N 1
ATOM 1382 C CA . PRO A 1 184 ? -8.542 -1.858 -0.636 1.00 96.81 184 PRO A CA 1
ATOM 1383 C C . PRO A 1 184 ? -8.365 -0.783 0.439 1.00 96.81 184 PRO A C 1
ATOM 1385 O O . PRO A 1 184 ? -7.742 -0.996 1.477 1.00 96.81 184 PRO A O 1
ATOM 1388 N N . ALA A 1 185 ? -9.013 0.361 0.260 1.00 96.69 185 ALA A N 1
ATOM 1389 C CA . ALA A 1 185 ? -9.111 1.392 1.285 1.00 96.69 185 ALA A CA 1
ATOM 1390 C C . ALA A 1 185 ? -10.491 1.354 1.953 1.00 96.69 185 ALA A C 1
ATOM 1392 O O . ALA A 1 185 ? -11.525 1.459 1.287 1.00 96.69 185 ALA A O 1
ATOM 1393 N N . VAL A 1 186 ? -10.509 1.256 3.286 1.00 97.50 186 VAL A N 1
ATOM 1394 C CA . VAL A 1 186 ? -11.731 1.197 4.103 1.00 97.50 186 VAL A CA 1
ATOM 1395 C C . VAL A 1 186 ? -11.824 2.438 4.984 1.00 97.50 186 VAL A C 1
ATOM 1397 O O . VAL A 1 186 ? -10.957 2.681 5.819 1.00 97.50 186 VAL A O 1
ATOM 1400 N N . ARG A 1 187 ? -12.904 3.213 4.848 1.00 96.69 187 ARG A N 1
ATOM 1401 C CA . ARG A 1 187 ? -13.157 4.394 5.684 1.00 96.69 187 ARG A CA 1
ATOM 1402 C C . ARG A 1 187 ? -14.552 4.360 6.290 1.00 96.69 187 ARG A C 1
ATOM 1404 O O . ARG A 1 187 ? -15.541 4.489 5.572 1.00 96.69 187 ARG A O 1
ATOM 1411 N N . ILE A 1 188 ? -14.643 4.273 7.614 1.00 96.44 188 ILE A N 1
ATOM 1412 C CA . ILE A 1 188 ? -15.916 4.408 8.331 1.00 96.44 188 ILE A CA 1
ATOM 1413 C C . ILE A 1 188 ? -16.342 5.885 8.317 1.00 96.44 188 ILE A C 1
ATOM 1415 O O . ILE A 1 188 ? -15.567 6.783 8.640 1.00 96.44 188 ILE A O 1
ATOM 1419 N N . LEU A 1 189 ? -17.572 6.140 7.873 1.00 96.44 189 LEU A N 1
ATOM 1420 C CA . LEU A 1 189 ? -18.198 7.465 7.818 1.00 96.44 189 LEU A CA 1
ATOM 1421 C C . LEU A 1 189 ? -19.039 7.734 9.069 1.00 96.44 189 LEU A C 1
ATOM 1423 O O . LEU A 1 189 ? -19.167 8.870 9.518 1.00 96.44 189 LEU A O 1
ATOM 1427 N N . THR A 1 190 ? -19.676 6.694 9.598 1.00 94.81 190 THR A N 1
ATOM 1428 C CA . THR A 1 190 ? -20.526 6.745 10.791 1.00 94.81 190 THR A CA 1
ATOM 1429 C C . THR A 1 190 ? -20.500 5.363 11.437 1.00 94.81 190 THR A C 1
ATOM 1431 O O . THR A 1 190 ? -20.502 4.379 10.694 1.00 94.81 190 THR A O 1
ATOM 1434 N N . PRO A 1 191 ? -20.501 5.248 12.773 1.00 94.81 191 PRO A N 1
ATOM 1435 C CA . PRO A 1 191 ? -20.444 6.312 13.780 1.00 94.81 191 PRO A CA 1
ATOM 1436 C C . PRO A 1 191 ? -19.032 6.920 13.937 1.00 94.81 191 PRO A C 1
ATOM 1438 O O . PRO A 1 191 ? -18.161 6.686 13.105 1.00 94.81 191 PRO A O 1
ATOM 1441 N N . LYS A 1 192 ? -18.810 7.749 14.968 1.00 94.00 192 LYS A N 1
ATOM 1442 C CA . LYS A 1 192 ? -17.463 8.221 15.346 1.00 94.00 192 LYS A CA 1
ATOM 1443 C C . LYS A 1 192 ? -16.674 7.079 16.000 1.00 94.00 192 LYS A C 1
ATOM 1445 O O . LYS A 1 192 ? -17.284 6.138 16.503 1.00 94.00 192 LYS A O 1
ATOM 1450 N N . ALA A 1 193 ? -15.343 7.205 16.044 1.00 92.12 193 ALA A N 1
ATOM 1451 C CA . ALA A 1 193 ? -14.434 6.210 16.631 1.00 92.12 193 ALA A CA 1
ATOM 1452 C C . ALA A 1 193 ? -14.841 5.759 18.044 1.00 92.12 193 ALA A C 1
ATOM 1454 O O . ALA A 1 193 ? -14.741 4.580 18.357 1.00 92.12 193 ALA A O 1
ATOM 1455 N N . TYR A 1 194 ? -15.361 6.682 18.859 1.00 94.75 194 TYR A N 1
ATOM 1456 C CA . TYR A 1 194 ? -16.028 6.384 20.123 1.00 94.75 194 TYR A CA 1
ATOM 1457 C C . TYR A 1 194 ? -17.468 6.892 20.088 1.00 94.75 194 TYR A C 1
ATOM 1459 O O . TYR A 1 194 ? -17.721 8.041 19.707 1.00 94.75 194 TYR A O 1
ATOM 1467 N N . THR A 1 195 ? -18.409 6.040 20.488 1.00 91.06 195 THR A N 1
ATOM 1468 C CA . THR A 1 195 ? -19.835 6.367 20.556 1.00 91.06 195 THR A CA 1
ATOM 1469 C C . THR A 1 195 ? -20.440 5.853 21.853 1.00 91.06 195 THR A C 1
ATOM 1471 O O . THR A 1 195 ? -20.496 4.650 22.082 1.00 91.06 195 THR A O 1
ATOM 1474 N N . LEU A 1 196 ? -20.953 6.767 22.673 1.00 91.06 196 LEU A N 1
ATOM 1475 C CA . LEU A 1 196 ? -21.723 6.437 23.869 1.00 91.06 196 LEU A CA 1
ATOM 1476 C C . LEU A 1 196 ? -23.220 6.480 23.543 1.00 91.06 196 LEU A C 1
ATOM 1478 O O . LEU A 1 196 ? -23.737 7.522 23.134 1.00 91.06 196 LEU A O 1
ATOM 1482 N N . VAL A 1 197 ? -23.918 5.361 23.728 1.00 90.25 197 VAL A N 1
ATOM 1483 C CA . VAL A 1 197 ? -25.369 5.258 23.530 1.00 90.25 197 VAL A CA 1
ATOM 1484 C C . VAL A 1 197 ? -26.083 5.523 24.858 1.00 90.25 197 VAL A C 1
ATOM 1486 O O . VAL A 1 197 ? -25.875 4.765 25.810 1.00 90.25 197 VAL A O 1
ATOM 1489 N N . PRO A 1 198 ? -26.927 6.573 24.951 1.00 86.44 198 PRO A N 1
ATOM 1490 C CA . PRO A 1 198 ? -27.636 6.907 26.181 1.00 86.44 198 PRO A CA 1
ATOM 1491 C C . PRO A 1 198 ? -28.572 5.791 26.643 1.00 86.44 198 PRO A C 1
ATOM 1493 O O . PRO A 1 198 ? -29.226 5.128 25.835 1.00 86.44 198 PRO A O 1
ATOM 1496 N N . ALA A 1 199 ? -28.707 5.628 27.959 1.00 77.88 199 ALA A N 1
ATOM 1497 C CA . ALA A 1 199 ? -29.563 4.588 28.520 1.00 77.88 199 ALA A CA 1
ATOM 1498 C C . ALA A 1 199 ? -31.072 4.857 28.337 1.00 77.88 199 ALA A C 1
ATOM 1500 O O . ALA A 1 199 ? -31.876 3.920 28.289 1.00 77.88 199 ALA A O 1
ATOM 1501 N N . ARG A 1 200 ? -31.457 6.138 28.234 1.00 75.06 200 ARG A N 1
ATOM 1502 C CA . ARG A 1 200 ? -32.833 6.615 28.021 1.00 75.06 200 ARG A CA 1
ATOM 1503 C C . ARG A 1 200 ? -32.882 7.616 26.867 1.00 75.06 200 ARG A C 1
ATOM 1505 O O . ARG A 1 200 ? -31.941 8.371 26.657 1.00 75.06 200 ARG A O 1
ATOM 1512 N N . GLY A 1 201 ? -34.004 7.644 26.147 1.00 68.56 201 GLY A N 1
ATOM 1513 C CA . GLY A 1 201 ? -34.281 8.643 25.104 1.00 68.56 201 GLY A CA 1
ATOM 1514 C C . GLY A 1 201 ? -33.683 8.353 23.721 1.00 68.56 201 GLY A C 1
ATOM 1515 O O . GLY A 1 201 ? -34.087 8.995 22.758 1.00 68.56 201 GLY A O 1
ATOM 1516 N N . ALA A 1 202 ? -32.795 7.363 23.589 1.00 76.56 202 ALA A N 1
ATOM 1517 C CA . ALA A 1 202 ? -32.241 6.921 22.309 1.00 76.56 202 ALA A CA 1
ATOM 1518 C C . ALA A 1 202 ? -32.645 5.474 21.990 1.00 76.56 202 ALA A C 1
ATOM 1520 O O . ALA A 1 202 ? -32.800 4.640 22.885 1.00 76.56 202 ALA A O 1
ATOM 1521 N N . ARG A 1 203 ? -32.802 5.163 20.698 1.00 85.12 203 ARG A N 1
ATOM 1522 C CA . ARG A 1 203 ? -32.918 3.769 20.246 1.00 85.12 203 ARG A CA 1
ATOM 1523 C C . ARG A 1 203 ? -31.545 3.097 20.396 1.00 85.12 203 ARG A C 1
ATOM 1525 O O . ARG A 1 203 ? -30.551 3.729 20.041 1.00 85.12 203 ARG A O 1
ATOM 1532 N N . PRO A 1 204 ? -31.461 1.844 20.881 1.00 88.12 204 PRO A N 1
ATOM 1533 C CA . PRO A 1 204 ? -30.202 1.109 21.041 1.00 88.12 204 PRO A CA 1
ATOM 1534 C C . PRO A 1 204 ? -29.713 0.557 19.692 1.00 88.12 204 PRO A C 1
ATOM 1536 O O . PRO A 1 204 ? -29.471 -0.640 19.530 1.00 88.12 204 PRO A O 1
ATOM 1539 N N . GLU A 1 205 ? -29.649 1.435 18.695 1.00 93.44 205 GLU A N 1
ATOM 1540 C CA . GLU A 1 205 ? -29.320 1.128 17.312 1.00 93.44 205 GLU A CA 1
ATOM 1541 C C . GLU A 1 205 ? -28.238 2.091 16.836 1.00 93.44 205 GLU A C 1
ATOM 1543 O O . GLU A 1 205 ? -28.410 3.309 16.892 1.00 93.44 205 GLU A O 1
ATOM 1548 N N . VAL A 1 206 ? -27.122 1.545 16.359 1.00 94.81 206 VAL A N 1
ATOM 1549 C CA . VAL A 1 206 ? -25.990 2.332 15.867 1.00 94.81 206 VAL A CA 1
ATOM 1550 C C . VAL A 1 206 ? -25.815 2.078 14.371 1.00 94.81 206 VAL A C 1
ATOM 1552 O O . VAL A 1 206 ? -25.472 0.959 13.975 1.00 94.81 206 VAL A O 1
ATOM 1555 N N . PRO A 1 207 ? -26.074 3.078 13.508 1.00 96.25 207 PRO A N 1
ATOM 1556 C CA . PRO A 1 207 ? -25.875 2.928 12.077 1.00 96.25 207 PRO A CA 1
ATOM 1557 C C . PRO A 1 207 ? -24.381 2.957 11.760 1.00 96.25 207 PRO A C 1
ATOM 1559 O O . PRO A 1 207 ? -23.697 3.948 12.013 1.00 96.25 207 PRO A O 1
ATOM 1562 N N . VAL A 1 208 ? -23.888 1.879 11.159 1.00 97.00 208 VAL A N 1
ATOM 1563 C CA . VAL A 1 208 ? -22.537 1.796 10.610 1.00 97.00 208 VAL A CA 1
ATOM 1564 C C . VAL A 1 208 ? -22.617 2.036 9.111 1.00 97.00 208 VAL A C 1
ATOM 1566 O O . VAL A 1 208 ? -23.352 1.347 8.406 1.00 97.00 208 VAL A O 1
ATOM 1569 N N . ARG A 1 209 ? -21.862 3.015 8.615 1.00 97.25 209 ARG A N 1
ATOM 1570 C CA . ARG A 1 209 ? -21.692 3.298 7.187 1.00 97.25 209 ARG A CA 1
ATOM 1571 C C . ARG A 1 209 ? -20.217 3.454 6.887 1.00 97.25 209 ARG A C 1
ATOM 1573 O O . ARG A 1 209 ? -19.533 4.205 7.580 1.00 97.25 209 ARG A O 1
ATOM 1580 N N . ALA A 1 210 ? -19.744 2.806 5.833 1.00 97.12 210 ALA A N 1
ATOM 1581 C CA . ALA A 1 210 ? -18.360 2.913 5.398 1.00 97.12 210 ALA A CA 1
ATOM 1582 C C . ALA A 1 210 ? -18.251 3.057 3.887 1.00 97.12 210 ALA A C 1
ATOM 1584 O O . ALA A 1 210 ? -19.075 2.544 3.131 1.00 97.12 210 ALA A O 1
ATOM 1585 N N . LEU A 1 211 ? -17.208 3.766 3.473 1.00 96.94 211 LEU A N 1
ATOM 1586 C CA . LEU A 1 211 ? -16.783 3.899 2.098 1.00 96.94 211 LEU A CA 1
ATOM 1587 C C . LEU A 1 211 ? -15.609 2.957 1.841 1.00 96.94 211 LEU A C 1
ATOM 1589 O O . LEU A 1 211 ? -14.583 3.045 2.515 1.00 96.94 211 LEU A O 1
ATOM 1593 N N . LEU A 1 212 ? -15.773 2.093 0.850 1.00 97.25 212 LEU A N 1
ATOM 1594 C CA . LEU A 1 212 ? -14.769 1.152 0.375 1.00 97.25 212 LEU A CA 1
ATOM 1595 C C . LEU A 1 212 ? -14.285 1.607 -1.003 1.00 97.25 212 LEU A C 1
ATOM 1597 O O . LEU A 1 212 ? -15.103 2.036 -1.825 1.00 97.25 212 LEU A O 1
ATOM 1601 N N . ARG A 1 213 ? -12.977 1.540 -1.255 1.00 96.56 213 ARG A N 1
ATOM 1602 C CA . ARG A 1 213 ? -12.358 1.907 -2.536 1.00 96.56 213 ARG A CA 1
ATOM 1603 C C . ARG A 1 213 ? -11.283 0.912 -2.934 1.00 96.56 213 ARG A C 1
ATOM 1605 O O . ARG A 1 213 ? -10.568 0.432 -2.065 1.00 96.56 213 ARG A O 1
ATOM 1612 N N . ASP A 1 214 ? -11.175 0.675 -4.229 1.00 96.12 214 ASP A N 1
ATOM 1613 C CA . ASP A 1 214 ? -10.199 -0.212 -4.850 1.00 96.12 214 ASP A CA 1
ATOM 1614 C C . ASP A 1 214 ? -9.961 0.210 -6.308 1.00 96.12 214 ASP A C 1
ATOM 1616 O O . ASP A 1 214 ? -10.824 0.856 -6.912 1.00 96.12 214 ASP A O 1
ATOM 1620 N N . ASP A 1 215 ? -8.807 -0.118 -6.881 1.00 93.81 215 ASP A N 1
ATOM 1621 C CA . ASP A 1 215 ? -8.453 0.221 -8.263 1.00 93.81 215 ASP A CA 1
ATOM 1622 C C . ASP A 1 215 ? -8.959 -0.809 -9.291 1.00 93.81 215 ASP A C 1
ATOM 1624 O O . ASP A 1 215 ? -9.332 -0.410 -10.401 1.00 93.81 215 ASP A O 1
ATOM 1628 N N . TYR A 1 216 ? -9.059 -2.096 -8.935 1.00 92.69 216 TYR A N 1
ATOM 1629 C CA . TYR A 1 216 ? -9.530 -3.161 -9.837 1.00 92.69 216 TYR A CA 1
ATOM 1630 C C . TYR A 1 216 ? -10.886 -3.773 -9.462 1.00 92.69 216 TYR A C 1
ATOM 1632 O O . TYR A 1 216 ? -11.509 -4.464 -10.281 1.00 92.69 216 TYR A O 1
ATOM 1640 N N . GLY A 1 217 ? -11.401 -3.449 -8.285 1.00 93.19 217 GLY A N 1
ATOM 1641 C CA . GLY A 1 217 ? -12.752 -3.730 -7.834 1.00 93.19 217 GLY A CA 1
ATOM 1642 C C . GLY A 1 217 ? -12.811 -4.589 -6.574 1.00 93.19 217 GLY A C 1
ATOM 1643 O O . GLY A 1 217 ? -12.066 -5.548 -6.384 1.00 93.19 217 GLY A O 1
ATOM 1644 N N . LEU A 1 218 ? -13.800 -4.285 -5.740 1.00 94.75 218 LEU A N 1
ATOM 1645 C CA . LEU A 1 218 ? -14.041 -4.952 -4.462 1.00 94.75 218 LEU A CA 1
ATOM 1646 C C . LEU A 1 218 ? -14.808 -6.265 -4.648 1.00 94.75 218 LEU A C 1
ATOM 1648 O O . LEU A 1 218 ? -15.893 -6.268 -5.229 1.00 94.75 218 LEU A O 1
ATOM 1652 N N . SER A 1 219 ? -14.289 -7.372 -4.119 1.00 94.19 219 SER A N 1
ATOM 1653 C CA . SER A 1 219 ? -14.937 -8.688 -4.192 1.00 94.19 219 SER A CA 1
ATOM 1654 C C . SER A 1 219 ? -15.757 -9.024 -2.946 1.00 94.19 219 SER A C 1
ATOM 1656 O O . SER A 1 219 ? -16.798 -9.671 -3.056 1.00 94.19 219 SER A O 1
ATOM 1658 N N . ARG A 1 220 ? -15.307 -8.588 -1.761 1.00 95.12 220 ARG A N 1
ATOM 1659 C CA . ARG A 1 220 ? -15.930 -8.938 -0.478 1.00 95.12 220 ARG A CA 1
ATOM 1660 C C . ARG A 1 220 ? -15.842 -7.797 0.524 1.00 95.12 220 ARG A C 1
ATOM 1662 O O . ARG A 1 220 ? -14.857 -7.063 0.550 1.00 95.12 220 ARG A O 1
ATOM 1669 N N . ALA A 1 221 ? -16.846 -7.687 1.384 1.00 97.00 221 ALA A N 1
ATOM 1670 C CA . ALA A 1 221 ? -16.834 -6.791 2.531 1.00 97.00 221 ALA A CA 1
ATOM 1671 C C . ALA A 1 221 ? -17.467 -7.479 3.743 1.00 97.00 221 ALA A C 1
ATOM 1673 O O . ALA A 1 221 ? -18.532 -8.078 3.634 1.00 97.00 221 ALA A O 1
ATOM 1674 N N . GLU A 1 222 ? -16.836 -7.368 4.905 1.00 97.25 222 GLU A N 1
ATOM 1675 C CA . GLU A 1 222 ? -17.312 -7.956 6.155 1.00 97.25 222 GLU A CA 1
ATOM 1676 C C . GLU A 1 222 ? -17.236 -6.942 7.293 1.00 97.25 222 GLU A C 1
ATOM 1678 O O . GLU A 1 222 ? -16.276 -6.184 7.414 1.00 97.25 222 GLU A O 1
ATOM 1683 N N . LEU A 1 223 ? -18.240 -6.960 8.161 1.00 97.38 223 LEU A N 1
ATOM 1684 C CA . LEU A 1 223 ? -18.247 -6.248 9.431 1.00 97.38 223 LEU A CA 1
ATOM 1685 C C . LEU A 1 223 ? -17.983 -7.250 10.551 1.00 97.38 223 LEU A C 1
ATOM 1687 O O . LEU A 1 223 ? -18.772 -8.173 10.757 1.00 97.38 223 LEU A O 1
ATOM 1691 N N . VAL A 1 224 ? -16.885 -7.055 11.272 1.00 97.25 224 VAL A N 1
ATOM 1692 C CA . VAL A 1 224 ? -16.501 -7.882 12.417 1.00 97.25 224 VAL A CA 1
ATOM 1693 C C . VAL A 1 224 ? -16.807 -7.109 13.689 1.00 97.25 224 VAL A C 1
ATOM 1695 O O . VAL A 1 224 ? -16.401 -5.956 13.825 1.00 97.25 224 VAL A O 1
ATOM 1698 N N . ILE A 1 225 ? -17.556 -7.730 14.593 1.00 96.88 225 ILE A N 1
ATOM 1699 C CA . ILE A 1 225 ? -18.056 -7.134 15.831 1.00 96.88 225 ILE A CA 1
ATOM 1700 C C . ILE A 1 225 ? -17.595 -8.013 16.988 1.00 96.88 225 ILE A C 1
ATOM 1702 O O . ILE A 1 225 ? -17.916 -9.196 17.016 1.00 96.88 225 ILE A O 1
ATOM 1706 N N . THR A 1 226 ? -16.909 -7.433 17.960 1.00 94.75 226 THR A N 1
ATOM 1707 C CA . THR A 1 226 ? -16.492 -8.090 19.197 1.00 94.75 226 THR A CA 1
ATOM 1708 C C . THR A 1 226 ? -17.252 -7.466 20.353 1.00 94.75 226 THR A C 1
ATOM 1710 O O . THR A 1 226 ? -17.044 -6.302 20.683 1.00 94.75 226 THR A O 1
ATOM 1713 N N . VAL A 1 227 ? -18.154 -8.232 20.954 1.00 94.06 227 VAL A N 1
ATOM 1714 C CA . VAL A 1 227 ? -18.942 -7.810 22.114 1.00 94.06 227 VAL A CA 1
ATOM 1715 C C . VAL A 1 227 ? -18.194 -8.192 23.387 1.00 94.06 227 VAL A C 1
ATOM 1717 O O . VAL A 1 227 ? -17.772 -9.342 23.506 1.00 94.06 227 VAL A O 1
ATOM 1720 N N . ALA A 1 228 ? -18.051 -7.250 24.316 1.00 89.62 228 ALA A N 1
ATOM 1721 C CA . ALA A 1 228 ? -17.493 -7.448 25.648 1.00 89.62 228 ALA A CA 1
ATOM 1722 C C . ALA A 1 228 ? -18.617 -7.298 26.686 1.00 89.62 228 ALA A C 1
ATOM 1724 O O . ALA A 1 228 ? -19.240 -6.241 26.778 1.00 89.62 228 ALA A O 1
ATOM 1725 N N . GLN A 1 229 ? -18.904 -8.373 27.424 1.00 85.88 229 GLN A N 1
ATOM 1726 C CA . GLN A 1 229 ? -19.993 -8.427 28.406 1.00 85.88 229 GLN A CA 1
ATOM 1727 C C . GLN A 1 229 ? -19.450 -8.623 29.820 1.00 85.88 229 GLN A C 1
ATOM 1729 O O . GLN A 1 229 ? -18.631 -9.522 30.043 1.00 85.88 229 GLN A O 1
ATOM 1734 N N . GLY A 1 230 ? -19.978 -7.857 30.776 1.00 71.25 230 GLY A N 1
ATOM 1735 C CA . GLY A 1 230 ? -19.658 -7.977 32.203 1.00 71.25 230 GLY A CA 1
ATOM 1736 C C . GLY A 1 230 ? -18.745 -6.871 32.744 1.00 71.25 230 GLY A C 1
ATOM 1737 O O . GLY A 1 230 ? -18.209 -6.059 31.998 1.00 71.25 230 GLY A O 1
ATOM 1738 N N . ALA A 1 231 ? -18.579 -6.843 34.071 1.00 66.81 231 ALA A N 1
ATOM 1739 C CA . ALA A 1 231 ? -17.788 -5.846 34.796 1.00 66.81 231 ALA A CA 1
ATOM 1740 C C . ALA A 1 231 ? -16.702 -6.512 35.661 1.00 66.81 231 ALA A C 1
ATOM 1742 O O . ALA A 1 231 ? -16.903 -7.614 36.172 1.00 66.81 231 ALA A O 1
ATOM 1743 N N . GLY A 1 232 ? -15.571 -5.826 35.860 1.00 67.19 232 GLY A N 1
ATOM 1744 C CA . GLY A 1 232 ? -14.441 -6.321 36.658 1.00 67.19 232 GLY A CA 1
ATOM 1745 C C . GLY A 1 232 ? -13.552 -7.313 35.900 1.00 67.19 232 GLY A C 1
ATOM 1746 O O . GLY A 1 232 ? -13.326 -7.159 34.704 1.00 67.19 232 GLY A O 1
ATOM 1747 N N . GLU A 1 233 ? -13.040 -8.331 36.594 1.00 57.78 233 GLU A N 1
ATOM 1748 C CA . GLU A 1 233 ? -12.064 -9.295 36.051 1.00 57.78 233 GLU A CA 1
ATOM 1749 C C . GLU A 1 233 ? -12.690 -10.422 35.199 1.00 57.78 233 GLU A C 1
ATOM 1751 O O . GLU A 1 233 ? -11.977 -11.174 34.542 1.00 57.78 233 GLU A O 1
ATOM 1756 N N . ALA A 1 234 ? -14.024 -10.535 35.156 1.00 69.31 234 ALA A N 1
ATOM 1757 C CA . ALA A 1 234 ? -14.744 -11.630 34.492 1.00 69.31 234 ALA A CA 1
ATOM 1758 C C . ALA A 1 234 ? -15.446 -11.210 33.180 1.00 69.31 234 ALA A C 1
ATOM 1760 O O . ALA A 1 234 ? -16.616 -11.538 32.961 1.00 69.31 234 ALA A O 1
ATOM 1761 N N . VAL A 1 235 ? -14.751 -10.479 32.301 1.00 81.38 235 VAL A N 1
ATOM 1762 C CA . VAL A 1 235 ? -15.295 -10.038 31.000 1.00 81.38 235 VAL A CA 1
ATOM 1763 C C . VAL A 1 235 ? -15.328 -11.198 29.999 1.00 81.38 235 VAL A C 1
ATOM 1765 O O . VAL A 1 235 ? -14.331 -11.890 29.792 1.00 81.38 235 VAL A O 1
ATOM 1768 N N . LYS A 1 236 ? -16.472 -11.402 29.335 1.00 86.75 236 LYS A N 1
ATOM 1769 C CA . LYS A 1 236 ? -16.632 -12.397 28.262 1.00 86.75 236 LYS A CA 1
ATOM 1770 C C . LYS A 1 236 ? -16.638 -11.720 26.897 1.00 86.75 236 LYS A C 1
ATOM 1772 O O . LYS A 1 236 ? -17.353 -10.740 26.699 1.00 86.75 236 LYS A O 1
ATOM 1777 N N . PHE A 1 237 ? -15.898 -12.288 25.944 1.00 91.31 237 PHE A N 1
ATOM 1778 C CA . PHE A 1 237 ? -15.824 -11.791 24.570 1.00 91.31 237 PHE A CA 1
ATOM 1779 C C . PHE A 1 237 ? -16.569 -12.707 23.599 1.00 91.31 237 PHE A C 1
ATOM 1781 O O . PHE A 1 237 ? -16.404 -13.927 23.628 1.00 91.31 237 PHE A O 1
ATOM 1788 N N . ARG A 1 238 ? -17.362 -12.116 22.701 1.00 93.25 238 ARG A N 1
ATOM 1789 C CA . ARG A 1 238 ? -18.040 -12.827 21.611 1.00 93.25 238 ARG A CA 1
ATOM 1790 C C . ARG A 1 238 ? -17.835 -12.101 20.289 1.00 93.25 238 ARG A C 1
ATOM 1792 O O . ARG A 1 238 ? -18.244 -10.951 20.149 1.00 93.25 238 ARG A O 1
ATOM 1799 N N . GLU A 1 239 ? -17.264 -12.790 19.304 1.00 94.94 239 GLU A N 1
ATOM 1800 C CA . GLU A 1 239 ? -17.117 -12.268 17.942 1.00 94.94 239 GLU A CA 1
ATOM 1801 C C . GLU A 1 239 ? -18.323 -12.653 17.068 1.00 94.94 239 GLU A C 1
ATOM 1803 O O . GLU A 1 239 ? -18.799 -13.790 17.086 1.00 94.94 239 GLU A O 1
ATOM 1808 N N . VAL A 1 240 ? -18.819 -11.698 16.286 1.00 94.56 240 VAL A N 1
ATOM 1809 C CA . VAL A 1 240 ? -19.889 -11.863 15.302 1.00 94.56 240 VAL A CA 1
ATOM 1810 C C . VAL A 1 240 ? -19.435 -11.232 13.993 1.00 94.56 240 VAL A C 1
ATOM 1812 O O . VAL A 1 240 ? -19.024 -10.073 13.959 1.00 94.56 240 VAL A O 1
ATOM 1815 N N . ARG A 1 241 ? -19.550 -11.977 12.893 1.00 96.25 241 ARG A N 1
ATOM 1816 C CA . ARG A 1 241 ? -19.233 -11.492 11.545 1.00 96.25 241 ARG A CA 1
ATOM 1817 C C . ARG A 1 241 ? -20.516 -11.308 10.750 1.00 96.25 241 ARG A C 1
ATOM 1819 O O . ARG A 1 241 ? -21.386 -12.176 10.769 1.00 96.25 241 ARG A O 1
ATOM 1826 N N . ARG A 1 242 ? -20.640 -10.177 10.062 1.00 95.44 242 ARG A N 1
ATOM 1827 C CA . ARG A 1 242 ? -21.751 -9.875 9.154 1.00 95.44 242 ARG A CA 1
ATOM 1828 C C . ARG A 1 242 ? -21.214 -9.635 7.756 1.00 95.44 242 ARG A C 1
ATOM 1830 O O . ARG A 1 242 ? -20.321 -8.811 7.573 1.00 95.44 242 ARG A O 1
ATOM 1837 N N . ASP A 1 243 ? -21.786 -10.330 6.784 1.00 96.00 243 ASP A N 1
ATOM 1838 C CA . ASP A 1 243 ? -21.452 -10.127 5.381 1.00 96.00 243 ASP A CA 1
ATOM 1839 C C . ASP A 1 243 ? -22.099 -8.831 4.866 1.00 96.00 243 ASP A C 1
ATOM 1841 O O . ASP A 1 243 ? -23.303 -8.619 5.020 1.00 96.00 243 ASP A O 1
ATOM 1845 N N . LEU A 1 244 ? -21.285 -7.950 4.284 1.00 95.00 244 LEU A N 1
ATOM 1846 C CA . LEU A 1 244 ? -21.704 -6.701 3.645 1.00 95.00 244 LEU A CA 1
ATOM 1847 C C . LEU A 1 244 ? -21.536 -6.751 2.116 1.00 95.00 244 LEU A C 1
ATOM 1849 O O . LEU A 1 244 ? -21.773 -5.751 1.435 1.00 95.00 244 LEU A O 1
ATOM 1853 N N . SER A 1 245 ? -21.138 -7.901 1.565 1.00 92.56 245 SER A N 1
ATOM 1854 C CA . SER A 1 245 ? -20.758 -8.053 0.156 1.00 92.56 245 SER A CA 1
ATOM 1855 C C . SER A 1 245 ? -21.930 -7.861 -0.806 1.00 92.56 245 SER A C 1
ATOM 1857 O O . SER A 1 245 ? -21.726 -7.419 -1.933 1.00 92.56 245 SER A O 1
ATOM 1859 N N . THR A 1 246 ? -23.171 -8.087 -0.361 1.00 89.31 246 THR A N 1
ATOM 1860 C CA . THR A 1 246 ? -24.385 -7.860 -1.169 1.00 89.31 246 THR A CA 1
ATOM 1861 C C . THR A 1 246 ? -24.483 -6.423 -1.693 1.00 89.31 246 THR A C 1
ATOM 1863 O O . THR A 1 246 ? -25.004 -6.198 -2.781 1.00 89.31 246 THR A O 1
ATOM 1866 N N . ALA A 1 247 ? -23.950 -5.444 -0.953 1.00 86.06 247 ALA A N 1
ATOM 1867 C CA . ALA A 1 247 ? -23.967 -4.036 -1.348 1.00 86.06 247 ALA A CA 1
ATOM 1868 C C . ALA A 1 247 ? -22.892 -3.665 -2.391 1.00 86.06 247 ALA A C 1
ATOM 1870 O O . ALA A 1 247 ? -22.924 -2.555 -2.920 1.00 86.06 247 ALA A O 1
ATOM 1871 N N . LEU A 1 248 ? -21.939 -4.558 -2.691 1.00 87.31 248 LEU A N 1
ATOM 1872 C CA . LEU A 1 248 ? -20.878 -4.300 -3.667 1.00 87.31 248 LEU A CA 1
ATOM 1873 C C . LEU A 1 248 ? -21.390 -4.436 -5.113 1.00 87.31 248 LEU A C 1
ATOM 1875 O O . LEU A 1 248 ? -20.976 -3.686 -5.989 1.00 87.31 248 LEU A O 1
ATOM 1879 N N . GLY A 1 249 ? -22.326 -5.342 -5.400 1.00 82.75 249 GLY A N 1
ATOM 1880 C CA . GLY A 1 249 ? -22.711 -5.627 -6.787 1.00 82.75 249 GLY A CA 1
ATOM 1881 C C . GLY A 1 249 ? -21.547 -6.226 -7.595 1.00 82.75 249 GLY A C 1
ATOM 1882 O O . GLY A 1 249 ? -20.766 -7.020 -7.076 1.00 82.75 249 GLY A O 1
ATOM 1883 N N . ALA A 1 250 ? -21.417 -5.874 -8.879 1.00 82.94 250 ALA A N 1
ATOM 1884 C CA . ALA A 1 250 ? -20.466 -6.505 -9.806 1.00 82.94 250 ALA A CA 1
ATOM 1885 C C . ALA A 1 250 ? -19.035 -5.917 -9.748 1.00 82.94 250 ALA A C 1
ATOM 1887 O O . ALA A 1 250 ? -18.536 -5.380 -10.744 1.00 82.94 250 ALA A O 1
ATOM 1888 N N . LEU A 1 251 ? -18.353 -6.068 -8.605 1.00 82.81 251 LEU A N 1
ATOM 1889 C CA . LEU A 1 251 ? -16.963 -5.629 -8.371 1.00 82.81 251 LEU A CA 1
ATOM 1890 C C . LEU A 1 251 ? -16.745 -4.125 -8.636 1.00 82.81 251 LEU A C 1
ATOM 1892 O O . LEU A 1 251 ? -16.115 -3.748 -9.629 1.00 82.81 251 LEU A O 1
ATOM 1896 N N . PRO A 1 252 ? -17.285 -3.241 -7.790 1.00 90.94 252 PRO A N 1
ATOM 1897 C CA . PRO A 1 252 ? -17.175 -1.804 -7.973 1.00 90.94 252 PRO A CA 1
ATOM 1898 C C . PRO A 1 252 ? -15.789 -1.315 -7.530 1.00 90.94 252 PRO A C 1
ATOM 1900 O O . PRO A 1 252 ? -15.232 -1.816 -6.554 1.00 90.94 252 PRO A O 1
ATOM 1903 N N . ALA A 1 253 ? -15.265 -0.279 -8.189 1.00 92.56 253 ALA A N 1
ATOM 1904 C CA . ALA A 1 253 ? -14.070 0.437 -7.720 1.00 92.56 253 ALA A CA 1
ATOM 1905 C C . ALA A 1 253 ? -14.349 1.263 -6.446 1.00 92.56 253 ALA A C 1
ATOM 1907 O O . ALA A 1 253 ? -13.455 1.592 -5.674 1.00 92.56 253 ALA A O 1
ATOM 1908 N N . GLN A 1 254 ? -15.612 1.624 -6.206 1.00 94.88 254 GLN A N 1
ATOM 1909 C CA . GLN A 1 254 ? -16.030 2.354 -5.015 1.00 94.88 254 GLN A CA 1
ATOM 1910 C C . GLN A 1 254 ? -17.429 1.905 -4.599 1.00 94.88 254 GLN A C 1
ATOM 1912 O O . GLN A 1 254 ? -18.352 1.922 -5.411 1.00 94.88 254 GLN A O 1
ATOM 1917 N N . ALA A 1 255 ? -17.604 1.562 -3.325 1.00 95.31 255 ALA A N 1
ATOM 1918 C CA . ALA A 1 255 ? -18.897 1.175 -2.770 1.00 95.31 255 ALA A CA 1
ATOM 1919 C C . ALA A 1 255 ? -19.129 1.808 -1.400 1.00 95.31 255 ALA A C 1
ATOM 1921 O O . ALA A 1 255 ? -18.197 2.020 -0.625 1.00 95.31 255 ALA A O 1
ATOM 1922 N N . THR A 1 256 ? -20.392 2.095 -1.089 1.00 96.00 256 THR A N 1
ATOM 1923 C CA . THR A 1 256 ? -20.800 2.454 0.271 1.00 96.00 256 THR A CA 1
ATOM 1924 C C . THR A 1 256 ? -21.566 1.289 0.863 1.00 96.00 256 THR A C 1
ATOM 1926 O O . THR A 1 256 ? -22.617 0.917 0.349 1.00 96.00 256 THR A O 1
ATOM 1929 N N . VAL A 1 257 ? -21.049 0.739 1.955 1.00 96.06 257 VAL A N 1
ATOM 1930 C CA . VAL A 1 257 ? -21.684 -0.357 2.687 1.00 96.06 257 VAL A CA 1
ATOM 1931 C C . VAL A 1 257 ? -22.292 0.169 3.978 1.00 96.06 257 VAL A C 1
ATOM 1933 O O . VAL A 1 257 ? -21.821 1.158 4.550 1.00 96.06 257 VAL A O 1
ATOM 1936 N N . GLY A 1 258 ? -23.359 -0.480 4.435 1.00 94.75 258 GLY A N 1
ATOM 1937 C CA . GLY A 1 258 ? -24.045 -0.094 5.656 1.00 94.75 258 GLY A CA 1
ATOM 1938 C C . GLY A 1 258 ? -24.609 -1.289 6.407 1.00 94.75 258 GLY A C 1
ATOM 1939 O O . GLY A 1 258 ? -25.033 -2.268 5.804 1.00 94.75 258 GLY A O 1
ATOM 1940 N N . SER A 1 259 ? -24.615 -1.193 7.732 1.00 95.62 259 SER A N 1
ATOM 1941 C CA . SER A 1 259 ? -25.252 -2.158 8.628 1.00 95.62 259 SER A CA 1
ATOM 1942 C C . SER A 1 259 ? -25.765 -1.432 9.863 1.00 95.62 259 SER A C 1
ATOM 1944 O O . SER A 1 259 ? -25.102 -0.542 10.391 1.00 95.62 259 SER A O 1
ATOM 1946 N N . LEU A 1 260 ? -26.940 -1.824 10.346 1.00 95.75 260 LEU A N 1
ATOM 1947 C CA . LEU A 1 260 ? -27.495 -1.313 11.594 1.00 95.75 260 LEU A CA 1
ATOM 1948 C C . LEU A 1 260 ? -27.123 -2.263 12.741 1.00 95.75 260 LEU A C 1
ATOM 1950 O O . LEU A 1 260 ? -27.484 -3.444 12.739 1.00 95.75 260 LEU A O 1
ATOM 1954 N N . LEU A 1 261 ? -26.368 -1.768 13.721 1.00 94.75 261 LEU A N 1
ATOM 1955 C CA . LEU A 1 261 ? -26.029 -2.521 14.926 1.00 94.75 261 LEU A CA 1
ATOM 1956 C C . LEU A 1 261 ? -27.138 -2.341 15.959 1.00 94.75 261 LEU A C 1
ATOM 1958 O O . LEU A 1 261 ? -27.224 -1.296 16.592 1.00 94.75 261 LEU A O 1
ATOM 1962 N N . ASN A 1 262 ? -27.982 -3.353 16.141 1.00 94.50 262 ASN A N 1
ATOM 1963 C CA . ASN A 1 262 ? -28.939 -3.379 17.241 1.00 94.50 262 ASN A CA 1
ATOM 1964 C C . ASN A 1 262 ? -28.264 -3.990 18.480 1.00 94.50 262 ASN A C 1
ATOM 1966 O O . ASN A 1 262 ? -27.965 -5.186 18.495 1.00 94.50 262 ASN A O 1
ATOM 1970 N N . LEU A 1 263 ? -28.006 -3.167 19.501 1.00 92.19 263 LEU A N 1
ATOM 1971 C CA . LEU A 1 263 ? -27.221 -3.565 20.676 1.00 92.19 263 LEU A CA 1
ATOM 1972 C C . LEU A 1 263 ? -27.907 -4.690 21.467 1.00 92.19 263 LEU A C 1
ATOM 1974 O O . LEU A 1 263 ? -27.247 -5.632 21.897 1.00 92.19 263 LEU A O 1
ATOM 1978 N N . LYS A 1 264 ? -29.243 -4.653 21.569 1.00 90.88 264 LYS A N 1
ATOM 1979 C CA . LYS A 1 264 ? -30.034 -5.694 22.249 1.00 90.88 264 LYS A CA 1
ATOM 1980 C C . LYS A 1 264 ? -29.934 -7.041 21.543 1.00 90.88 264 LYS A C 1
ATOM 1982 O O . LYS A 1 264 ? -29.737 -8.061 22.191 1.00 90.88 264 LYS A O 1
ATOM 1987 N N . GLN A 1 265 ? -30.052 -7.053 20.215 1.00 91.38 265 GLN A N 1
ATOM 1988 C CA . GLN A 1 265 ? -29.956 -8.288 19.426 1.00 91.38 265 GLN A CA 1
ATOM 1989 C C . GLN A 1 265 ? -28.543 -8.884 19.430 1.00 91.38 265 GLN A C 1
ATOM 1991 O O . GLN A 1 265 ? -28.385 -10.089 19.260 1.00 91.38 265 GLN A O 1
ATOM 1996 N N . LEU A 1 266 ? -27.518 -8.053 19.636 1.00 90.25 266 LEU A N 1
ATOM 1997 C CA . LEU A 1 266 ? -26.137 -8.496 19.840 1.00 90.25 266 LEU A CA 1
ATOM 1998 C C . LEU A 1 266 ? -25.886 -9.035 21.260 1.00 90.25 266 LEU A C 1
ATOM 2000 O O . LEU A 1 266 ? -24.814 -9.576 21.519 1.00 90.25 266 LEU A O 1
ATOM 2004 N N . GLY A 1 267 ? -26.875 -8.932 22.153 1.00 88.25 267 GLY A N 1
ATOM 2005 C CA . GLY A 1 267 ? -26.812 -9.415 23.528 1.00 88.25 267 GLY A CA 1
ATOM 2006 C C . GLY A 1 267 ? -26.232 -8.414 24.526 1.00 88.25 267 GLY A C 1
ATOM 2007 O O . GLY A 1 267 ? -26.023 -8.796 25.671 1.00 88.25 267 GLY A O 1
ATOM 2008 N N . LEU A 1 268 ? -25.965 -7.163 24.134 1.00 89.56 268 LEU A N 1
ATOM 2009 C CA . LEU A 1 268 ? -25.447 -6.161 25.066 1.00 89.56 268 LEU A CA 1
ATOM 2010 C C . LEU A 1 268 ? -26.514 -5.740 26.081 1.00 89.56 268 LEU A C 1
ATOM 2012 O O . LEU A 1 268 ? -27.698 -5.600 25.755 1.00 89.56 268 LEU A O 1
ATOM 2016 N N . THR A 1 269 ? -26.050 -5.467 27.292 1.00 88.81 269 THR A N 1
ATOM 2017 C CA . THR A 1 269 ? -26.791 -4.859 28.393 1.00 88.81 269 THR A CA 1
ATOM 2018 C C . THR A 1 269 ? -26.197 -3.490 28.752 1.00 88.81 269 THR A C 1
ATOM 2020 O O . THR A 1 269 ? -25.247 -3.022 28.124 1.00 88.81 269 THR A O 1
ATOM 2023 N N . TYR A 1 270 ? -26.804 -2.781 29.706 1.00 88.12 270 TYR A N 1
ATOM 2024 C CA . TYR A 1 270 ? -26.298 -1.479 30.146 1.00 88.12 270 TYR A CA 1
ATOM 2025 C C . TYR A 1 270 ? -24.921 -1.630 30.806 1.00 88.12 270 TYR A C 1
ATOM 2027 O O . TYR A 1 270 ? -24.753 -2.481 31.672 1.00 88.12 270 TYR A O 1
ATOM 2035 N N . GLY A 1 271 ? -23.961 -0.790 30.414 1.00 84.44 271 GLY A N 1
ATOM 2036 C CA . GLY A 1 271 ? -22.565 -0.871 30.849 1.00 84.44 271 GLY A CA 1
ATOM 2037 C C . GLY A 1 271 ? -21.664 -1.701 29.929 1.00 84.44 271 GLY A C 1
ATOM 2038 O O . GLY A 1 271 ? -20.451 -1.532 29.994 1.00 84.44 271 GLY A O 1
ATOM 2039 N N . ASP A 1 272 ? -22.231 -2.529 29.044 1.00 89.75 272 ASP A N 1
ATOM 2040 C CA . ASP A 1 272 ? -21.450 -3.339 28.107 1.00 89.75 272 ASP A CA 1
ATOM 2041 C C . ASP A 1 272 ? -20.898 -2.508 26.935 1.00 89.75 272 ASP A C 1
ATOM 2043 O O . ASP A 1 272 ? -21.428 -1.456 26.543 1.00 89.75 272 ASP A O 1
ATOM 2047 N N . GLU A 1 273 ? -19.844 -3.040 26.321 1.00 92.00 273 GLU A N 1
ATOM 2048 C CA . GLU A 1 273 ? -19.110 -2.412 25.228 1.00 92.00 273 GLU A CA 1
ATOM 2049 C C . GLU A 1 273 ? -19.024 -3.347 24.017 1.00 92.00 273 GLU A C 1
ATOM 2051 O O . GLU A 1 273 ? -19.003 -4.574 24.131 1.00 92.00 273 GLU A O 1
ATOM 2056 N N . LEU A 1 274 ? -18.968 -2.773 22.818 1.00 94.06 274 LEU A N 1
ATOM 2057 C CA . LEU A 1 274 ? -18.592 -3.505 21.615 1.00 94.06 274 LEU A CA 1
ATOM 2058 C C . LEU A 1 274 ? -17.528 -2.751 20.833 1.00 94.06 274 LEU A C 1
ATOM 2060 O O . LEU A 1 274 ? -17.544 -1.524 20.729 1.00 94.06 274 LEU A O 1
ATOM 2064 N N . TYR A 1 275 ? -16.652 -3.527 20.215 1.00 95.88 275 TYR A N 1
ATOM 2065 C CA . TYR A 1 275 ? -15.685 -3.070 19.235 1.00 95.88 275 TYR A CA 1
ATOM 2066 C C . TYR A 1 275 ? -16.116 -3.577 17.869 1.00 95.88 275 TYR A C 1
ATOM 2068 O O . TYR A 1 275 ? -16.581 -4.708 17.742 1.00 95.88 275 TYR A O 1
ATOM 2076 N N . PHE A 1 276 ? -15.958 -2.779 16.824 1.00 97.31 276 PHE A N 1
ATOM 2077 C CA . PHE A 1 276 ? -16.163 -3.271 15.469 1.00 97.31 276 PHE A CA 1
ATOM 2078 C C . PHE A 1 276 ? -15.160 -2.670 14.495 1.00 97.31 276 PHE A C 1
ATOM 2080 O O . PHE A 1 276 ? -14.658 -1.566 14.689 1.00 97.31 276 PHE A O 1
ATOM 2087 N N . TYR A 1 277 ? -14.892 -3.398 13.420 1.00 97.50 277 TYR A N 1
ATOM 2088 C CA . TYR A 1 277 ? -14.140 -2.910 12.272 1.00 97.50 277 TYR A CA 1
ATOM 2089 C C . TYR A 1 277 ? -14.718 -3.512 10.995 1.00 97.50 277 TYR A C 1
ATOM 2091 O O . TYR A 1 277 ? -15.419 -4.528 11.022 1.00 97.50 277 TYR A O 1
ATOM 2099 N N . ILE A 1 278 ? -14.432 -2.879 9.862 1.00 97.69 278 ILE A N 1
ATOM 2100 C CA . ILE A 1 278 ? -14.827 -3.389 8.549 1.00 97.69 278 ILE A CA 1
ATOM 2101 C C . ILE A 1 278 ? -13.584 -3.879 7.824 1.00 97.69 278 ILE A C 1
ATOM 2103 O O . ILE A 1 278 ? -12.565 -3.194 7.805 1.00 97.69 278 ILE A O 1
ATOM 2107 N N . SER A 1 279 ? -13.687 -5.063 7.236 1.00 96.88 279 SER A N 1
ATOM 2108 C CA . SER A 1 279 ? -12.690 -5.660 6.356 1.00 96.88 279 SER A CA 1
ATOM 2109 C C . SER A 1 279 ? -13.220 -5.665 4.926 1.00 96.88 279 SER A C 1
ATOM 2111 O O . SER A 1 279 ? -14.403 -5.926 4.703 1.00 96.88 279 SER A O 1
ATOM 2113 N N . ALA A 1 280 ? -12.360 -5.382 3.957 1.00 97.19 280 ALA A N 1
ATOM 2114 C CA . ALA A 1 280 ? -12.660 -5.463 2.537 1.00 97.19 280 ALA A CA 1
ATOM 2115 C C . ALA A 1 280 ? -11.589 -6.283 1.818 1.00 97.19 280 ALA A C 1
ATOM 2117 O O . ALA A 1 280 ? -10.416 -6.260 2.199 1.00 97.19 280 ALA A O 1
ATOM 2118 N N . ARG A 1 281 ? -12.013 -6.993 0.773 1.00 96.25 281 ARG A N 1
ATOM 2119 C CA . ARG A 1 281 ? -11.157 -7.794 -0.098 1.00 96.25 281 ARG A CA 1
ATOM 2120 C C . ARG A 1 281 ? -11.334 -7.354 -1.543 1.00 96.25 281 ARG A C 1
ATOM 2122 O O . ARG A 1 281 ? -12.473 -7.192 -1.988 1.00 96.25 281 ARG A O 1
ATOM 2129 N N . ASP A 1 282 ? -10.234 -7.182 -2.263 1.00 95.06 282 ASP A N 1
ATOM 2130 C CA . ASP A 1 282 ? -10.242 -6.929 -3.709 1.00 95.06 282 ASP A CA 1
ATOM 2131 C C . ASP A 1 282 ? -10.422 -8.237 -4.506 1.00 95.06 282 ASP A C 1
ATOM 2133 O O . ASP A 1 282 ? -10.675 -9.315 -3.958 1.00 95.06 282 ASP A O 1
ATOM 2137 N N . ASN A 1 283 ? -10.311 -8.159 -5.824 1.00 92.06 283 ASN A N 1
ATOM 2138 C CA . ASN A 1 283 ? -10.372 -9.311 -6.724 1.00 92.06 283 ASN A CA 1
ATOM 2139 C C . ASN A 1 283 ? -9.061 -10.100 -6.868 1.00 92.06 283 ASN A C 1
ATOM 2141 O O . ASN A 1 283 ? -9.105 -11.238 -7.337 1.00 92.06 283 ASN A O 1
ATOM 2145 N N . ASN A 1 284 ? -7.923 -9.526 -6.482 1.00 92.75 284 ASN A N 1
ATOM 2146 C CA . ASN A 1 284 ? -6.618 -10.181 -6.488 1.00 92.75 284 ASN A CA 1
ATOM 2147 C C . ASN A 1 284 ? -6.348 -10.944 -5.175 1.00 92.75 284 ASN A C 1
ATOM 2149 O O . ASN A 1 284 ? -5.416 -11.735 -5.056 1.00 92.75 284 ASN A O 1
ATOM 2153 N N . GLY A 1 285 ? -7.220 -10.762 -4.186 1.00 91.62 285 GLY A N 1
ATOM 2154 C CA . GLY A 1 285 ? -7.193 -11.417 -2.896 1.00 91.62 285 GLY A CA 1
ATOM 2155 C C . GLY A 1 285 ? -6.535 -10.611 -1.774 1.00 91.62 285 GLY A C 1
ATOM 2156 O O . GLY A 1 285 ? -6.452 -11.166 -0.674 1.00 91.62 285 GLY A O 1
ATOM 2157 N N . HIS A 1 286 ? -6.116 -9.362 -1.999 1.00 93.75 286 HIS A N 1
ATOM 2158 C CA . HIS A 1 286 ? -5.629 -8.476 -0.945 1.00 93.75 286 HIS A CA 1
ATOM 2159 C C . HIS A 1 286 ? -6.754 -8.123 0.024 1.00 93.75 286 HIS A C 1
ATOM 2161 O O . HIS A 1 286 ? -7.893 -7.872 -0.368 1.00 93.75 286 HIS A O 1
ATOM 2167 N N . ASN A 1 287 ? -6.409 -8.084 1.308 1.00 95.12 287 ASN A N 1
ATOM 2168 C CA . ASN A 1 287 ? -7.325 -7.731 2.382 1.00 95.12 287 ASN A CA 1
ATOM 2169 C C . ASN A 1 287 ? -6.857 -6.443 3.051 1.00 95.12 287 ASN A C 1
ATOM 2171 O O . ASN A 1 287 ? -5.669 -6.282 3.331 1.00 95.12 287 ASN A O 1
ATOM 2175 N N . ALA A 1 288 ? -7.805 -5.583 3.396 1.00 96.44 288 ALA A N 1
ATOM 2176 C CA . ALA A 1 288 ? -7.564 -4.407 4.214 1.00 96.44 288 ALA A CA 1
ATOM 2177 C C . ALA A 1 288 ? -8.697 -4.215 5.217 1.00 96.44 288 ALA A C 1
ATOM 2179 O O . ALA A 1 288 ? -9.837 -4.605 4.967 1.00 96.44 288 ALA A O 1
ATOM 2180 N N . ARG A 1 289 ? -8.391 -3.596 6.358 1.00 96.12 289 ARG A N 1
ATOM 2181 C CA . ARG A 1 289 ? -9.374 -3.316 7.408 1.00 96.12 289 ARG A CA 1
ATOM 2182 C C . ARG A 1 289 ? -9.300 -1.874 7.882 1.00 96.12 289 ARG A C 1
ATOM 2184 O O . ARG A 1 289 ? -8.244 -1.254 7.802 1.00 96.12 289 ARG A O 1
ATOM 2191 N N . SER A 1 290 ? -10.413 -1.371 8.401 1.00 96.44 290 SER A N 1
ATOM 2192 C CA . SER A 1 290 ? -10.438 -0.114 9.146 1.00 96.44 290 SER A CA 1
ATOM 2193 C C . SER A 1 290 ? -9.795 -0.264 10.525 1.00 96.44 290 SER A C 1
ATOM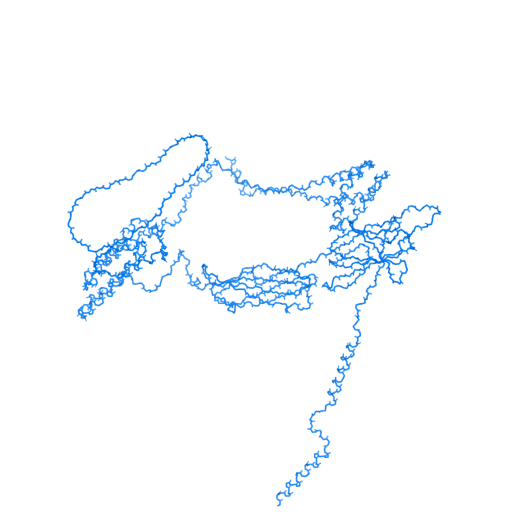 2195 O O . SER A 1 290 ? -9.635 -1.376 11.036 1.00 96.44 290 SER A O 1
ATOM 2197 N N . ASP A 1 291 ? -9.550 0.872 11.173 1.00 94.25 291 ASP A N 1
ATOM 2198 C CA . ASP A 1 291 ? -9.359 0.918 12.622 1.00 94.25 291 ASP A CA 1
ATOM 2199 C C . ASP A 1 291 ? -10.590 0.366 13.361 1.00 94.25 291 ASP A C 1
ATOM 2201 O O . ASP A 1 291 ? -11.696 0.291 12.803 1.00 94.25 291 ASP A O 1
ATOM 2205 N N . ALA A 1 292 ? -10.391 -0.011 14.625 1.00 93.81 292 ALA A N 1
ATOM 2206 C CA . ALA A 1 292 ? -11.458 -0.466 15.506 1.00 93.81 292 ALA A CA 1
ATOM 2207 C C . ALA A 1 292 ? -12.225 0.723 16.103 1.00 93.81 292 ALA A C 1
ATOM 2209 O O . ALA A 1 292 ? -11.635 1.709 16.541 1.00 93.81 292 ALA A O 1
ATOM 2210 N N . TYR A 1 293 ? -13.550 0.617 16.113 1.00 96.25 293 TYR A N 1
ATOM 2211 C CA . TYR A 1 293 ? -14.472 1.620 16.635 1.00 96.25 293 TYR A CA 1
ATOM 2212 C C . TYR A 1 293 ? -15.164 1.053 17.872 1.00 96.25 293 TYR A C 1
ATOM 2214 O O . TYR A 1 293 ? -15.598 -0.098 17.860 1.00 96.25 293 TYR A O 1
ATOM 2222 N N . LEU A 1 294 ? -15.276 1.865 18.921 1.00 94.88 294 LEU A N 1
ATOM 2223 C CA . LEU A 1 294 ? -15.877 1.507 20.202 1.00 94.88 294 LEU A CA 1
ATOM 2224 C C . LEU A 1 294 ? -17.280 2.104 20.319 1.00 94.88 294 LEU A C 1
ATOM 2226 O O . LEU A 1 294 ? -17.488 3.309 20.144 1.00 94.88 294 LEU A O 1
ATOM 2230 N N . VAL A 1 295 ? -18.239 1.254 20.666 1.00 93.44 295 VAL A N 1
ATOM 2231 C CA . VAL A 1 295 ? -19.587 1.652 21.061 1.00 93.44 295 VAL A CA 1
ATOM 2232 C C . VAL A 1 295 ? -19.838 1.154 22.476 1.00 93.44 295 VAL A C 1
ATOM 2234 O O . VAL A 1 295 ? -19.765 -0.043 22.732 1.00 93.44 295 VAL A O 1
ATOM 2237 N N . GLN A 1 296 ? -20.177 2.068 23.377 1.00 91.06 296 GLN A N 1
ATOM 2238 C CA . GLN A 1 296 ? -20.502 1.762 24.766 1.00 91.06 296 GLN A CA 1
ATOM 2239 C C . GLN A 1 296 ? -21.977 2.040 25.023 1.00 91.06 296 GLN A C 1
ATOM 2241 O O . GLN A 1 296 ? -22.497 3.086 24.618 1.00 91.06 296 GLN A O 1
ATOM 2246 N N . TRP A 1 297 ? -22.657 1.131 25.718 1.00 90.12 297 TRP A N 1
ATOM 2247 C CA . TRP A 1 297 ? -24.008 1.390 26.194 1.00 90.12 297 TRP A CA 1
ATOM 2248 C C . TRP A 1 297 ? -23.948 1.944 27.615 1.00 90.12 297 TRP A C 1
ATOM 2250 O O . TRP A 1 297 ? -23.493 1.267 28.528 1.00 90.12 297 TRP A O 1
ATOM 2260 N N . GLN A 1 298 ? -24.404 3.183 27.811 1.00 86.12 298 GLN A N 1
ATOM 2261 C CA . GLN A 1 298 ? -24.365 3.860 29.105 1.00 86.12 298 GLN A CA 1
ATOM 2262 C C . GLN A 1 298 ? -24.962 3.010 30.239 1.00 86.12 298 GLN A C 1
ATOM 2264 O O . GLN A 1 298 ? -26.083 2.513 30.131 1.00 86.12 298 GLN A O 1
ATOM 2269 N N . ASP A 1 299 ? -24.234 2.916 31.349 1.00 79.19 299 ASP A N 1
ATOM 2270 C CA . ASP A 1 299 ? -24.667 2.217 32.555 1.00 79.19 299 ASP A CA 1
ATOM 2271 C C . ASP A 1 299 ? -25.789 2.985 33.287 1.00 79.19 299 ASP A C 1
ATOM 2273 O O . ASP A 1 299 ? -25.645 4.146 33.689 1.00 79.19 299 ASP A O 1
ATOM 2277 N N . THR A 1 300 ? -26.932 2.324 33.481 1.00 68.31 300 THR A N 1
ATOM 2278 C CA . THR A 1 300 ? -28.076 2.855 34.235 1.00 68.31 300 THR A CA 1
ATOM 2279 C C . THR A 1 300 ? -27.844 2.931 35.742 1.00 68.31 300 THR A C 1
ATOM 2281 O O . THR A 1 300 ? -28.507 3.737 36.396 1.00 68.31 300 THR A O 1
ATOM 2284 N N . ALA A 1 301 ? -26.929 2.131 36.300 1.00 57.56 301 ALA A N 1
ATOM 2285 C CA . ALA A 1 301 ? -26.617 2.141 37.729 1.00 57.56 301 ALA A CA 1
ATOM 2286 C C . ALA A 1 301 ? -25.889 3.430 38.146 1.00 57.56 301 ALA A C 1
ATOM 2288 O O . ALA A 1 301 ? -26.059 3.898 39.270 1.00 57.56 301 ALA A O 1
ATOM 2289 N N . GLN A 1 302 ? -25.156 4.058 37.220 1.00 48.41 302 GLN A N 1
ATOM 2290 C CA . GLN A 1 302 ? -24.474 5.337 37.449 1.00 48.41 302 GLN A CA 1
ATOM 2291 C C . GLN A 1 302 ? -25.325 6.558 37.058 1.00 48.41 302 GLN A C 1
ATOM 2293 O O . GLN A 1 302 ? -25.166 7.637 37.625 1.00 48.41 302 GLN A O 1
ATOM 2298 N N . ALA A 1 303 ? -26.288 6.401 36.141 1.00 42.50 303 ALA A N 1
ATOM 2299 C CA . ALA A 1 303 ? -27.120 7.504 35.643 1.00 42.50 303 ALA A CA 1
ATOM 2300 C C . ALA A 1 303 ? -28.226 7.980 36.616 1.00 42.50 303 ALA A C 1
ATOM 2302 O O . ALA A 1 303 ? -28.848 9.013 36.370 1.00 42.50 303 ALA A O 1
ATOM 2303 N N . ALA A 1 304 ? -28.475 7.269 37.723 1.00 37.16 304 ALA A N 1
ATOM 2304 C CA . ALA A 1 304 ? -29.371 7.720 38.798 1.00 37.16 304 ALA A CA 1
ATOM 2305 C C . ALA A 1 304 ? -28.679 8.638 39.831 1.00 37.16 304 ALA A C 1
ATOM 2307 O O . ALA A 1 304 ? -29.316 9.093 40.780 1.00 37.16 304 ALA A O 1
ATOM 2308 N N . GLY A 1 305 ? -27.385 8.926 39.659 1.00 34.22 305 GLY A N 1
ATOM 2309 C CA . GLY A 1 305 ? -26.603 9.778 40.550 1.00 34.22 305 GLY A CA 1
ATOM 2310 C C . GLY A 1 305 ? -26.539 11.231 40.089 1.00 34.22 305 GLY A C 1
ATOM 2311 O O . GLY A 1 305 ? -25.464 11.713 39.745 1.00 34.22 305 GLY A O 1
ATOM 2312 N N . VAL A 1 306 ? -27.650 11.974 40.126 1.00 38.44 306 VAL A N 1
ATOM 2313 C CA . VAL A 1 306 ? -27.544 13.444 40.185 1.00 38.44 306 VAL A CA 1
ATOM 2314 C C . VAL A 1 306 ? -27.256 13.833 41.630 1.00 38.44 306 VAL A C 1
ATOM 2316 O O . VAL A 1 306 ? -28.149 14.223 42.372 1.00 38.44 306 VAL A O 1
ATOM 2319 N N . SER A 1 307 ? -25.996 13.691 42.030 1.00 32.72 307 SER A N 1
ATOM 2320 C CA . SER A 1 307 ? -25.340 14.639 42.928 1.00 32.72 307 SER A CA 1
ATOM 2321 C C . SER A 1 307 ? -23.842 14.365 42.902 1.00 32.72 307 SER A C 1
ATOM 2323 O O . SER A 1 307 ? -23.349 13.428 43.526 1.00 32.72 307 SER A O 1
ATOM 2325 N N . GLY A 1 308 ? -23.107 15.204 42.175 1.00 39.47 308 GLY A N 1
ATOM 2326 C CA . GLY A 1 308 ? -21.672 15.312 42.364 1.00 39.47 308 GLY A CA 1
ATOM 2327 C C . GLY A 1 308 ? -21.391 15.752 43.796 1.00 39.47 308 GLY A C 1
ATOM 2328 O O . GLY A 1 308 ? -21.732 16.866 44.170 1.00 39.47 308 GLY A O 1
ATOM 2329 N N . LEU A 1 309 ? -20.835 14.851 44.598 1.00 36.03 309 LEU A N 1
ATOM 2330 C CA . LEU A 1 309 ? -19.810 15.086 45.614 1.00 36.03 309 LEU A CA 1
ATOM 2331 C C . LEU A 1 309 ? -19.534 13.741 46.299 1.00 36.03 309 LEU A C 1
ATOM 2333 O O . LEU A 1 309 ? -20.463 13.095 46.766 1.00 36.03 309 LEU A O 1
ATOM 2337 N N . MET A 1 310 ? -18.252 13.403 46.437 1.00 35.53 310 MET A N 1
ATOM 2338 C CA . MET A 1 310 ? -17.698 12.265 47.191 1.00 35.53 310 MET A CA 1
ATOM 2339 C C . MET A 1 310 ? -17.604 10.943 46.418 1.00 35.53 310 MET A C 1
ATOM 2341 O O . MET A 1 310 ? -18.536 10.149 46.348 1.00 35.53 310 MET A O 1
ATOM 2345 N N . GLY A 1 311 ? -16.401 10.696 45.892 1.00 37.84 311 GLY A N 1
ATOM 2346 C CA . GLY A 1 311 ? -15.964 9.376 45.459 1.00 37.84 311 GLY A CA 1
ATOM 2347 C C . GLY A 1 311 ? -15.846 8.409 46.639 1.00 37.84 311 GLY A C 1
ATOM 2348 O O . GLY A 1 311 ? -15.310 8.749 47.695 1.00 37.84 311 GLY A O 1
ATOM 2349 N N . GLY A 1 312 ? -16.364 7.203 46.428 1.00 35.97 312 GLY A N 1
ATOM 2350 C CA . GLY A 1 312 ? -16.214 6.033 47.287 1.00 35.97 312 GLY A CA 1
ATOM 2351 C C . GLY A 1 312 ? -17.345 5.037 47.010 1.00 35.97 312 GLY A C 1
ATOM 2352 O O . GLY A 1 312 ? -18.510 5.422 47.133 1.00 35.97 312 GLY A O 1
ATOM 2353 N N . PRO A 1 313 ? -17.069 3.774 46.638 1.00 40.12 313 PRO A N 1
ATOM 2354 C CA . PRO A 1 313 ? -18.129 2.803 46.424 1.00 40.12 313 PRO A CA 1
ATOM 2355 C C . PRO A 1 313 ? -18.683 2.376 47.788 1.00 40.12 313 PRO A C 1
ATOM 2357 O O . PRO A 1 313 ? -17.964 1.859 48.640 1.00 40.12 313 PRO A O 1
ATOM 2360 N N . LYS A 1 314 ? -19.979 2.593 48.018 1.00 42.09 314 LYS A N 1
ATOM 2361 C CA . LYS A 1 314 ? -20.713 1.958 49.117 1.00 42.09 314 LYS A CA 1
ATOM 2362 C C . LYS A 1 314 ? -22.018 1.399 48.590 1.00 42.09 314 LYS A C 1
ATOM 2364 O O . LYS A 1 314 ? -22.981 2.136 48.407 1.00 42.09 314 LYS A O 1
ATOM 2369 N N . VAL A 1 315 ? -22.067 0.082 48.443 1.00 41.00 315 VAL A N 1
ATOM 2370 C CA . VAL A 1 315 ? -23.328 -0.655 48.417 1.00 41.00 315 VAL A CA 1
ATOM 2371 C C . VAL A 1 315 ? -23.240 -1.723 49.500 1.00 41.00 315 VAL A C 1
ATOM 2373 O O . VAL A 1 315 ? -22.372 -2.586 49.454 1.00 41.00 315 VAL A O 1
ATOM 2376 N N . ALA A 1 316 ? -24.119 -1.643 50.499 1.00 33.12 316 ALA A N 1
ATOM 2377 C CA . ALA A 1 316 ? -24.387 -2.739 51.425 1.00 33.12 316 ALA A CA 1
ATOM 2378 C C . ALA A 1 316 ? -25.909 -3.002 51.445 1.00 33.12 316 ALA A C 1
ATOM 2380 O O . ALA A 1 316 ? -26.667 -2.029 51.390 1.00 33.12 316 ALA A O 1
ATOM 2381 N N . PRO A 1 317 ? -26.369 -4.270 51.523 1.00 39.34 317 PRO A N 1
ATOM 2382 C CA . PRO A 1 317 ? -27.791 -4.635 51.472 1.00 39.34 317 PRO A CA 1
ATOM 2383 C C . PRO A 1 317 ? -28.640 -4.045 52.615 1.00 39.34 317 PRO A C 1
ATOM 2385 O O . PRO A 1 317 ? -28.149 -3.761 53.706 1.00 39.34 317 PRO A O 1
ATOM 2388 N N . ALA A 1 318 ? -29.943 -3.903 52.366 1.00 44.44 318 ALA A N 1
ATOM 2389 C CA . ALA A 1 318 ? -30.902 -3.080 53.112 1.00 44.44 318 ALA A CA 1
ATOM 2390 C C . ALA A 1 318 ? -31.382 -3.588 54.500 1.00 44.44 318 ALA A C 1
ATOM 2392 O O . ALA A 1 318 ? -32.401 -3.103 54.985 1.00 44.44 318 ALA A O 1
ATOM 2393 N N . TYR A 1 319 ? -30.689 -4.510 55.181 1.00 47.38 319 TYR A N 1
ATOM 2394 C CA . TYR A 1 319 ? -31.216 -5.169 56.400 1.00 47.38 319 TYR A CA 1
ATOM 2395 C C . TYR A 1 319 ? -30.388 -4.978 57.682 1.00 47.38 319 TYR A C 1
ATOM 2397 O O . TYR A 1 319 ? -30.316 -5.874 58.516 1.00 47.38 319 TYR A O 1
ATOM 2405 N N . PHE A 1 320 ? -29.775 -3.812 57.900 1.00 56.62 320 PHE A N 1
ATOM 2406 C CA . PHE A 1 320 ? -29.019 -3.570 59.139 1.00 56.62 320 PHE A CA 1
ATOM 2407 C C . PHE A 1 320 ? -29.742 -2.611 60.097 1.00 56.62 320 PHE A C 1
ATOM 2409 O O . PHE A 1 320 ? -29.871 -1.419 59.807 1.00 56.62 320 PHE A O 1
ATOM 2416 N N . ARG A 1 321 ? -30.166 -3.117 61.269 1.00 72.19 321 ARG A N 1
ATOM 2417 C CA . ARG A 1 321 ? -30.661 -2.296 62.393 1.00 72.19 321 ARG A CA 1
ATOM 2418 C C . ARG A 1 321 ? -29.506 -1.503 63.016 1.00 72.19 321 ARG A C 1
ATOM 2420 O O . ARG A 1 321 ? -28.384 -1.989 63.127 1.00 72.19 321 ARG A O 1
ATOM 2427 N N . SER A 1 322 ? -29.766 -0.254 63.407 1.00 85.62 322 SER A N 1
ATOM 2428 C CA . SER A 1 322 ? -28.767 0.613 64.055 1.00 85.62 322 SER A CA 1
ATOM 2429 C C . SER A 1 322 ? -28.831 0.504 65.582 1.00 85.62 322 SER A C 1
ATOM 2431 O O . SER A 1 322 ? -29.890 0.203 66.126 1.00 85.62 322 SER A O 1
ATOM 2433 N N . GLN A 1 323 ? -27.752 0.861 66.294 1.00 89.56 323 GLN A N 1
ATOM 2434 C CA . GLN A 1 323 ? -27.743 0.884 67.771 1.00 89.56 323 GLN A CA 1
ATOM 2435 C C . GLN A 1 323 ? -28.878 1.742 68.356 1.00 89.56 323 GLN A C 1
ATOM 2437 O O . GLN A 1 323 ? -29.420 1.437 69.412 1.00 89.56 323 GLN A O 1
ATOM 2442 N N . ARG A 1 324 ? -29.260 2.827 67.669 1.00 89.62 324 ARG A N 1
ATOM 2443 C CA . ARG A 1 324 ? -30.380 3.679 68.089 1.00 89.62 324 ARG A CA 1
ATOM 2444 C C . ARG A 1 324 ? -31.724 2.967 67.940 1.00 89.62 324 ARG A C 1
ATOM 2446 O O . ARG A 1 324 ? -32.593 3.180 68.775 1.00 89.62 324 ARG A O 1
ATOM 2453 N N . GLN A 1 325 ? -31.881 2.156 66.895 1.00 86.94 325 GLN A N 1
ATOM 2454 C CA . GLN A 1 325 ? -33.091 1.370 66.679 1.00 86.94 325 GLN A CA 1
ATOM 2455 C C . GLN A 1 325 ? -33.234 0.288 67.755 1.00 86.94 325 GLN A C 1
ATOM 2457 O O . GLN A 1 325 ? -34.299 0.184 68.345 1.00 86.94 325 GLN A O 1
ATOM 2462 N N . LEU A 1 326 ? -32.140 -0.403 68.098 1.00 89.06 326 LEU A N 1
ATOM 2463 C CA . LEU A 1 326 ? -32.127 -1.383 69.192 1.00 89.06 326 LEU A CA 1
ATOM 2464 C C . LEU A 1 326 ? -32.543 -0.765 70.527 1.00 89.06 326 LEU A C 1
ATOM 2466 O O . LEU A 1 326 ? -33.424 -1.297 71.182 1.00 89.06 326 LEU A O 1
ATOM 2470 N N . ILE A 1 327 ? -32.027 0.421 70.866 1.00 90.19 327 ILE A N 1
ATOM 2471 C CA . ILE A 1 327 ? -32.453 1.150 72.074 1.00 90.19 327 ILE A CA 1
ATOM 2472 C C . ILE A 1 327 ? -33.958 1.442 72.060 1.00 90.19 327 ILE A C 1
ATOM 2474 O O . ILE A 1 327 ? -34.626 1.282 73.080 1.00 90.19 327 ILE A O 1
ATOM 2478 N N . ILE A 1 328 ? -34.500 1.884 70.921 1.00 90.00 328 ILE A N 1
ATOM 2479 C CA . ILE A 1 328 ? -35.934 2.177 70.781 1.00 90.00 328 ILE A CA 1
ATOM 2480 C C . ILE A 1 328 ? -36.758 0.901 70.976 1.00 90.00 328 ILE A C 1
ATOM 2482 O O . ILE A 1 328 ? -37.767 0.924 71.680 1.00 90.00 328 ILE A O 1
ATOM 2486 N N . ASP A 1 329 ? -36.319 -0.213 70.400 1.00 92.06 329 ASP A N 1
ATOM 2487 C CA . ASP A 1 329 ? -37.028 -1.486 70.484 1.00 92.06 329 ASP A CA 1
ATOM 2488 C C . ASP A 1 329 ? -36.926 -2.100 71.894 1.00 92.06 329 ASP A C 1
ATOM 2490 O O . ASP A 1 329 ? -37.928 -2.582 72.426 1.00 92.06 329 ASP A O 1
ATOM 2494 N N . THR A 1 330 ? -35.780 -1.964 72.569 1.00 93.19 330 THR A N 1
ATOM 2495 C CA . THR A 1 330 ? -35.594 -2.331 73.983 1.00 93.19 330 THR A CA 1
ATOM 2496 C C . THR A 1 330 ? -36.472 -1.469 74.904 1.00 93.19 330 THR A C 1
ATOM 2498 O O . THR A 1 330 ? -37.096 -1.981 75.838 1.00 93.19 330 THR A O 1
ATOM 2501 N N . GLN A 1 331 ? -36.603 -0.165 74.634 1.00 93.12 331 GLN A N 1
ATOM 2502 C CA . GLN A 1 331 ? -37.523 0.721 75.363 1.00 93.12 331 GLN A CA 1
ATOM 2503 C C . GLN A 1 331 ? -38.987 0.356 75.138 1.00 93.12 331 GLN A C 1
ATOM 2505 O O . GLN A 1 331 ? -39.770 0.340 76.090 1.00 93.12 331 GLN A O 1
ATOM 2510 N N . LYS A 1 332 ? -39.356 0.032 73.897 1.00 94.56 332 LYS A N 1
ATOM 2511 C CA . LYS A 1 332 ? -40.699 -0.433 73.554 1.00 94.56 332 LYS A CA 1
ATOM 2512 C C . LYS A 1 332 ? -41.024 -1.740 74.278 1.00 94.56 332 LYS A C 1
ATOM 2514 O O . LYS A 1 332 ? -42.080 -1.840 74.897 1.00 94.56 332 LYS A O 1
ATOM 2519 N N . LEU A 1 333 ? -40.090 -2.693 74.293 1.00 92.31 333 LEU A N 1
ATOM 2520 C CA . LEU A 1 333 ? -40.231 -3.955 75.020 1.00 92.31 333 LEU A CA 1
ATOM 2521 C C . LEU A 1 333 ? -40.452 -3.732 76.526 1.00 92.31 333 LEU A C 1
ATOM 2523 O O . LEU A 1 333 ? -41.246 -4.434 77.151 1.00 92.31 333 LEU A O 1
ATOM 2527 N N . LEU A 1 334 ? -39.797 -2.726 77.111 1.00 92.19 334 LEU A N 1
ATOM 2528 C CA . LEU A 1 334 ? -39.994 -2.352 78.513 1.00 92.19 334 LEU A CA 1
ATOM 2529 C C . LEU A 1 334 ? -41.331 -1.660 78.781 1.00 92.19 334 LEU A C 1
ATOM 2531 O O . LEU A 1 334 ? -41.946 -1.931 79.813 1.00 92.19 334 LEU A O 1
ATOM 2535 N N . ALA A 1 335 ? -41.794 -0.804 77.871 1.00 92.75 335 ALA A N 1
ATOM 2536 C CA . ALA A 1 335 ? -43.107 -0.168 77.969 1.00 92.75 335 ALA A CA 1
ATOM 2537 C C . ALA A 1 335 ? -44.243 -1.204 77.880 1.00 92.75 335 ALA A C 1
ATOM 2539 O O . ALA A 1 335 ? -45.219 -1.129 78.630 1.00 92.75 335 ALA A O 1
ATOM 2540 N N . ASP A 1 336 ? -44.073 -2.216 77.028 1.00 90.69 336 ASP A N 1
ATOM 2541 C CA . ASP A 1 336 ? -45.035 -3.303 76.835 1.00 90.69 336 ASP A CA 1
ATOM 2542 C C . ASP A 1 336 ? -44.895 -4.432 77.870 1.00 90.69 336 ASP A C 1
ATOM 2544 O O . ASP A 1 336 ? -45.734 -5.330 77.911 1.00 90.69 336 ASP A O 1
ATOM 2548 N N . ARG A 1 337 ? -43.903 -4.380 78.773 1.00 87.31 337 ARG A N 1
ATOM 2549 C CA . ARG A 1 337 ? -43.609 -5.445 79.753 1.00 87.31 337 ARG A CA 1
ATOM 2550 C C . ARG A 1 337 ? -44.817 -5.868 80.592 1.00 87.31 337 ARG A C 1
ATOM 2552 O O . ARG A 1 337 ? -44.943 -7.041 80.915 1.00 87.31 337 ARG A O 1
ATOM 2559 N N . LYS A 1 338 ? -45.702 -4.932 80.950 1.00 87.94 338 LYS A N 1
ATOM 2560 C CA . LYS A 1 338 ? -46.917 -5.221 81.741 1.00 87.94 338 LYS A CA 1
ATOM 2561 C C . LYS A 1 338 ? -48.010 -5.949 80.941 1.00 87.94 338 LYS A C 1
ATOM 2563 O O . LYS A 1 338 ? -48.948 -6.451 81.545 1.00 87.94 338 LYS A O 1
ATOM 2568 N N . LYS A 1 339 ? -47.911 -5.963 79.607 1.00 89.88 339 LYS A N 1
ATOM 2569 C CA . LYS A 1 339 ? -48.886 -6.546 78.671 1.00 89.88 339 LYS A CA 1
ATOM 2570 C C . LYS A 1 339 ? -48.427 -7.883 78.076 1.00 89.88 339 LYS A C 1
ATOM 2572 O O . LYS A 1 339 ? -49.189 -8.492 77.338 1.00 89.88 339 LYS A O 1
ATOM 2577 N N . LEU A 1 340 ? -47.191 -8.303 78.349 1.00 88.44 340 LEU A N 1
ATOM 2578 C CA . LEU A 1 340 ? -46.567 -9.496 77.775 1.00 88.44 340 LEU A CA 1
ATOM 2579 C C . LEU A 1 340 ? -46.461 -10.601 78.824 1.00 88.44 340 LEU A C 1
ATOM 2581 O O . LEU A 1 340 ? -46.200 -10.332 79.999 1.00 88.44 340 LEU A O 1
ATOM 2585 N N . THR A 1 341 ? -46.603 -11.852 78.395 1.00 92.00 341 THR A N 1
ATOM 2586 C CA . THR A 1 341 ? -46.288 -12.998 79.254 1.00 92.00 341 THR A CA 1
ATOM 2587 C C . THR A 1 341 ? -44.769 -13.096 79.496 1.00 92.00 341 THR A C 1
ATOM 2589 O O . THR A 1 341 ? -43.974 -12.619 78.678 1.00 92.00 341 THR A O 1
ATOM 2592 N N . PRO A 1 342 ? -44.311 -13.743 80.587 1.00 87.19 342 PRO A N 1
ATOM 2593 C CA . PRO A 1 342 ? -42.878 -13.941 80.840 1.00 87.19 342 PRO A CA 1
ATOM 2594 C C . PRO A 1 342 ? -42.138 -14.674 79.704 1.00 87.19 342 PRO A C 1
ATOM 2596 O O . PRO A 1 342 ? -40.960 -14.407 79.456 1.00 87.19 342 PRO A O 1
ATOM 2599 N N . SER A 1 343 ? -42.834 -15.567 78.992 1.00 88.25 343 SER A N 1
ATOM 2600 C CA . SER A 1 343 ? -42.293 -16.299 77.841 1.00 88.25 343 SER A CA 1
ATOM 2601 C C . SER A 1 343 ? -42.105 -15.387 76.622 1.00 88.25 343 SER A C 1
ATOM 2603 O O . SER A 1 343 ? -41.021 -15.353 76.041 1.00 88.25 343 SER A O 1
ATOM 2605 N N . GLU A 1 344 ? -43.103 -14.563 76.288 1.00 89.19 344 GLU A N 1
ATOM 2606 C CA . GLU A 1 344 ? -43.013 -13.612 75.169 1.00 89.19 344 GLU A CA 1
ATOM 2607 C C . GLU A 1 344 ? -41.971 -12.517 75.415 1.00 89.19 344 GLU A C 1
ATOM 2609 O O . GLU A 1 344 ? -41.262 -12.121 74.489 1.00 89.19 344 GLU A O 1
ATOM 2614 N N . LEU A 1 345 ? -41.846 -12.041 76.660 1.00 91.62 345 LEU A N 1
ATOM 2615 C CA . LEU A 1 345 ? -40.811 -11.080 77.041 1.00 91.62 345 LEU A CA 1
ATOM 2616 C C . LEU A 1 345 ? -39.411 -11.664 76.813 1.00 91.62 345 LEU A C 1
ATOM 2618 O O . LEU A 1 345 ? -38.557 -10.991 76.243 1.00 91.62 345 LEU A O 1
ATOM 2622 N N . THR A 1 346 ? -39.194 -12.916 77.228 1.00 91.38 346 THR A N 1
ATOM 2623 C CA . THR A 1 346 ? -37.925 -13.633 77.040 1.00 91.38 346 THR A CA 1
ATOM 2624 C C . THR A 1 346 ? -37.616 -13.845 75.558 1.00 91.38 346 THR A C 1
ATOM 2626 O O . THR A 1 346 ? -36.501 -13.560 75.130 1.00 91.38 346 THR A O 1
ATOM 2629 N N . SER A 1 347 ? -38.600 -14.269 74.754 1.00 92.38 347 SER A N 1
ATOM 2630 C CA . SER A 1 347 ? -38.420 -14.470 73.307 1.00 92.38 347 SER A CA 1
ATOM 2631 C C . SER A 1 347 ? -38.030 -13.171 72.600 1.00 92.38 347 SER A C 1
ATOM 2633 O O . SER A 1 347 ? -37.020 -13.122 71.903 1.00 92.38 347 SER A O 1
ATOM 2635 N N . ARG A 1 348 ? -38.779 -12.086 72.840 1.00 91.12 348 ARG A N 1
ATOM 2636 C CA . ARG A 1 348 ? -38.503 -10.779 72.223 1.00 91.12 348 ARG A CA 1
ATOM 2637 C C . ARG A 1 348 ? -37.190 -10.167 72.709 1.00 91.12 348 ARG A C 1
ATOM 2639 O O . ARG A 1 348 ? -36.494 -9.527 71.928 1.00 91.12 348 ARG A O 1
ATOM 2646 N N . ALA A 1 349 ? -36.828 -10.362 73.978 1.00 91.69 349 ALA A N 1
ATOM 2647 C CA . ALA A 1 349 ? -35.527 -9.932 74.487 1.00 91.69 349 ALA A CA 1
ATOM 2648 C C . ALA A 1 349 ? -34.380 -10.702 73.810 1.00 91.69 349 ALA A C 1
ATOM 2650 O O . ALA A 1 349 ? -33.367 -10.101 73.462 1.00 91.69 349 ALA A O 1
ATOM 2651 N N . ASN A 1 350 ? -34.554 -12.001 73.556 1.00 90.81 350 ASN A N 1
ATOM 2652 C CA . ASN A 1 350 ? -33.555 -12.821 72.875 1.00 90.81 350 ASN A CA 1
ATOM 2653 C C . ASN A 1 350 ? -33.382 -12.427 71.394 1.00 90.81 350 ASN A C 1
ATOM 2655 O O . ASN A 1 350 ? -32.253 -12.326 70.921 1.00 90.81 350 ASN A O 1
ATOM 2659 N N . GLU A 1 351 ? -34.472 -12.112 70.686 1.00 90.81 351 GLU A N 1
ATOM 2660 C CA . GLU A 1 351 ? -34.423 -11.569 69.316 1.00 90.81 351 GLU A CA 1
ATOM 2661 C C . GLU A 1 351 ? -33.630 -10.255 69.246 1.00 90.81 351 GLU A C 1
ATOM 2663 O O . GLU A 1 351 ? -32.739 -10.111 68.409 1.00 90.81 351 GLU A O 1
ATOM 2668 N N . LEU A 1 352 ? -33.872 -9.329 70.181 1.00 90.88 352 LEU A N 1
ATOM 2669 C CA . LEU A 1 352 ? -33.079 -8.098 70.286 1.00 90.88 352 LEU A CA 1
ATOM 2670 C C . LEU A 1 352 ? -31.609 -8.386 70.620 1.00 90.88 352 LEU A C 1
ATOM 2672 O O . LEU A 1 352 ? -30.714 -7.702 70.124 1.00 90.88 352 LEU A O 1
ATOM 2676 N N . GLY A 1 353 ? -31.340 -9.416 71.427 1.00 89.56 353 GLY A N 1
ATOM 2677 C CA . GLY A 1 353 ? -29.987 -9.903 71.690 1.00 89.56 353 GLY A CA 1
ATOM 2678 C C . GLY A 1 353 ? -29.287 -10.403 70.422 1.00 89.56 353 GLY A C 1
ATOM 2679 O O . GLY A 1 353 ? -28.118 -10.087 70.207 1.00 89.56 353 GLY A O 1
ATOM 2680 N N . ALA A 1 354 ? -29.996 -11.127 69.553 1.00 86.38 354 ALA A N 1
ATOM 2681 C CA . ALA A 1 354 ? -29.473 -11.579 68.265 1.00 86.38 354 ALA A CA 1
ATOM 2682 C C . ALA A 1 354 ? -29.162 -10.402 67.324 1.00 86.38 354 ALA A C 1
ATOM 2684 O O . ALA A 1 354 ? -28.105 -10.376 66.691 1.00 86.38 354 ALA A O 1
ATOM 2685 N N . ASP A 1 355 ? -30.017 -9.378 67.287 1.00 89.19 355 ASP A N 1
ATOM 2686 C CA . ASP A 1 355 ? -29.736 -8.173 66.503 1.00 89.19 355 ASP A CA 1
ATOM 2687 C C . ASP A 1 355 ? -28.540 -7.379 67.055 1.00 89.19 355 ASP A C 1
ATOM 2689 O O . ASP A 1 355 ? -27.719 -6.856 66.293 1.00 89.19 355 ASP A O 1
ATOM 2693 N N . GLN A 1 356 ? -28.415 -7.294 68.384 1.00 91.06 356 GLN A N 1
ATOM 2694 C CA . GLN A 1 356 ? -27.287 -6.649 69.056 1.00 91.06 356 GLN A CA 1
ATOM 2695 C C . GLN A 1 356 ? -25.968 -7.388 68.765 1.00 91.06 356 GLN A C 1
ATOM 2697 O O . GLN A 1 356 ? -24.946 -6.734 68.536 1.00 91.06 356 GLN A O 1
ATOM 2702 N N . GLN A 1 357 ? -26.000 -8.725 68.689 1.00 89.56 357 GLN A N 1
ATOM 2703 C CA . GLN A 1 357 ? -24.877 -9.562 68.255 1.00 89.56 357 GLN A CA 1
ATOM 2704 C C . GLN A 1 357 ? -24.516 -9.306 66.788 1.00 89.56 357 GLN A C 1
ATOM 2706 O O . GLN A 1 357 ? -23.346 -9.092 66.471 1.00 89.56 357 GLN A O 1
ATOM 2711 N N . ALA A 1 358 ? -25.504 -9.288 65.889 1.00 85.19 358 ALA A N 1
ATOM 2712 C CA . ALA A 1 358 ? -25.280 -9.038 64.467 1.00 85.19 358 ALA A CA 1
ATOM 2713 C C . ALA A 1 358 ? -24.623 -7.667 64.233 1.00 85.19 358 ALA A C 1
ATOM 2715 O O . ALA A 1 358 ? -23.699 -7.532 63.425 1.00 85.19 358 ALA A O 1
ATOM 2716 N N . LEU A 1 359 ? -25.048 -6.650 64.990 1.00 85.25 359 LEU A N 1
ATOM 2717 C CA . LEU A 1 359 ? -24.432 -5.328 64.964 1.00 85.25 359 LEU A CA 1
ATOM 2718 C C . LEU A 1 359 ? -22.990 -5.351 65.500 1.00 85.25 359 LEU A C 1
ATOM 2720 O O . LEU A 1 359 ? -22.109 -4.750 64.882 1.00 85.25 359 LEU A O 1
ATOM 2724 N N . ARG A 1 360 ? -22.737 -6.063 66.607 1.00 87.81 360 ARG A N 1
ATOM 2725 C CA . ARG A 1 360 ? -21.399 -6.225 67.203 1.00 87.81 360 ARG A CA 1
ATOM 2726 C C . ARG A 1 360 ? -20.429 -6.897 66.232 1.00 87.81 360 ARG A C 1
ATOM 2728 O O . ARG A 1 360 ? -19.364 -6.349 65.971 1.00 87.81 360 ARG A O 1
ATOM 2735 N N . LEU A 1 361 ? -20.815 -8.028 65.644 1.00 82.44 361 LEU A N 1
ATOM 2736 C CA . LEU A 1 361 ? -19.988 -8.780 64.692 1.00 82.44 361 LEU A CA 1
ATOM 2737 C C . LEU A 1 361 ? -19.634 -7.950 63.455 1.00 82.44 361 LEU A C 1
ATOM 2739 O O . LEU A 1 361 ? -18.507 -8.006 62.974 1.00 82.44 361 LEU A O 1
ATOM 2743 N N . ARG A 1 362 ? -20.558 -7.112 62.972 1.00 79.88 362 ARG A N 1
ATOM 2744 C CA . ARG A 1 362 ? -20.290 -6.207 61.848 1.00 79.88 362 ARG A CA 1
ATOM 2745 C C . ARG A 1 362 ? -19.205 -5.178 62.168 1.00 79.88 362 ARG A C 1
ATOM 2747 O O . ARG A 1 362 ? -18.360 -4.905 61.319 1.00 79.88 362 ARG A O 1
ATOM 2754 N N . TYR A 1 363 ? -19.245 -4.587 63.362 1.00 78.62 363 TYR A N 1
ATOM 2755 C CA . TYR A 1 363 ? -18.202 -3.659 63.801 1.00 78.62 363 TYR A CA 1
ATOM 2756 C C . TYR A 1 363 ? -16.891 -4.385 64.132 1.00 78.62 363 TYR A C 1
ATOM 2758 O O . TYR A 1 363 ? -15.835 -3.824 63.864 1.00 78.62 363 TYR A O 1
ATOM 2766 N N . GLY A 1 364 ? -16.949 -5.627 64.627 1.00 77.69 364 GLY A N 1
ATOM 2767 C CA . GLY A 1 364 ? -15.778 -6.490 64.830 1.00 77.69 364 GLY A CA 1
ATOM 2768 C C . GLY A 1 364 ? -15.054 -6.808 63.522 1.00 77.69 364 GLY A C 1
ATOM 2769 O O . GLY A 1 364 ? -13.861 -6.550 63.411 1.00 77.69 364 GLY A O 1
ATOM 2770 N N . LYS A 1 365 ? -15.797 -7.211 62.481 1.00 73.00 365 LYS A N 1
ATOM 2771 C CA . LYS A 1 365 ? -15.252 -7.437 61.132 1.00 73.00 365 LYS A CA 1
ATOM 2772 C C . LYS A 1 365 ? -14.564 -6.192 60.558 1.00 73.00 365 LYS A C 1
ATOM 2774 O O . LYS A 1 365 ? -13.560 -6.304 59.871 1.00 73.00 365 LYS A O 1
ATOM 2779 N N . PHE A 1 366 ? -15.071 -4.994 60.863 1.00 69.00 366 PHE A N 1
ATOM 2780 C CA . PHE A 1 366 ? -14.442 -3.735 60.443 1.00 69.00 366 PHE A CA 1
ATOM 2781 C C . PHE A 1 366 ? -13.105 -3.446 61.151 1.00 69.00 366 PHE A C 1
ATOM 2783 O O . PHE A 1 366 ? -12.317 -2.659 60.640 1.00 69.00 366 PHE A O 1
ATOM 2790 N N . MET A 1 367 ? -12.832 -4.055 62.310 1.00 68.56 367 MET A N 1
ATOM 2791 C CA . MET A 1 367 ? -11.543 -3.912 62.998 1.00 68.56 367 MET A CA 1
ATOM 2792 C C . MET A 1 367 ? -10.479 -4.910 62.514 1.00 68.56 367 MET A C 1
ATOM 2794 O O . MET A 1 367 ? -9.345 -4.815 62.973 1.00 68.56 367 MET A O 1
ATOM 2798 N N . GLY A 1 368 ? -10.821 -5.848 61.620 1.00 61.22 368 GLY A N 1
ATOM 2799 C CA . GLY A 1 368 ? -9.909 -6.912 61.178 1.00 61.22 368 GLY A CA 1
ATOM 2800 C C . GLY A 1 368 ? -9.602 -7.962 62.255 1.00 61.22 368 GLY A C 1
ATOM 2801 O O . GLY A 1 368 ? -8.778 -8.840 62.037 1.00 61.22 368 GLY A O 1
ATOM 2802 N N . GLU A 1 369 ? -10.265 -7.893 63.413 1.00 55.56 369 GLU A N 1
ATOM 2803 C CA . GLU A 1 369 ? -10.170 -8.899 64.473 1.00 55.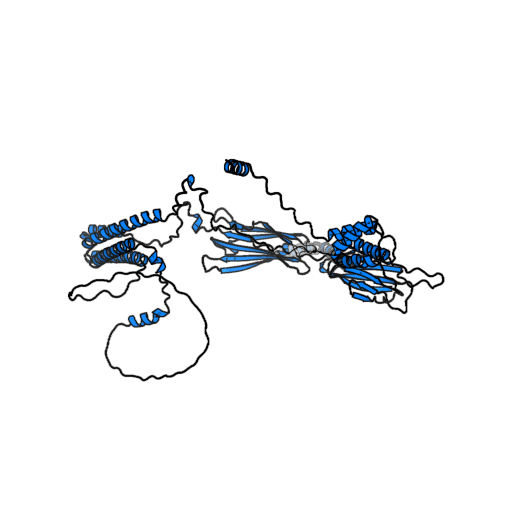56 369 GLU A CA 1
ATOM 2804 C C . GLU A 1 369 ? -11.159 -10.040 64.152 1.00 55.56 369 GLU A C 1
ATOM 2806 O O . GLU A 1 369 ? -12.277 -10.081 64.672 1.00 55.56 369 GLU A O 1
ATOM 2811 N N . GLU A 1 370 ? -10.790 -10.953 63.247 1.00 50.06 370 GLU A N 1
ATOM 2812 C CA . GLU A 1 370 ? -11.408 -12.287 63.222 1.00 50.06 370 GLU A CA 1
ATOM 2813 C C . GLU A 1 370 ? -11.091 -12.956 64.576 1.00 50.06 370 GLU A C 1
ATOM 2815 O O . GLU A 1 370 ? -9.941 -13.006 65.009 1.00 50.06 370 GLU A O 1
ATOM 2820 N N . LEU A 1 371 ? -12.137 -13.371 65.294 1.00 41.75 371 LEU A N 1
ATOM 2821 C CA . LEU A 1 371 ? -12.092 -13.820 66.688 1.00 41.75 371 LEU A CA 1
ATOM 2822 C C . LEU A 1 371 ? -11.087 -14.966 66.913 1.00 41.75 371 LEU A C 1
ATOM 2824 O O . LEU A 1 371 ? -11.246 -16.041 66.337 1.00 41.75 371 LEU A O 1
ATOM 2828 N N . GLU A 1 372 ? -10.146 -14.791 67.846 1.00 31.55 372 GLU A N 1
ATOM 2829 C CA . GLU A 1 372 ? -9.552 -15.925 68.566 1.00 31.55 372 GLU A CA 1
ATOM 2830 C C . GLU A 1 372 ? -10.681 -16.742 69.225 1.00 31.55 372 GLU A C 1
ATOM 2832 O O . GLU A 1 372 ? -11.470 -16.184 70.002 1.00 31.55 372 GLU A O 1
ATOM 2837 N N . PRO A 1 373 ? -10.790 -18.058 68.978 1.00 36.00 373 PRO A N 1
ATOM 2838 C CA . PRO A 1 373 ? -11.692 -18.903 69.731 1.00 36.00 373 PRO A CA 1
ATOM 2839 C C . PRO A 1 373 ? -10.953 -19.392 70.979 1.00 36.00 373 PRO A C 1
ATOM 2841 O O . PRO A 1 373 ? -10.224 -20.377 70.919 1.00 36.00 373 PRO A O 1
ATOM 2844 N N . GLY A 1 374 ? -11.124 -18.727 72.124 1.00 37.09 374 GLY A N 1
ATOM 2845 C CA . GLY A 1 374 ? -10.557 -19.283 73.356 1.00 37.09 374 GLY A CA 1
ATOM 2846 C C . GLY A 1 374 ? -10.481 -18.388 74.579 1.00 37.09 374 GLY A C 1
ATOM 2847 O O . GLY A 1 374 ? -9.433 -18.351 75.203 1.00 37.09 374 GLY A O 1
ATOM 2848 N N . LEU A 1 375 ? -11.562 -17.717 74.988 1.00 29.42 375 LEU A N 1
ATOM 2849 C CA . LEU A 1 375 ? -11.627 -17.150 76.343 1.00 29.42 375 LEU A CA 1
ATOM 2850 C C . LEU A 1 375 ? -13.006 -17.365 76.977 1.00 29.42 375 LEU A C 1
ATOM 2852 O O . LEU A 1 375 ? -13.916 -16.543 76.872 1.00 29.42 375 LEU A O 1
ATOM 2856 N N . GLY A 1 376 ? -13.128 -18.494 77.673 1.00 28.23 376 GLY A N 1
ATOM 2857 C CA . GLY A 1 376 ? -14.173 -18.779 78.649 1.00 28.23 376 GLY A CA 1
ATOM 2858 C C . GLY A 1 376 ? -13.878 -20.094 79.375 1.00 28.23 376 GLY A C 1
ATOM 2859 O O . GLY A 1 376 ? -13.684 -21.093 78.695 1.00 28.23 376 GLY A O 1
ATOM 2860 N N . VAL A 1 377 ? -13.922 -20.068 80.723 1.00 27.69 377 VAL A N 1
ATOM 2861 C CA . VAL A 1 377 ? -13.576 -21.122 81.724 1.00 27.69 377 VAL A CA 1
ATOM 2862 C C . VAL A 1 377 ? -12.098 -21.004 82.161 1.00 27.69 377 VAL A C 1
ATOM 2864 O O . VAL A 1 377 ? -11.222 -21.154 81.330 1.00 27.69 377 VAL A O 1
ATOM 2867 N N . THR A 1 378 ? -11.679 -20.664 83.389 1.00 27.58 378 THR A N 1
ATOM 2868 C CA . THR A 1 378 ? -12.238 -20.645 84.760 1.00 27.58 378 THR A CA 1
ATOM 2869 C C . THR A 1 378 ? -11.525 -19.578 85.611 1.00 27.58 378 THR A C 1
ATOM 2871 O O . THR A 1 378 ? -10.369 -19.254 85.361 1.00 27.58 378 THR A O 1
ATOM 2874 N N . ALA A 1 379 ? -12.186 -19.093 86.667 1.00 29.27 379 ALA A N 1
ATOM 2875 C CA . ALA A 1 379 ? -11.581 -18.294 87.736 1.00 29.27 379 ALA A CA 1
ATOM 2876 C C . ALA A 1 379 ? -10.708 -19.140 88.697 1.00 29.27 379 ALA A C 1
ATOM 2878 O O . ALA A 1 379 ? -11.100 -20.250 89.053 1.00 29.27 379 ALA A O 1
ATOM 2879 N N . GLY A 1 380 ? -9.583 -18.575 89.161 1.00 22.70 380 GLY A N 1
ATOM 2880 C CA . GLY A 1 380 ? -8.701 -19.058 90.245 1.00 22.70 380 GLY A CA 1
ATOM 2881 C C . GLY A 1 380 ? -7.462 -18.141 90.401 1.00 22.70 380 GLY A C 1
ATOM 2882 O O . GLY A 1 380 ? -7.091 -17.530 89.405 1.00 22.70 380 GLY A O 1
ATOM 2883 N N . PRO A 1 381 ? -6.884 -17.944 91.607 1.00 31.06 381 PRO A N 1
ATOM 2884 C CA . PRO A 1 381 ? -6.515 -16.606 92.095 1.00 31.06 381 PRO A CA 1
ATOM 2885 C C . PRO A 1 381 ? -5.066 -16.129 91.858 1.00 31.06 381 PRO A C 1
ATOM 2887 O O . PRO A 1 381 ? -4.134 -16.910 91.725 1.00 31.06 381 PRO A O 1
ATOM 2890 N N . GLU A 1 382 ? -4.970 -14.795 91.858 1.00 30.95 382 GLU A N 1
ATOM 2891 C CA . GLU A 1 382 ? -3.857 -13.845 92.041 1.00 30.95 382 GLU A CA 1
ATOM 2892 C C . GLU A 1 382 ? -2.446 -14.381 92.353 1.00 30.95 382 GLU A C 1
ATOM 2894 O O . GLU A 1 382 ? -2.247 -15.013 93.385 1.00 30.95 382 GLU A O 1
ATOM 2899 N N . THR A 1 383 ? -1.430 -13.949 91.582 1.00 24.81 383 THR A N 1
ATOM 2900 C CA . THR A 1 383 ? -0.148 -13.458 92.141 1.00 24.81 383 THR A CA 1
ATOM 2901 C C . THR A 1 383 ? 0.572 -12.486 91.179 1.00 24.81 383 THR A C 1
ATOM 2903 O O . THR A 1 383 ? 0.822 -12.786 90.018 1.00 24.81 383 THR A O 1
ATOM 2906 N N . GLU A 1 384 ? 0.819 -11.293 91.719 1.00 26.39 384 GLU A N 1
ATOM 2907 C CA . GLU A 1 384 ? 1.817 -10.230 91.492 1.00 26.39 384 GLU A CA 1
ATOM 2908 C C . GLU A 1 384 ? 2.773 -10.194 90.265 1.00 26.39 384 GLU A C 1
ATOM 2910 O O . GLU A 1 384 ? 3.601 -11.064 90.039 1.00 26.39 384 GLU A O 1
ATOM 2915 N N . ALA A 1 385 ? 2.718 -9.031 89.592 1.00 25.62 385 ALA A N 1
ATOM 2916 C CA . ALA A 1 385 ? 3.801 -8.071 89.295 1.00 25.62 385 ALA A CA 1
ATOM 2917 C C . ALA A 1 385 ? 5.104 -8.504 88.572 1.00 25.62 385 ALA A C 1
ATOM 2919 O O . ALA A 1 385 ? 5.950 -9.161 89.161 1.00 25.62 385 ALA A O 1
ATOM 2920 N N . GLN A 1 386 ? 5.368 -7.922 87.382 1.00 24.92 386 GLN A N 1
ATOM 2921 C CA . GLN A 1 386 ? 6.442 -6.926 87.086 1.00 24.92 386 GLN A CA 1
ATOM 2922 C C . GLN A 1 386 ? 6.712 -6.744 85.563 1.00 24.92 386 GLN A C 1
ATOM 2924 O O . GLN A 1 386 ? 6.209 -7.532 84.767 1.00 24.92 386 GLN A O 1
ATOM 2929 N N . PRO A 1 387 ? 7.368 -5.637 85.128 1.00 29.66 387 PRO A N 1
ATOM 2930 C CA . PRO A 1 387 ? 6.978 -4.889 83.928 1.00 29.66 387 PRO A CA 1
ATOM 2931 C C . PRO A 1 387 ? 7.851 -5.114 82.675 1.00 29.66 387 PRO A C 1
ATOM 2933 O O . PRO A 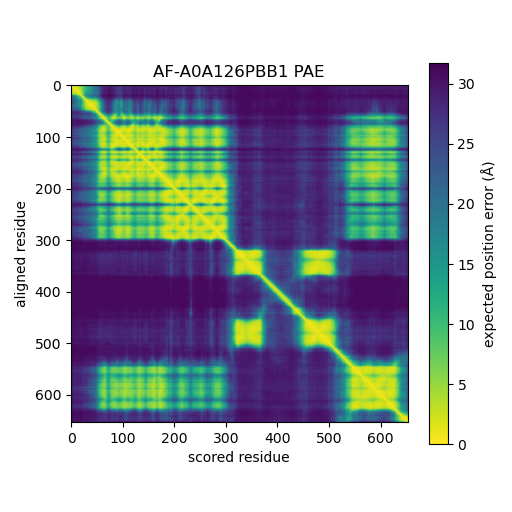1 387 ? 8.926 -5.701 82.715 1.00 29.66 387 PRO A O 1
ATOM 2936 N N . ALA A 1 388 ? 7.352 -4.578 81.557 1.00 30.28 388 ALA A N 1
ATOM 2937 C CA . ALA A 1 388 ? 7.937 -4.559 80.214 1.00 30.28 388 ALA A CA 1
ATOM 2938 C C . ALA A 1 388 ? 9.363 -3.976 80.111 1.00 30.28 388 ALA A C 1
ATOM 2940 O O . ALA A 1 388 ? 9.683 -3.038 80.846 1.00 30.28 388 ALA A O 1
ATOM 2941 N N . PRO A 1 389 ? 10.151 -4.362 79.084 1.00 26.47 389 PRO A N 1
ATOM 2942 C CA . PRO A 1 389 ? 11.206 -3.523 78.549 1.00 26.47 389 PRO A CA 1
ATOM 2943 C C . PRO A 1 389 ? 10.785 -2.809 77.258 1.00 26.47 389 PRO A C 1
ATOM 2945 O O . PRO A 1 389 ? 9.975 -3.267 76.451 1.00 26.47 389 PRO A O 1
ATOM 2948 N N . ARG A 1 390 ? 11.368 -1.624 77.136 1.00 25.47 390 ARG A N 1
ATOM 2949 C CA . ARG A 1 390 ? 11.188 -0.576 76.139 1.00 25.47 390 ARG A CA 1
ATOM 2950 C C . ARG A 1 390 ? 12.171 -0.801 74.983 1.00 25.47 390 ARG A C 1
ATOM 2952 O O . ARG A 1 390 ? 13.264 -1.312 75.197 1.00 25.47 390 ARG A O 1
ATOM 2959 N N . ALA A 1 391 ? 11.764 -0.401 73.785 1.00 29.23 391 ALA A N 1
ATOM 2960 C CA . ALA A 1 391 ? 12.547 -0.439 72.552 1.00 29.23 391 ALA A CA 1
ATOM 2961 C C . ALA A 1 391 ? 13.631 0.646 72.497 1.00 29.23 391 ALA A C 1
ATOM 2963 O O . ALA A 1 391 ? 13.290 1.777 72.823 1.00 29.23 391 ALA A O 1
ATOM 2964 N N . GLU A 1 392 ? 14.826 0.330 71.974 1.00 23.55 392 GLU A N 1
ATOM 2965 C CA . GLU A 1 392 ? 15.824 1.248 71.367 1.00 23.55 392 GLU A CA 1
ATOM 2966 C C . GLU A 1 392 ? 16.675 0.412 70.373 1.00 23.55 392 GLU A C 1
ATOM 2968 O O . GLU A 1 392 ? 17.222 -0.620 70.745 1.00 23.55 392 GLU A O 1
ATOM 2973 N N . SER A 1 393 ? 16.525 0.563 69.050 1.00 24.88 393 SER A N 1
ATOM 2974 C CA . SER A 1 393 ? 17.212 1.499 68.135 1.00 24.88 393 SER A CA 1
ATOM 2975 C C . SER A 1 393 ? 18.732 1.323 68.045 1.00 24.88 393 SER A C 1
ATOM 2977 O O . SER A 1 393 ? 19.423 1.727 68.967 1.00 24.88 393 SER A O 1
ATOM 2979 N N . HIS A 1 394 ? 19.248 0.868 66.894 1.00 24.19 394 HIS A N 1
ATOM 2980 C CA . HIS A 1 394 ? 20.590 1.228 66.418 1.00 24.19 394 HIS A CA 1
ATOM 2981 C C . HIS A 1 394 ? 20.718 1.105 64.888 1.00 24.19 394 HIS A C 1
ATOM 2983 O O . HIS A 1 394 ? 20.506 0.050 64.299 1.00 24.19 394 HIS A O 1
ATOM 2989 N N . ALA A 1 395 ? 21.118 2.214 64.277 1.00 22.47 395 ALA A N 1
ATOM 2990 C CA . ALA A 1 395 ? 21.988 2.316 63.103 1.00 22.47 395 ALA A CA 1
ATOM 2991 C C . ALA A 1 395 ? 23.107 3.312 63.501 1.00 22.47 395 ALA A C 1
ATOM 2993 O O . ALA A 1 395 ? 22.935 3.973 64.534 1.00 22.47 395 ALA A O 1
ATOM 2994 N N . PRO A 1 396 ? 24.155 3.593 62.701 1.00 35.47 396 PRO A N 1
ATOM 2995 C CA . PRO A 1 396 ? 24.896 2.846 61.667 1.00 35.47 396 PRO A CA 1
ATOM 2996 C C . PRO A 1 396 ? 26.390 2.662 62.098 1.00 35.47 396 PRO A C 1
ATOM 2998 O O . PRO A 1 396 ? 26.725 2.974 63.235 1.00 35.47 396 PRO A O 1
ATOM 3001 N N . ILE A 1 397 ? 27.315 2.133 61.280 1.00 24.14 397 ILE A N 1
ATOM 3002 C CA . ILE A 1 397 ? 28.446 2.847 60.620 1.00 24.14 397 ILE A CA 1
ATOM 3003 C C . ILE A 1 397 ? 29.378 1.803 59.945 1.00 24.14 397 ILE A C 1
ATOM 3005 O O . ILE A 1 397 ? 29.443 0.654 60.372 1.00 24.14 397 ILE A O 1
ATOM 3009 N N . ALA A 1 398 ? 30.026 2.269 58.873 1.00 23.94 398 ALA A N 1
ATOM 3010 C CA . ALA A 1 398 ? 30.937 1.679 57.887 1.00 23.94 398 ALA A CA 1
ATOM 3011 C C . ALA A 1 398 ? 32.185 0.916 58.384 1.00 23.94 398 ALA A C 1
ATOM 3013 O O . ALA A 1 398 ? 32.681 1.205 59.466 1.00 23.94 398 ALA A O 1
ATOM 3014 N N . GLU A 1 399 ? 32.743 0.052 57.520 1.00 25.88 399 GLU A N 1
ATOM 3015 C CA . GLU A 1 399 ? 34.075 0.234 56.900 1.00 25.88 399 GLU A CA 1
ATOM 3016 C C . GLU A 1 399 ? 34.299 -0.729 55.710 1.00 25.88 399 GLU A C 1
ATOM 3018 O O . GLU A 1 399 ? 33.629 -1.754 55.587 1.00 25.88 399 GLU A O 1
ATOM 3023 N N . ASP A 1 400 ? 35.175 -0.288 54.806 1.00 23.61 400 ASP A N 1
ATOM 3024 C CA . ASP A 1 400 ? 35.527 -0.801 53.474 1.00 23.61 400 ASP A CA 1
ATOM 3025 C C . ASP A 1 400 ? 36.589 -1.924 53.534 1.00 23.61 400 ASP A C 1
ATOM 3027 O O . ASP A 1 400 ? 37.419 -1.942 54.442 1.00 23.61 400 ASP A O 1
ATOM 3031 N N . ASP A 1 401 ? 36.590 -2.782 52.506 1.00 24.66 401 ASP A N 1
ATOM 3032 C CA . ASP A 1 401 ? 37.740 -3.136 51.642 1.00 24.66 401 ASP A CA 1
ATOM 3033 C C . ASP A 1 401 ? 38.013 -4.639 51.339 1.00 24.66 401 ASP A C 1
ATOM 3035 O O . ASP A 1 401 ? 38.117 -5.498 52.212 1.00 24.66 401 ASP A O 1
ATOM 3039 N N . ASP A 1 402 ? 38.138 -4.873 50.026 1.00 25.61 402 ASP A N 1
ATOM 3040 C CA . ASP A 1 402 ? 38.856 -5.879 49.221 1.00 25.61 402 ASP A CA 1
ATOM 3041 C C . ASP A 1 402 ? 38.719 -7.432 49.345 1.00 25.61 402 ASP A C 1
ATOM 3043 O O . ASP A 1 402 ? 39.305 -8.085 50.200 1.00 25.61 402 ASP A O 1
ATOM 3047 N N . THR A 1 403 ? 38.008 -7.998 48.339 1.00 24.36 403 THR A N 1
ATOM 3048 C CA . THR A 1 403 ? 38.295 -9.133 47.391 1.00 24.36 403 THR A CA 1
ATOM 3049 C C . THR A 1 403 ? 39.046 -10.438 47.806 1.00 24.36 403 THR A C 1
ATOM 3051 O O . THR A 1 403 ? 39.850 -10.445 48.725 1.00 24.36 403 THR A O 1
ATOM 3054 N N . PRO A 1 404 ? 39.000 -11.558 47.021 1.00 31.86 404 PRO A N 1
ATOM 3055 C CA . PRO A 1 404 ? 37.932 -12.217 46.240 1.00 31.86 404 PRO A CA 1
ATOM 3056 C C . PRO A 1 404 ? 37.813 -13.762 46.502 1.00 31.86 404 PRO A C 1
ATOM 3058 O O . PRO A 1 404 ? 38.637 -14.381 47.167 1.00 31.86 404 PRO A O 1
ATOM 3061 N N . ALA A 1 405 ? 36.783 -14.405 45.926 1.00 24.61 405 ALA A N 1
ATOM 3062 C CA . ALA A 1 405 ? 36.482 -15.857 45.963 1.00 24.61 405 ALA A CA 1
ATOM 3063 C C . ALA A 1 405 ? 37.574 -16.756 45.302 1.00 24.61 405 ALA A C 1
ATOM 3065 O O . ALA A 1 405 ? 38.346 -16.223 44.501 1.00 24.61 405 ALA A O 1
ATOM 3066 N N . PRO A 1 406 ? 37.632 -18.105 45.522 1.00 32.47 406 PRO A N 1
ATOM 3067 C CA . PRO A 1 406 ? 36.695 -19.021 44.831 1.00 32.47 406 PRO A CA 1
ATOM 3068 C C . PRO A 1 406 ? 36.362 -20.408 45.479 1.00 32.47 406 PRO A C 1
ATOM 3070 O O . PRO A 1 406 ? 37.140 -20.999 46.214 1.00 32.47 406 PRO A O 1
ATOM 3073 N N . ALA A 1 407 ? 35.205 -20.940 45.052 1.00 24.31 407 ALA A N 1
ATOM 3074 C CA . ALA A 1 407 ? 34.881 -22.322 44.625 1.00 24.31 407 ALA A CA 1
ATOM 3075 C C . ALA A 1 407 ? 34.936 -23.579 45.553 1.00 24.31 407 ALA A C 1
ATOM 3077 O O . ALA A 1 407 ? 35.993 -24.096 45.883 1.00 24.31 407 ALA A O 1
ATOM 3078 N N . ALA A 1 408 ? 33.735 -24.181 45.685 1.00 24.64 408 ALA A N 1
ATOM 3079 C CA . ALA A 1 408 ? 33.348 -25.584 45.388 1.00 24.64 408 ALA A CA 1
ATOM 3080 C C . ALA A 1 408 ? 33.576 -26.759 46.389 1.00 24.64 408 ALA A C 1
ATOM 3082 O O . ALA A 1 408 ? 34.662 -27.312 46.435 1.00 24.64 408 ALA A O 1
ATOM 3083 N N . ALA A 1 409 ? 32.451 -27.198 47.011 1.00 23.08 409 ALA A N 1
ATOM 3084 C CA . ALA A 1 409 ? 31.846 -28.562 47.162 1.00 23.08 409 ALA A CA 1
ATOM 3085 C C . ALA A 1 409 ? 32.694 -29.779 47.665 1.00 23.08 409 ALA A C 1
ATOM 3087 O O . ALA A 1 409 ? 33.913 -29.675 47.660 1.00 23.08 409 ALA A O 1
ATOM 3088 N N . PRO A 1 410 ? 32.139 -30.985 48.010 1.00 36.34 410 PRO A N 1
ATOM 3089 C CA . PRO A 1 410 ? 30.736 -31.456 48.129 1.00 36.34 410 PRO A CA 1
ATOM 3090 C C . PRO A 1 410 ? 30.393 -32.395 49.352 1.00 36.34 410 PRO A C 1
ATOM 3092 O O . PRO A 1 410 ? 31.270 -32.888 50.045 1.00 36.34 410 PRO A O 1
ATOM 3095 N N . ALA A 1 411 ? 29.092 -32.721 49.486 1.00 24.83 411 ALA A N 1
ATOM 3096 C CA . ALA A 1 411 ? 28.462 -34.040 49.780 1.00 24.83 411 ALA A CA 1
ATOM 3097 C C . AL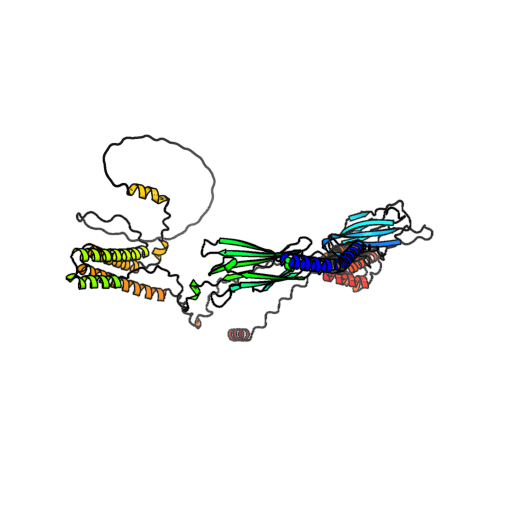A A 1 411 ? 28.407 -34.741 51.173 1.00 24.83 411 ALA A C 1
ATOM 3099 O O . ALA A 1 411 ? 29.347 -34.738 51.957 1.00 24.83 411 ALA A O 1
ATOM 3100 N N . ALA A 1 412 ? 27.296 -35.506 51.290 1.00 25.11 412 ALA A N 1
ATOM 3101 C CA . ALA A 1 412 ? 26.935 -36.647 52.164 1.00 25.11 412 ALA A CA 1
ATOM 3102 C C . ALA A 1 412 ? 26.381 -36.322 53.570 1.00 25.11 412 ALA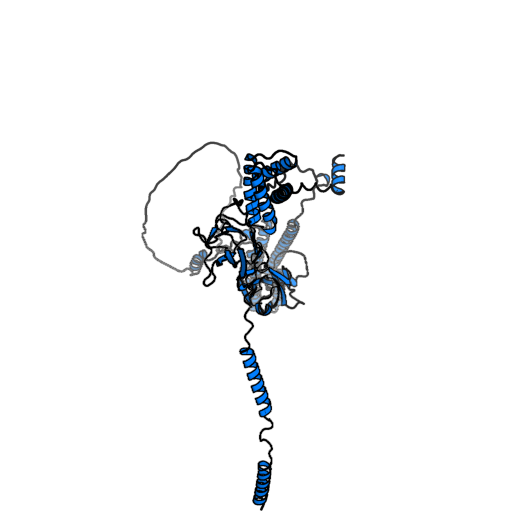 A C 1
ATOM 3104 O O . ALA A 1 412 ? 26.945 -35.500 54.274 1.00 25.11 412 ALA A O 1
ATOM 3105 N N . GLY A 1 413 ? 25.298 -36.926 54.073 1.00 23.39 413 GLY A N 1
ATOM 3106 C CA . GLY A 1 413 ? 24.439 -38.035 53.631 1.00 23.39 413 GLY A CA 1
ATOM 3107 C C . GLY A 1 413 ? 23.685 -38.622 54.846 1.00 23.39 413 GLY A C 1
ATOM 3108 O O . GLY A 1 413 ? 24.081 -38.335 55.972 1.00 23.39 413 GLY A O 1
ATOM 3109 N N . HIS A 1 414 ? 22.683 -39.475 54.580 1.00 25.84 414 HIS A N 1
ATOM 3110 C CA . HIS A 1 414 ? 22.017 -40.421 55.506 1.00 25.84 414 HIS A CA 1
ATOM 3111 C C . HIS A 1 414 ? 21.068 -39.831 56.576 1.00 25.84 414 HIS A C 1
ATOM 3113 O O . HIS A 1 414 ? 21.283 -38.735 57.072 1.00 25.84 414 HIS A O 1
ATOM 3119 N N . ASP A 1 415 ? 19.992 -40.483 57.013 1.00 28.95 415 ASP A N 1
ATOM 3120 C CA . ASP A 1 415 ? 19.342 -41.735 56.616 1.00 28.95 415 ASP A CA 1
ATOM 3121 C C . ASP A 1 415 ? 17.928 -41.764 57.209 1.00 28.95 415 ASP A C 1
ATOM 3123 O O . ASP A 1 415 ? 17.604 -41.068 58.172 1.00 28.95 415 ASP A O 1
ATOM 3127 N N . ASP A 1 416 ? 17.134 -42.605 56.573 1.00 27.34 416 ASP A N 1
ATOM 3128 C CA . ASP A 1 416 ? 15.793 -43.070 56.882 1.00 27.34 416 ASP A CA 1
ATOM 3129 C C . ASP A 1 416 ? 15.740 -43.923 58.175 1.00 27.34 416 ASP A C 1
ATOM 3131 O O . ASP A 1 416 ? 16.720 -44.587 58.518 1.00 27.34 416 ASP A O 1
ATOM 3135 N N . HIS A 1 417 ? 14.599 -43.902 58.877 1.00 31.95 417 HIS A N 1
ATOM 3136 C CA . HIS A 1 417 ? 13.815 -45.085 59.280 1.00 31.95 417 HIS A CA 1
ATOM 3137 C C . HIS A 1 417 ? 12.910 -44.875 60.507 1.00 31.95 417 HIS A C 1
ATOM 3139 O O . HIS A 1 417 ? 13.327 -44.485 61.600 1.00 31.95 417 HIS A O 1
ATOM 3145 N N . ASP A 1 418 ? 11.650 -45.232 60.262 1.00 26.44 418 ASP A N 1
ATOM 3146 C CA . ASP A 1 418 ? 10.531 -45.472 61.169 1.00 26.44 418 ASP A CA 1
ATOM 3147 C C . ASP A 1 418 ? 10.833 -46.438 62.327 1.00 26.44 418 ASP A C 1
ATOM 3149 O O . ASP A 1 418 ? 11.692 -47.305 62.206 1.00 26.44 418 ASP A O 1
ATOM 3153 N N . HIS A 1 419 ? 10.020 -46.376 63.394 1.00 27.75 419 HIS A N 1
ATOM 3154 C CA . HIS A 1 419 ? 9.309 -47.550 63.926 1.00 27.75 419 HIS A CA 1
ATOM 3155 C C . HIS A 1 419 ? 8.146 -47.176 64.867 1.00 27.75 419 HIS A C 1
ATOM 3157 O O . HIS A 1 419 ? 8.122 -46.138 65.525 1.00 27.75 419 HIS A O 1
ATOM 3163 N N . GLU A 1 420 ? 7.169 -48.081 64.871 1.00 23.36 420 GLU A N 1
ATOM 3164 C CA . GLU A 1 420 ? 5.783 -47.969 65.311 1.00 23.36 420 GLU A CA 1
ATOM 3165 C C . GLU A 1 420 ? 5.493 -48.184 66.816 1.00 23.36 420 GLU A C 1
ATOM 3167 O O . GLU A 1 420 ? 6.215 -48.871 67.532 1.00 23.36 420 GLU A O 1
ATOM 3172 N N . ALA A 1 421 ? 4.298 -47.689 67.184 1.00 24.86 421 ALA A N 1
ATOM 3173 C CA . ALA A 1 421 ? 3.239 -48.254 68.041 1.00 24.86 421 ALA A CA 1
ATOM 3174 C C . ALA A 1 421 ? 3.456 -48.521 69.547 1.00 24.86 421 ALA A C 1
ATOM 3176 O O . ALA A 1 421 ? 4.169 -49.433 69.954 1.00 24.86 421 ALA A O 1
ATOM 3177 N N . SER A 1 422 ? 2.598 -47.891 70.370 1.00 23.73 422 SER A N 1
ATOM 3178 C CA . SER A 1 422 ? 1.477 -48.574 71.065 1.00 23.73 422 SER A CA 1
ATOM 3179 C C . SER A 1 422 ? 0.581 -47.588 71.847 1.00 23.73 422 SER A C 1
ATOM 3181 O O . SER A 1 422 ? 1.071 -46.797 72.646 1.00 23.73 422 SER A O 1
ATOM 3183 N N . ALA A 1 423 ? -0.741 -47.677 71.648 1.00 30.17 423 ALA A N 1
ATOM 3184 C CA . ALA A 1 423 ? -1.802 -47.112 72.506 1.00 30.17 423 ALA A CA 1
ATOM 3185 C C . ALA A 1 423 ? -2.388 -48.230 73.403 1.00 30.17 423 ALA A C 1
ATOM 3187 O O . ALA A 1 423 ? -2.287 -49.395 73.004 1.00 30.17 423 ALA A O 1
ATOM 3188 N N . PRO A 1 424 ? -2.975 -47.951 74.594 1.00 31.88 424 PRO A N 1
ATOM 3189 C CA . PRO A 1 424 ? -4.424 -47.628 74.715 1.00 31.88 424 PRO A CA 1
ATOM 3190 C C . PRO A 1 424 ? -4.728 -46.676 75.928 1.00 31.88 424 PRO A C 1
ATOM 3192 O O . PRO A 1 424 ? -3.819 -46.366 76.682 1.00 31.88 424 PRO A O 1
ATOM 3195 N N . MET A 1 425 ? -5.909 -46.138 76.282 1.00 24.31 425 MET A N 1
ATOM 3196 C CA . MET A 1 425 ? -7.316 -46.179 75.848 1.00 24.31 425 MET A CA 1
ATOM 3197 C C . MET A 1 425 ? -8.105 -45.056 76.580 1.00 24.31 425 MET A C 1
ATOM 3199 O O . MET A 1 425 ? -7.847 -44.817 77.757 1.00 24.31 425 MET A O 1
ATOM 3203 N N . GLY A 1 426 ? -9.147 -44.504 75.932 1.00 24.41 426 GLY A N 1
ATOM 3204 C CA . GLY A 1 426 ? -10.322 -43.831 76.541 1.00 24.41 426 GLY A CA 1
ATOM 3205 C C . GLY A 1 426 ? -10.237 -42.298 76.643 1.00 24.41 426 GLY A C 1
ATOM 3206 O O . GLY A 1 426 ? -9.282 -41.772 77.185 1.00 24.41 426 GLY A O 1
ATOM 3207 N N . GLY A 1 427 ? -11.185 -41.474 76.192 1.00 26.48 427 GLY A N 1
ATOM 3208 C CA . GLY A 1 427 ? -12.496 -41.674 75.578 1.00 26.48 427 GLY A CA 1
ATOM 3209 C C . GLY A 1 427 ? -13.318 -40.378 75.724 1.00 26.48 427 GLY A C 1
ATOM 3210 O O . GLY A 1 427 ? -13.517 -39.916 76.842 1.00 26.48 427 GLY A O 1
ATOM 3211 N N . ASN A 1 428 ? -13.818 -39.865 74.590 1.00 31.09 428 ASN A N 1
ATOM 3212 C CA . ASN A 1 428 ? -14.819 -38.798 74.365 1.00 31.09 428 ASN A CA 1
ATOM 3213 C C . ASN A 1 428 ? -14.385 -37.311 74.350 1.00 31.09 428 ASN A C 1
ATOM 3215 O O . ASN A 1 428 ? -14.496 -36.605 75.349 1.00 31.09 428 ASN A O 1
ATOM 3219 N N . ALA A 1 429 ? -14.101 -36.795 73.143 1.00 27.64 429 ALA A N 1
ATOM 3220 C CA . ALA A 1 429 ? -14.326 -35.393 72.767 1.00 27.64 429 ALA A CA 1
ATOM 3221 C C . ALA A 1 429 ? -14.828 -35.276 71.304 1.00 27.64 429 ALA A C 1
ATOM 3223 O O . ALA A 1 429 ? -14.490 -36.088 70.451 1.00 27.64 429 ALA A O 1
ATOM 3224 N N . SER A 1 430 ? -15.694 -34.285 71.076 1.00 33.47 430 SER A N 1
ATOM 3225 C CA . SER A 1 430 ? -16.514 -33.964 69.887 1.00 33.47 430 SER A CA 1
ATOM 3226 C C . SER A 1 430 ? -15.779 -33.923 68.523 1.00 33.47 430 SER A C 1
ATOM 3228 O O . SER A 1 430 ? -14.657 -33.424 68.467 1.00 33.47 430 SER A O 1
ATOM 3230 N N . PRO A 1 431 ? -16.429 -34.310 67.397 1.00 40.53 431 PRO A N 1
ATOM 3231 C CA . PRO A 1 431 ? -15.808 -34.473 66.073 1.00 40.53 431 PRO A CA 1
ATOM 3232 C C . PRO A 1 431 ? -15.595 -33.167 65.283 1.00 40.53 431 PRO A C 1
ATOM 3234 O O . PRO A 1 431 ? -15.470 -33.207 64.068 1.00 40.53 431 PRO A O 1
ATOM 3237 N N . THR A 1 432 ? -15.592 -31.995 65.922 1.00 52.81 432 THR A N 1
ATOM 3238 C CA . THR A 1 432 ? -15.536 -30.702 65.209 1.00 52.81 432 THR A CA 1
ATOM 3239 C C . THR A 1 432 ? -14.118 -30.157 65.040 1.00 52.81 432 THR A C 1
ATOM 3241 O O . THR A 1 432 ? -13.847 -29.468 64.062 1.00 52.81 432 THR A O 1
ATOM 3244 N N . ALA A 1 433 ? -13.200 -30.493 65.953 1.00 47.03 433 ALA A N 1
ATOM 3245 C CA . ALA A 1 433 ? -11.840 -29.949 65.955 1.00 47.03 433 ALA A CA 1
ATOM 3246 C C . ALA A 1 433 ? -10.940 -30.562 64.866 1.00 47.03 433 ALA A C 1
ATOM 3248 O O . ALA A 1 433 ? -10.148 -29.853 64.250 1.00 47.03 433 ALA A O 1
ATOM 3249 N N . GLU A 1 434 ? -11.088 -31.860 64.583 1.00 52.00 434 GLU A N 1
ATOM 3250 C CA . GLU A 1 434 ? -10.301 -32.538 63.542 1.00 52.00 434 GLU A CA 1
ATOM 3251 C C . GLU A 1 434 ? -10.757 -32.154 62.128 1.00 52.00 434 GLU A C 1
ATOM 3253 O O . GLU A 1 434 ? -9.925 -31.966 61.241 1.00 52.00 434 GLU A O 1
ATOM 3258 N N . THR A 1 435 ? -12.061 -31.948 61.909 1.00 49.59 435 THR A N 1
ATOM 3259 C CA . THR A 1 435 ? -12.581 -31.465 60.617 1.00 49.59 435 THR A CA 1
ATOM 3260 C C . THR A 1 435 ? -12.133 -30.042 60.285 1.00 49.59 435 THR A C 1
ATOM 3262 O O . THR A 1 435 ? -11.827 -29.772 59.126 1.00 49.59 435 THR A O 1
ATOM 3265 N N . ASP A 1 436 ? -12.036 -29.148 61.274 1.00 49.28 436 ASP A N 1
ATOM 3266 C CA . ASP A 1 436 ? -11.559 -27.772 61.057 1.00 49.28 436 ASP A CA 1
ATOM 3267 C C . ASP A 1 436 ? -10.046 -27.716 60.784 1.00 49.28 436 ASP A C 1
ATOM 3269 O O . ASP A 1 436 ? -9.587 -26.896 59.984 1.00 49.28 436 ASP A O 1
ATOM 3273 N N . ALA A 1 437 ? -9.266 -28.625 61.381 1.00 58.12 437 ALA A N 1
ATOM 3274 C CA . ALA A 1 437 ? -7.828 -28.735 61.132 1.00 58.12 437 ALA A CA 1
ATOM 3275 C C . ALA A 1 437 ? -7.512 -29.218 59.702 1.00 58.12 437 ALA A C 1
ATOM 3277 O O . ALA A 1 437 ? -6.546 -28.761 59.092 1.00 58.12 437 ALA A O 1
ATOM 3278 N N . LEU A 1 438 ? -8.352 -30.091 59.135 1.00 56.25 438 LEU A N 1
ATOM 3279 C CA . LEU A 1 438 ? -8.182 -30.620 57.775 1.00 56.25 438 LEU A CA 1
ATOM 3280 C C . LEU A 1 438 ? -8.604 -29.629 56.672 1.00 56.25 438 LEU A C 1
ATOM 3282 O O . LEU A 1 438 ? -8.146 -29.745 55.535 1.00 56.25 438 LEU A O 1
ATOM 3286 N N . LEU A 1 439 ? -9.448 -28.642 56.991 1.00 51.41 439 LEU A N 1
ATOM 3287 C CA . LEU A 1 439 ? -9.932 -27.626 56.044 1.00 51.41 439 LEU A CA 1
ATOM 3288 C C . LEU A 1 439 ? -9.031 -26.382 55.955 1.00 51.41 439 LEU A C 1
ATOM 3290 O O . LEU A 1 439 ? -9.113 -25.643 54.971 1.00 51.41 439 LEU A O 1
ATOM 3294 N N . GLN A 1 440 ? -8.148 -26.156 56.935 1.00 45.81 440 GLN A N 1
ATOM 3295 C CA . GLN A 1 440 ? -7.259 -24.986 56.991 1.00 45.81 440 GLN A CA 1
ATOM 3296 C C . GLN A 1 440 ? -6.380 -24.760 55.743 1.00 45.81 440 GLN A C 1
ATOM 3298 O O . GLN A 1 440 ? -6.269 -23.608 55.325 1.00 45.81 440 GLN A O 1
ATOM 3303 N N . PRO A 1 441 ? -5.789 -25.789 55.102 1.00 60.69 441 PRO A N 1
ATOM 3304 C CA . PRO A 1 441 ? -4.946 -25.590 53.918 1.00 60.69 441 PRO A CA 1
ATOM 3305 C C . PRO A 1 441 ? -5.718 -25.188 52.650 1.00 60.69 441 PRO A C 1
ATOM 3307 O O . PRO A 1 441 ? -5.109 -24.735 51.685 1.00 60.69 441 PRO A O 1
ATOM 3310 N N . TYR A 1 442 ? -7.045 -25.366 52.631 1.00 49.62 442 TYR A N 1
ATOM 3311 C CA . TYR A 1 442 ? -7.899 -25.132 51.458 1.00 49.62 442 TYR A CA 1
ATOM 3312 C C . TYR A 1 442 ? -8.719 -23.838 51.540 1.00 49.62 442 TYR A C 1
ATOM 3314 O O . TYR A 1 442 ? -9.397 -23.473 50.578 1.00 49.62 442 TYR A O 1
ATOM 3322 N N . ILE A 1 443 ? -8.650 -23.121 52.665 1.00 46.28 443 ILE A N 1
ATOM 3323 C CA . I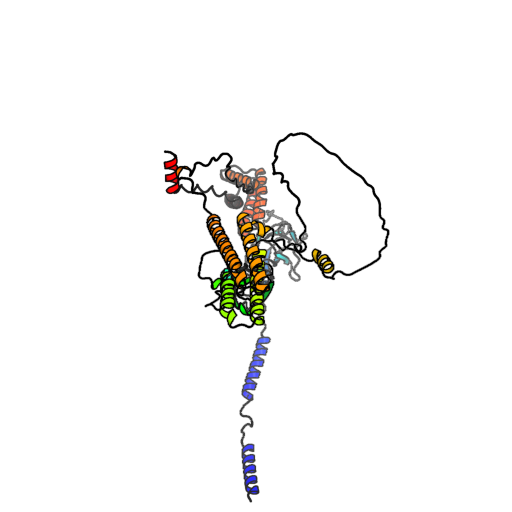LE A 1 443 ? -9.262 -21.803 52.823 1.00 46.28 443 ILE A CA 1
ATOM 3324 C C . ILE A 1 443 ? -8.166 -20.757 52.640 1.00 46.28 443 ILE A C 1
ATOM 3326 O O . ILE A 1 443 ? -7.355 -20.522 53.533 1.00 46.28 443 ILE A O 1
ATOM 3330 N N . HIS A 1 444 ? -8.169 -20.079 51.492 1.00 42.75 444 HIS A N 1
ATOM 3331 C CA . HIS A 1 444 ? -7.433 -18.828 51.345 1.00 42.75 444 HIS A CA 1
ATOM 3332 C C . HIS A 1 444 ? -8.070 -17.784 52.268 1.00 42.75 444 HIS A C 1
ATOM 3334 O O . HIS A 1 444 ? -9.039 -17.116 51.902 1.00 42.75 444 HIS A O 1
ATOM 3340 N N . LYS A 1 445 ? -7.541 -17.651 53.487 1.00 46.81 445 LYS A N 1
ATOM 3341 C CA . LYS A 1 445 ? -7.765 -16.457 54.295 1.00 46.81 445 LYS A CA 1
ATOM 3342 C C . LYS A 1 445 ? -7.046 -15.322 53.579 1.00 46.81 445 LYS A C 1
ATOM 3344 O O . LYS A 1 445 ? -5.825 -15.220 53.627 1.00 46.81 445 LYS A O 1
ATOM 3349 N N . HIS A 1 446 ? -7.802 -14.509 52.851 1.00 43.88 446 HIS A N 1
ATOM 3350 C CA . HIS A 1 446 ? -7.350 -13.164 52.547 1.00 43.88 446 HIS A CA 1
ATOM 3351 C C . HIS A 1 446 ? -7.286 -12.448 53.893 1.00 43.88 446 HIS A C 1
ATOM 3353 O O . HIS A 1 446 ? -8.310 -12.002 54.407 1.00 43.88 446 HIS A O 1
ATOM 3359 N N . ASP A 1 447 ? -6.108 -12.448 54.513 1.00 41.72 447 ASP A N 1
ATOM 3360 C CA . ASP A 1 447 ? -5.830 -11.562 55.629 1.00 41.72 447 ASP A CA 1
ATOM 3361 C C . ASP A 1 447 ? -6.052 -10.136 55.120 1.00 41.72 447 ASP A C 1
ATOM 3363 O O . ASP A 1 447 ? -5.199 -9.540 54.467 1.00 41.72 447 ASP A O 1
ATOM 3367 N N . ASP A 1 448 ? -7.206 -9.565 55.455 1.00 45.91 448 ASP A N 1
ATOM 3368 C CA . ASP A 1 448 ? -7.501 -8.135 55.353 1.00 45.91 448 ASP A CA 1
ATOM 3369 C C . ASP A 1 448 ? -6.667 -7.341 56.390 1.00 45.91 448 ASP A C 1
ATOM 3371 O O . ASP A 1 448 ? -7.106 -6.307 56.901 1.00 45.91 448 ASP A O 1
ATOM 3375 N N . ALA A 1 449 ? -5.459 -7.810 56.726 1.00 45.12 449 ALA A N 1
ATOM 3376 C CA . ALA A 1 449 ? -4.516 -7.133 57.606 1.00 45.1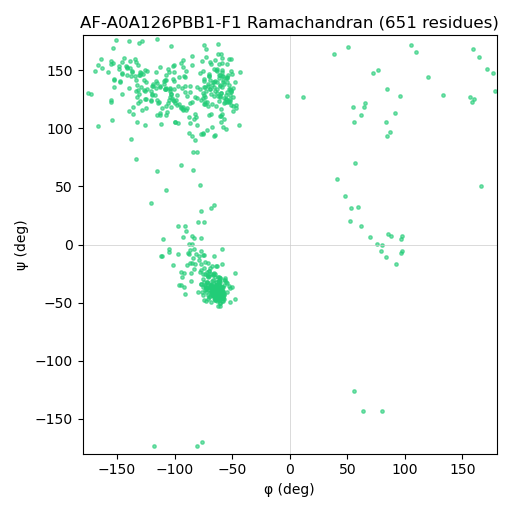2 449 ALA A CA 1
ATOM 3377 C C . ALA A 1 449 ? -4.128 -5.763 57.029 1.00 45.12 449 ALA A C 1
ATOM 3379 O O . ALA A 1 449 ? -4.010 -4.799 57.784 1.00 45.12 449 ALA A O 1
ATOM 3380 N N . GLU A 1 450 ? -4.081 -5.624 55.697 1.00 43.53 450 GLU A N 1
ATOM 3381 C CA . GLU A 1 450 ? -3.932 -4.313 55.051 1.00 43.53 450 GLU A CA 1
ATOM 3382 C C . GLU A 1 450 ? -5.110 -3.371 55.369 1.00 43.53 450 GLU A C 1
ATOM 3384 O O . GLU A 1 450 ? -4.918 -2.165 55.509 1.00 43.53 450 GLU A O 1
ATOM 3389 N N . THR A 1 451 ? -6.327 -3.891 55.578 1.00 45.38 451 THR A N 1
ATOM 3390 C CA . THR A 1 451 ? -7.499 -3.079 55.956 1.00 45.38 451 THR A CA 1
ATOM 3391 C C . THR A 1 451 ? -7.458 -2.632 57.425 1.00 45.38 451 THR A C 1
ATOM 3393 O O . THR A 1 451 ? -8.038 -1.602 57.786 1.00 45.38 451 THR A O 1
ATOM 3396 N N . ALA A 1 452 ? -6.759 -3.376 58.286 1.00 46.69 452 ALA A N 1
ATOM 3397 C CA . ALA A 1 452 ? -6.601 -3.041 59.696 1.00 46.69 452 ALA A CA 1
ATOM 3398 C C . ALA A 1 452 ? -5.638 -1.859 59.914 1.00 46.69 452 ALA A C 1
ATOM 3400 O O . ALA A 1 452 ? -5.795 -1.133 60.899 1.00 46.69 452 ALA A O 1
ATOM 3401 N N . ASP A 1 453 ? -4.694 -1.599 59.008 1.00 52.00 453 ASP A N 1
ATOM 3402 C CA . ASP A 1 453 ? -3.724 -0.498 59.136 1.00 52.00 453 ASP A CA 1
ATOM 3403 C C . ASP A 1 453 ? -4.305 0.903 58.866 1.00 52.00 453 ASP A C 1
ATOM 3405 O O . ASP A 1 453 ? -3.684 1.914 59.192 1.00 52.00 453 ASP A O 1
ATOM 3409 N N . PHE A 1 454 ? -5.543 1.005 58.370 1.00 55.69 454 PHE A N 1
ATOM 3410 C CA . PHE A 1 454 ? -6.188 2.301 58.107 1.00 55.69 454 PHE A CA 1
ATOM 3411 C C . PHE A 1 454 ? -6.761 3.001 59.351 1.00 55.69 454 PHE A C 1
ATOM 3413 O O . PHE A 1 454 ? -7.126 4.178 59.280 1.00 55.69 454 PHE A O 1
ATOM 3420 N N . LEU A 1 455 ? -6.894 2.306 60.488 1.00 62.34 455 LEU A N 1
ATOM 3421 C CA . LEU A 1 455 ? -7.470 2.874 61.711 1.00 62.34 455 LEU A CA 1
ATOM 3422 C C . LEU A 1 455 ? -6.379 3.258 62.713 1.00 62.34 455 LEU A C 1
ATOM 3424 O O . LEU A 1 455 ? -5.608 2.413 63.162 1.00 62.34 455 LEU A O 1
ATOM 3428 N N . GLU A 1 456 ? -6.378 4.522 63.145 1.00 71.44 456 GLU A N 1
ATOM 3429 C CA . GLU A 1 456 ? -5.497 4.985 64.221 1.00 71.44 456 GLU A CA 1
ATOM 3430 C C . GLU A 1 456 ? -5.679 4.130 65.496 1.00 71.44 456 GLU A C 1
ATOM 3432 O O . GLU A 1 456 ? -6.820 3.805 65.856 1.00 71.44 456 GLU A O 1
ATOM 3437 N N . PRO A 1 457 ? -4.603 3.841 66.256 1.00 75.69 457 PRO A N 1
ATOM 3438 C CA . PRO A 1 457 ? -4.684 3.059 67.493 1.00 75.69 457 PRO A CA 1
ATOM 3439 C C . PRO A 1 457 ? -5.734 3.588 68.483 1.00 75.69 457 PRO A C 1
ATOM 3441 O O . PRO A 1 457 ? -6.476 2.820 69.088 1.00 75.69 457 PRO A O 1
ATOM 3444 N N . ALA A 1 458 ? -5.883 4.913 68.586 1.00 75.06 458 ALA A N 1
ATOM 3445 C CA . ALA A 1 458 ? -6.879 5.544 69.452 1.00 75.06 458 ALA A CA 1
ATOM 3446 C C . ALA A 1 458 ? -8.336 5.289 69.011 1.00 75.06 458 ALA A C 1
ATOM 3448 O O . ALA A 1 458 ? -9.237 5.238 69.853 1.00 75.06 458 ALA A O 1
ATOM 3449 N N . VAL A 1 459 ? -8.584 5.131 67.705 1.00 77.50 459 VAL A N 1
ATOM 3450 C CA . VAL A 1 459 ? -9.907 4.795 67.154 1.00 77.50 459 VAL A CA 1
ATOM 3451 C C . VAL A 1 459 ? -10.211 3.315 67.377 1.00 77.50 459 VAL A C 1
ATOM 3453 O O . VAL A 1 459 ? -11.324 2.990 67.798 1.00 77.50 459 VAL A O 1
ATOM 3456 N N . LYS A 1 460 ? -9.215 2.438 67.193 1.00 80.25 460 LYS A N 1
ATOM 3457 C CA . LYS A 1 460 ? -9.320 0.999 67.485 1.00 80.25 460 LYS A CA 1
ATOM 3458 C C . LYS A 1 460 ? -9.691 0.743 68.949 1.00 80.25 460 LYS A C 1
ATOM 3460 O O . LYS A 1 460 ? -10.679 0.064 69.214 1.00 80.25 460 LYS A O 1
ATOM 3465 N N . THR A 1 461 ? -9.010 1.382 69.904 1.00 83.50 461 THR A N 1
ATOM 3466 C CA . THR A 1 461 ? -9.317 1.236 71.342 1.00 83.50 461 THR A CA 1
ATOM 3467 C C . THR A 1 461 ? -10.756 1.633 71.679 1.00 83.50 461 THR A C 1
ATOM 3469 O O . THR A 1 461 ? -11.431 0.969 72.466 1.00 83.50 461 THR A O 1
ATOM 3472 N N . LYS A 1 462 ? -11.269 2.706 71.067 1.00 83.38 462 LYS A N 1
ATOM 3473 C CA . LYS A 1 462 ? -12.652 3.147 71.294 1.00 83.38 462 LYS A CA 1
ATOM 3474 C C . LYS A 1 462 ? -13.678 2.228 70.646 1.00 83.38 462 LYS A C 1
ATOM 3476 O O . LYS A 1 462 ? -14.736 2.024 71.235 1.00 83.38 462 LYS A O 1
ATOM 3481 N N . LEU A 1 463 ? -13.389 1.679 69.466 1.00 84.38 463 LEU A N 1
ATOM 3482 C CA . LEU A 1 463 ? -14.244 0.674 68.833 1.00 84.38 463 LEU A CA 1
ATOM 3483 C C . LEU A 1 463 ? -14.271 -0.627 69.645 1.00 84.38 463 LEU A C 1
ATOM 3485 O O . LEU A 1 463 ? -15.353 -1.162 69.860 1.00 84.38 463 LEU A O 1
ATOM 3489 N N . ARG A 1 464 ? -13.143 -1.067 70.211 1.00 86.00 464 ARG A N 1
ATOM 3490 C CA . ARG A 1 464 ? -13.105 -2.210 71.137 1.00 86.00 464 ARG A CA 1
ATOM 3491 C C . ARG A 1 464 ? -14.004 -1.984 72.356 1.00 86.00 464 ARG A C 1
ATOM 3493 O O . ARG A 1 464 ? -14.879 -2.795 72.639 1.00 86.00 464 ARG A O 1
ATOM 3500 N N . ALA A 1 465 ? -13.918 -0.800 72.966 1.00 87.00 465 ALA A N 1
ATOM 3501 C CA . ALA A 1 465 ? -14.814 -0.417 74.057 1.00 87.00 465 ALA A CA 1
ATOM 3502 C C . ALA A 1 465 ? -16.302 -0.380 73.641 1.00 87.00 465 ALA A C 1
ATOM 3504 O O . ALA A 1 465 ? -17.173 -0.662 74.464 1.00 87.00 465 ALA A O 1
ATOM 3505 N N . VAL A 1 466 ? -16.631 -0.046 72.383 1.00 89.50 466 VAL A N 1
ATOM 3506 C CA . VAL A 1 466 ? -18.007 -0.173 71.859 1.00 89.50 466 VAL A CA 1
ATOM 3507 C C . VAL A 1 466 ? -18.443 -1.636 71.862 1.00 89.50 466 VAL A C 1
ATOM 3509 O O . VAL A 1 466 ? -19.539 -1.925 72.343 1.00 89.50 466 VAL A O 1
ATOM 3512 N N . LEU A 1 467 ? -17.613 -2.540 71.336 1.00 90.38 467 LEU A N 1
ATOM 3513 C CA . LEU A 1 467 ? -17.931 -3.967 71.239 1.00 90.38 467 LEU A CA 1
ATOM 3514 C C . LEU A 1 467 ? -18.155 -4.592 72.619 1.00 90.38 467 LEU A C 1
ATOM 3516 O O . LEU A 1 467 ? -19.113 -5.348 72.781 1.00 90.38 467 LEU A O 1
ATOM 3520 N N . ASP A 1 468 ? -17.366 -4.202 73.620 1.00 90.75 468 ASP A N 1
ATOM 3521 C CA . ASP A 1 468 ? -17.535 -4.653 75.006 1.00 90.75 468 ASP A CA 1
ATOM 3522 C C . ASP A 1 468 ? -18.886 -4.214 75.589 1.00 90.75 468 ASP A C 1
ATOM 3524 O O . ASP A 1 468 ? -19.594 -4.995 76.229 1.00 90.75 468 ASP A O 1
ATOM 3528 N N . GLN A 1 469 ? -19.298 -2.963 75.338 1.00 93.44 469 GLN A N 1
ATOM 3529 C CA . GLN A 1 469 ? -20.615 -2.481 75.768 1.00 93.44 469 GLN A CA 1
ATOM 3530 C C . GLN A 1 469 ? -21.754 -3.180 75.011 1.00 93.44 469 GLN A C 1
ATOM 3532 O O . GLN A 1 469 ? -22.783 -3.484 75.612 1.00 93.44 469 GLN A O 1
ATOM 3537 N N . MET A 1 470 ? -21.580 -3.469 73.717 1.00 93.00 470 MET A N 1
ATOM 3538 C CA . MET A 1 470 ? -22.559 -4.223 72.927 1.00 93.00 470 MET A CA 1
ATOM 3539 C C . MET A 1 470 ? -22.696 -5.668 73.415 1.00 93.00 470 MET A C 1
ATOM 3541 O O . MET A 1 470 ? -23.816 -6.157 73.511 1.00 93.00 470 MET A O 1
ATOM 3545 N N . TRP A 1 471 ? -21.596 -6.328 73.785 1.00 92.44 471 TRP A N 1
ATOM 3546 C CA . TRP A 1 471 ? -21.628 -7.667 74.378 1.00 92.44 471 TRP A CA 1
ATOM 3547 C C . TRP A 1 471 ? -22.321 -7.641 75.746 1.00 92.44 471 TRP A C 1
ATOM 3549 O O . TRP A 1 471 ? -23.211 -8.442 76.024 1.00 92.44 471 TRP A O 1
ATOM 3559 N N . ALA A 1 472 ? -22.003 -6.663 76.595 1.00 90.25 472 ALA A N 1
ATOM 3560 C CA . ALA A 1 472 ? -22.666 -6.512 77.887 1.00 90.25 472 ALA A CA 1
ATOM 3561 C C . ALA A 1 472 ? -24.187 -6.265 77.763 1.00 90.25 472 ALA A C 1
ATOM 3563 O O . ALA A 1 472 ? -24.942 -6.693 78.644 1.00 90.25 472 ALA A O 1
ATOM 3564 N N . ALA A 1 473 ? -24.634 -5.596 76.694 1.00 93.69 473 ALA A N 1
ATOM 3565 C CA . ALA A 1 473 ? -26.048 -5.454 76.348 1.00 93.69 473 ALA A CA 1
ATOM 3566 C C . ALA A 1 473 ? -26.643 -6.770 75.818 1.00 93.69 473 ALA A C 1
ATOM 3568 O O . ALA A 1 473 ? -27.664 -7.217 76.335 1.00 93.69 473 ALA A O 1
ATOM 3569 N N . GLU A 1 474 ? -25.972 -7.423 74.862 1.00 94.69 474 GLU A N 1
ATOM 3570 C CA . GLU A 1 474 ? -26.348 -8.722 74.283 1.00 94.69 474 GLU A CA 1
ATOM 3571 C C . GLU A 1 474 ? -26.589 -9.774 75.374 1.00 94.69 474 GLU A C 1
ATOM 3573 O O . GLU A 1 474 ? -27.646 -10.402 75.408 1.00 94.69 474 GLU A O 1
ATOM 3578 N N . LEU A 1 475 ? -25.654 -9.913 76.318 1.00 93.50 475 LEU A N 1
ATOM 3579 C CA . LEU A 1 475 ? -25.759 -10.856 77.431 1.00 93.50 475 LEU A CA 1
ATOM 3580 C C . LEU A 1 475 ? -27.030 -10.620 78.260 1.00 93.50 475 LEU A C 1
ATOM 3582 O O . LEU A 1 475 ? -27.728 -11.565 78.610 1.00 93.50 475 LEU A O 1
ATOM 3586 N N . ARG A 1 476 ? -27.349 -9.357 78.560 1.00 93.94 476 ARG A N 1
ATOM 3587 C CA . ARG A 1 476 ? -28.512 -8.981 79.382 1.00 93.94 476 ARG A CA 1
ATOM 3588 C C . ARG A 1 476 ? -29.833 -9.125 78.635 1.00 93.94 476 ARG A C 1
ATOM 3590 O O . ARG A 1 476 ? -30.846 -9.453 79.245 1.00 93.94 476 ARG A O 1
ATOM 3597 N N . LEU A 1 477 ? -29.830 -8.910 77.323 1.00 93.50 477 LEU A N 1
ATOM 3598 C CA . LEU A 1 477 ? -30.979 -9.184 76.461 1.00 93.50 477 LEU A CA 1
ATOM 3599 C C . LEU A 1 477 ? -31.258 -10.692 76.395 1.00 93.50 477 LEU A C 1
ATOM 3601 O O . LEU A 1 477 ? -32.396 -11.116 76.593 1.00 93.50 477 LEU A O 1
ATOM 3605 N N . ARG A 1 478 ? -30.208 -11.512 76.256 1.00 92.50 478 ARG A N 1
ATOM 3606 C CA . ARG A 1 478 ? -30.307 -12.980 76.257 1.00 92.50 478 ARG A CA 1
ATOM 3607 C C . ARG A 1 478 ? -30.737 -13.573 77.601 1.00 92.50 478 ARG A C 1
ATOM 3609 O O . ARG A 1 478 ? -31.364 -14.625 77.617 1.00 92.50 478 ARG A O 1
ATOM 3616 N N . THR A 1 479 ? -30.471 -12.896 78.719 1.00 91.62 479 THR A N 1
ATOM 3617 C CA . THR A 1 479 ? -30.956 -13.298 80.055 1.00 91.62 479 THR A CA 1
ATOM 3618 C C . THR A 1 479 ? -32.312 -12.685 80.431 1.00 91.62 479 THR A C 1
ATOM 3620 O O . THR A 1 479 ? -32.688 -12.705 81.602 1.00 91.62 479 THR A O 1
ATOM 3623 N N . ALA A 1 480 ? -33.064 -12.150 79.457 1.00 90.69 480 ALA A N 1
ATOM 3624 C CA . ALA A 1 480 ? -34.382 -11.529 79.638 1.00 90.69 480 ALA A CA 1
ATOM 3625 C C . ALA A 1 480 ? -34.398 -10.315 80.593 1.00 90.69 480 ALA A C 1
ATOM 3627 O O . ALA A 1 480 ? -35.395 -10.033 81.262 1.00 90.69 480 ALA A O 1
ATOM 3628 N N . GLN A 1 481 ? -33.304 -9.547 80.630 1.00 92.31 481 GLN A N 1
ATOM 3629 C CA . GLN A 1 481 ? -33.142 -8.343 81.454 1.00 92.31 481 GLN A CA 1
ATOM 3630 C C . GLN A 1 481 ? -32.994 -7.062 80.600 1.00 92.31 481 GLN A C 1
ATOM 3632 O O . GLN A 1 481 ? -31.979 -6.363 80.699 1.00 92.31 481 GLN A O 1
ATOM 3637 N N . PRO A 1 482 ? -34.008 -6.667 79.798 1.00 91.00 482 PRO A N 1
ATOM 3638 C CA . PRO A 1 482 ? -33.904 -5.503 78.907 1.00 91.00 482 PRO A CA 1
ATOM 3639 C C . PRO A 1 482 ? -33.669 -4.176 79.652 1.00 91.00 482 PRO A C 1
ATOM 3641 O O . PRO A 1 482 ? -32.968 -3.297 79.157 1.00 91.00 482 PRO A O 1
ATOM 3644 N N . ALA A 1 483 ? -34.166 -4.039 80.889 1.00 92.06 483 ALA A N 1
ATOM 3645 C CA . ALA A 1 483 ? -33.927 -2.848 81.717 1.00 92.06 483 ALA A CA 1
ATOM 3646 C C . ALA A 1 483 ? -32.446 -2.690 82.091 1.00 92.06 483 ALA A C 1
ATOM 3648 O O . ALA A 1 483 ? -31.930 -1.575 82.131 1.00 92.06 483 ALA A O 1
ATOM 3649 N N . ALA A 1 484 ? -31.760 -3.809 82.338 1.00 91.56 484 ALA A N 1
ATOM 3650 C CA . ALA A 1 484 ? -30.341 -3.818 82.654 1.00 91.56 484 ALA A CA 1
ATOM 3651 C C . ALA A 1 484 ? -29.472 -3.650 81.396 1.00 91.56 484 ALA A C 1
ATOM 3653 O O . ALA A 1 484 ? -28.332 -3.207 81.520 1.00 91.56 484 ALA A O 1
ATOM 3654 N N . ALA A 1 485 ? -29.981 -3.991 80.205 1.00 93.88 485 ALA A N 1
ATOM 3655 C CA . ALA A 1 485 ? -29.275 -3.842 78.931 1.00 93.88 485 ALA A CA 1
ATOM 3656 C C . ALA A 1 485 ? -29.186 -2.376 78.464 1.00 93.88 485 ALA A C 1
ATOM 3658 O O . ALA A 1 485 ? -28.122 -1.941 78.018 1.00 93.88 485 ALA A O 1
ATOM 3659 N N . LEU A 1 486 ? -30.255 -1.587 78.648 1.00 92.25 486 LEU A N 1
ATOM 3660 C CA . LEU A 1 486 ? -30.347 -0.192 78.182 1.00 92.25 486 LEU A CA 1
ATOM 3661 C C . LEU A 1 486 ? -29.127 0.693 78.519 1.00 92.25 486 LEU A C 1
ATOM 3663 O O . LEU A 1 486 ? -28.630 1.386 77.627 1.00 92.25 486 LEU A O 1
ATOM 3667 N N . PRO A 1 487 ? -28.586 0.710 79.756 1.00 94.88 487 PRO A N 1
ATOM 3668 C CA . PRO A 1 487 ? -27.415 1.529 80.077 1.00 94.88 487 PRO A CA 1
ATOM 3669 C C . PRO A 1 487 ? -26.167 1.171 79.262 1.00 94.88 487 PRO A C 1
ATOM 3671 O O . PRO A 1 487 ? -25.312 2.031 79.045 1.00 94.88 487 PRO A O 1
ATOM 3674 N N . TYR A 1 488 ? -26.027 -0.087 78.842 1.00 94.44 488 TYR A N 1
ATOM 3675 C CA . TYR A 1 488 ? -24.914 -0.549 78.011 1.00 94.44 488 TYR A CA 1
ATOM 3676 C C . TYR A 1 488 ? -25.141 -0.183 76.545 1.00 94.44 488 TYR A C 1
ATOM 3678 O O . TYR A 1 488 ? -24.236 0.353 75.911 1.00 94.44 488 TYR A O 1
ATOM 3686 N N . GLU A 1 489 ? -26.368 -0.325 76.041 1.00 90.56 489 GLU A N 1
ATOM 3687 C CA . GLU A 1 489 ? -26.737 0.125 74.693 1.00 90.56 489 GLU A CA 1
ATOM 3688 C C . GLU A 1 489 ? -26.515 1.640 74.510 1.00 90.56 489 GLU A C 1
ATOM 3690 O O . GLU A 1 489 ? -25.951 2.089 73.508 1.00 90.56 489 GLU A O 1
ATOM 3695 N N . TYR A 1 490 ? -26.894 2.451 75.505 1.00 93.56 490 TYR A N 1
ATOM 3696 C CA . TYR A 1 490 ? -26.654 3.897 75.498 1.00 93.56 490 TYR A CA 1
ATOM 3697 C C . TYR A 1 490 ? -25.167 4.259 75.573 1.00 93.56 490 TYR A C 1
ATOM 3699 O O . TYR A 1 490 ? -24.736 5.224 74.929 1.00 93.56 490 TYR A O 1
ATOM 3707 N N . ARG A 1 491 ? -24.370 3.505 76.344 1.00 92.56 491 ARG A N 1
ATOM 3708 C CA . ARG A 1 491 ? -22.910 3.673 76.396 1.00 92.56 491 ARG A CA 1
ATOM 3709 C C . ARG A 1 491 ? -22.266 3.312 75.057 1.00 92.56 491 ARG A C 1
ATOM 3711 O O . ARG A 1 491 ? -21.481 4.115 74.553 1.00 92.56 491 ARG A O 1
ATOM 3718 N N . ALA A 1 492 ? -22.673 2.204 74.437 1.00 90.81 492 ALA A N 1
ATOM 3719 C CA . ALA A 1 492 ? -22.242 1.812 73.096 1.00 90.81 492 ALA A CA 1
ATOM 3720 C C . ALA A 1 492 ? -22.566 2.902 72.060 1.00 90.81 492 ALA A C 1
ATOM 3722 O O . ALA A 1 492 ? -21.691 3.323 71.305 1.00 90.81 492 ALA A O 1
ATOM 3723 N N . LEU A 1 493 ? -23.789 3.452 72.074 1.00 91.75 493 LEU A N 1
ATOM 3724 C CA . LEU A 1 493 ? -24.181 4.544 71.176 1.00 91.75 493 LEU A CA 1
ATOM 3725 C C . LEU A 1 493 ? -23.334 5.810 71.383 1.00 91.75 493 LEU A C 1
ATOM 3727 O O . LEU A 1 493 ? -22.986 6.491 70.415 1.00 91.75 493 LEU A O 1
ATOM 3731 N N . ARG A 1 494 ? -23.015 6.156 72.635 1.00 91.12 494 ARG A N 1
ATOM 3732 C CA . ARG A 1 494 ? -22.187 7.328 72.954 1.00 91.12 494 ARG A CA 1
ATOM 3733 C C . ARG A 1 494 ? -20.770 7.167 72.410 1.00 91.12 494 ARG A C 1
ATOM 3735 O O . ARG A 1 494 ? -20.270 8.087 71.766 1.00 91.12 494 ARG A O 1
ATOM 3742 N N . LEU A 1 495 ? -20.158 6.007 72.635 1.00 87.75 495 LEU A N 1
ATOM 3743 C CA . LEU A 1 495 ? -18.820 5.688 72.141 1.00 87.75 495 LEU A CA 1
ATOM 3744 C C . LEU A 1 495 ? -18.786 5.648 70.602 1.00 87.75 495 LEU A C 1
ATOM 3746 O O . LEU A 1 495 ? -17.908 6.263 70.000 1.00 87.75 495 LEU A O 1
ATOM 3750 N N . LEU A 1 496 ? -19.802 5.066 69.951 1.00 85.62 496 LEU A N 1
ATOM 3751 C CA . LEU A 1 496 ? -19.945 5.094 68.488 1.00 85.62 496 LEU A CA 1
ATOM 3752 C C . LEU A 1 496 ? -19.987 6.521 67.927 1.00 85.62 496 LEU A C 1
ATOM 3754 O O . LEU A 1 496 ? -19.345 6.812 66.919 1.00 85.62 496 LEU A O 1
ATOM 3758 N N . LYS A 1 497 ? -20.715 7.435 68.579 1.00 85.94 497 LYS A N 1
ATOM 3759 C CA . LYS A 1 497 ? -20.760 8.848 68.167 1.00 85.94 497 LYS A CA 1
ATOM 3760 C C . LYS A 1 497 ? -19.404 9.537 68.307 1.00 85.94 497 LYS A C 1
ATOM 3762 O O . LYS A 1 497 ? -19.052 10.341 67.447 1.00 85.94 497 LYS A O 1
ATOM 3767 N N . GLN A 1 498 ? -18.644 9.228 69.358 1.00 83.00 498 GLN A N 1
ATOM 3768 C CA . GLN A 1 498 ? -17.294 9.770 69.536 1.00 83.00 498 GLN A CA 1
ATOM 3769 C C . GLN A 1 498 ? -16.352 9.290 68.428 1.00 83.00 498 GLN A C 1
ATOM 3771 O O . GLN A 1 498 ? -15.632 10.105 67.855 1.00 83.00 498 GLN A O 1
ATOM 3776 N N . VAL A 1 499 ? -16.419 8.004 68.067 1.00 82.06 499 VAL A N 1
ATOM 3777 C CA . VAL A 1 499 ? -15.667 7.447 66.932 1.00 82.06 499 VAL A CA 1
ATOM 3778 C C . VAL A 1 499 ? -16.042 8.165 65.631 1.00 82.06 499 VAL A C 1
ATOM 3780 O O . VAL A 1 499 ? -15.162 8.665 64.938 1.00 82.06 499 VAL A O 1
ATOM 3783 N N . GLN A 1 500 ? -17.340 8.327 65.344 1.00 79.00 500 GLN A N 1
ATOM 3784 C CA . GLN A 1 500 ? -17.819 9.036 64.147 1.00 79.00 500 GLN A CA 1
ATOM 3785 C C . GLN A 1 500 ? -17.328 10.491 64.065 1.00 79.00 500 GLN A C 1
ATOM 3787 O O . GLN A 1 500 ? -17.002 10.986 62.983 1.00 79.00 500 GLN A O 1
ATOM 3792 N N . GLN A 1 501 ? -17.284 11.197 65.198 1.00 76.50 501 GLN A N 1
ATOM 3793 C CA . GLN A 1 501 ? -16.782 12.571 65.266 1.00 76.50 501 GLN A CA 1
ATOM 3794 C C . GLN A 1 501 ? -15.274 12.638 64.996 1.00 76.50 501 GLN A C 1
ATOM 3796 O O . GLN A 1 501 ? -14.838 13.507 64.239 1.00 76.50 501 GLN A O 1
ATOM 3801 N N . GLN A 1 502 ? -14.493 11.702 65.544 1.00 72.75 502 GLN A N 1
ATOM 3802 C CA . GLN A 1 502 ? -13.048 11.627 65.314 1.00 72.75 502 GLN A CA 1
ATOM 3803 C C . GLN A 1 502 ? -12.716 11.277 63.860 1.00 72.75 502 GLN A C 1
ATOM 3805 O O . GLN A 1 502 ? -11.907 11.965 63.240 1.00 72.75 502 GLN A O 1
ATOM 3810 N N . THR A 1 503 ? -13.418 10.311 63.261 1.00 65.56 503 THR A N 1
ATOM 3811 C CA . THR A 1 503 ? -13.234 9.975 61.840 1.00 65.56 503 THR A CA 1
ATOM 3812 C C . THR A 1 503 ? -13.619 11.136 60.920 1.00 65.56 503 THR A C 1
ATOM 3814 O O . THR A 1 503 ? -12.974 11.361 59.902 1.00 65.56 503 THR A O 1
ATOM 3817 N N . ARG A 1 504 ? -14.638 11.936 61.276 1.00 66.06 504 ARG A N 1
ATOM 3818 C CA . ARG A 1 504 ? -15.047 13.111 60.482 1.00 66.06 504 ARG A CA 1
ATOM 3819 C C . ARG A 1 504 ? -14.009 14.236 60.525 1.00 66.06 504 ARG A C 1
ATOM 3821 O O . ARG A 1 504 ? -13.823 14.921 59.519 1.00 66.06 504 ARG A O 1
ATOM 3828 N N . ALA A 1 505 ? -13.348 14.433 61.666 1.00 58.28 505 ALA A N 1
ATOM 3829 C CA . ALA A 1 505 ? -12.233 15.370 61.785 1.00 58.28 505 ALA A CA 1
ATOM 3830 C C . ALA A 1 505 ? -11.022 14.903 60.958 1.00 58.28 505 ALA A C 1
ATOM 3832 O O . ALA A 1 505 ? -10.399 15.718 60.280 1.00 58.28 505 ALA A O 1
ATOM 3833 N N . PHE A 1 506 ? -10.749 13.596 60.948 1.00 54.12 506 PHE A N 1
ATOM 3834 C CA . PHE A 1 506 ? -9.648 13.005 60.191 1.00 54.12 506 PHE A CA 1
ATOM 3835 C C . PHE A 1 506 ? -9.866 13.058 58.672 1.00 54.12 506 PHE A C 1
ATOM 3837 O O . PHE A 1 506 ? -8.985 13.505 57.950 1.00 54.12 506 PHE A O 1
ATOM 3844 N N . VAL A 1 507 ? -11.064 12.735 58.169 1.00 53.69 507 VAL A N 1
ATOM 3845 C CA . VAL A 1 507 ? -11.387 12.844 56.728 1.00 53.69 507 VAL A CA 1
ATOM 3846 C C . VAL A 1 507 ? -11.266 14.288 56.223 1.00 53.69 507 VAL A C 1
ATOM 3848 O O . VAL A 1 507 ? -10.819 14.514 55.103 1.00 53.69 507 VAL A O 1
ATOM 3851 N N . LYS A 1 508 ? -11.585 15.289 57.058 1.00 53.41 508 LYS A N 1
ATOM 3852 C CA . LYS A 1 508 ? -11.322 16.704 56.736 1.00 53.41 508 LYS A CA 1
ATOM 3853 C C . LYS A 1 508 ? -9.828 17.038 56.626 1.00 53.41 508 LYS A C 1
ATOM 3855 O O . LYS A 1 508 ? -9.494 18.006 55.956 1.00 53.41 508 LYS A O 1
ATOM 3860 N N . LYS A 1 509 ? -8.961 16.272 57.291 1.00 51.88 509 LYS A N 1
ATOM 3861 C CA . LYS A 1 509 ? -7.502 16.455 57.328 1.00 51.88 509 LYS A CA 1
ATOM 3862 C C . LYS A 1 509 ? -6.768 15.600 56.282 1.00 51.88 509 LYS A C 1
ATOM 3864 O O . LYS A 1 509 ? -5.674 15.965 55.879 1.00 51.88 509 LYS A O 1
ATOM 3869 N N . ALA A 1 510 ? -7.388 14.504 55.838 1.00 50.59 510 ALA A N 1
ATOM 3870 C CA . ALA A 1 510 ? -6.924 13.613 54.771 1.00 50.59 510 ALA A CA 1
ATOM 3871 C C . ALA A 1 510 ? -7.391 14.040 53.363 1.00 50.59 510 ALA A C 1
ATOM 3873 O O . ALA A 1 510 ? -6.957 13.472 52.364 1.00 50.59 510 ALA A O 1
ATOM 3874 N N . GLY A 1 511 ? -8.268 15.046 53.258 1.00 47.12 511 GLY A N 1
ATOM 3875 C CA . GLY A 1 511 ? -8.442 15.771 52.003 1.00 47.12 511 GLY A CA 1
ATOM 3876 C C . GLY A 1 511 ? -7.131 16.472 51.668 1.00 47.12 511 GLY A C 1
ATOM 3877 O O . GLY A 1 511 ? -6.570 17.126 52.541 1.00 47.12 511 GLY A O 1
ATOM 3878 N N . PHE A 1 512 ? -6.642 16.307 50.437 1.00 46.62 512 PHE A N 1
ATOM 3879 C CA . PHE A 1 512 ? -5.440 16.970 49.936 1.00 46.62 512 PHE A CA 1
ATOM 3880 C C . PHE A 1 512 ? -5.451 18.448 50.342 1.00 46.62 512 PHE A C 1
ATOM 3882 O O . PHE A 1 512 ? -6.192 19.255 49.779 1.00 46.62 512 PHE A O 1
ATOM 3889 N N . ALA A 1 513 ? -4.659 18.784 51.358 1.00 48.81 513 ALA A N 1
ATOM 3890 C CA . ALA A 1 513 ? -4.306 20.151 51.659 1.00 48.81 513 ALA A CA 1
ATOM 3891 C C . ALA A 1 513 ? -3.176 20.464 50.680 1.00 48.81 513 ALA A C 1
ATOM 3893 O O . ALA A 1 513 ? -2.069 19.957 50.894 1.00 48.81 513 ALA A O 1
ATOM 3894 N N . PRO A 1 514 ? -3.425 21.209 49.581 1.00 50.19 514 PRO A N 1
ATOM 3895 C CA . PRO A 1 514 ? -2.317 21.674 48.768 1.00 50.19 514 PRO A CA 1
ATOM 3896 C C . PRO A 1 514 ? -1.321 22.337 49.724 1.00 50.19 514 PRO A C 1
ATOM 3898 O O . PRO A 1 514 ? -1.765 23.084 50.608 1.00 50.19 514 PRO A O 1
ATOM 3901 N N . PRO A 1 515 ? -0.013 22.035 49.618 1.00 57.16 515 PRO A N 1
ATOM 3902 C CA . PRO A 1 515 ? 0.977 22.713 50.438 1.00 57.16 515 PRO A CA 1
ATOM 3903 C C . PRO A 1 515 ? 0.707 24.210 50.328 1.00 57.16 515 PRO A C 1
ATOM 3905 O O . PRO A 1 515 ? 0.403 24.692 49.229 1.00 57.16 515 PRO A O 1
ATOM 3908 N N . ALA A 1 516 ? 0.722 24.914 51.466 1.00 62.56 516 ALA A N 1
ATOM 3909 C CA . ALA A 1 516 ? 0.526 26.356 51.476 1.00 62.56 516 ALA A CA 1
ATOM 3910 C C . ALA A 1 516 ? 1.418 26.925 50.378 1.00 62.56 516 ALA A C 1
ATOM 3912 O O . ALA A 1 516 ? 2.619 26.641 50.363 1.00 62.56 516 ALA A O 1
ATOM 3913 N N . ALA A 1 517 ? 0.808 27.607 49.401 1.00 49.88 517 ALA A N 1
ATOM 3914 C CA . ALA A 1 517 ? 1.580 28.167 48.310 1.00 49.88 517 ALA A CA 1
ATOM 3915 C C . ALA A 1 517 ? 2.698 28.984 48.968 1.00 49.88 517 ALA A C 1
ATOM 3917 O O . ALA A 1 517 ? 2.366 29.810 49.827 1.00 49.88 517 ALA A O 1
ATOM 3918 N N . PRO A 1 518 ? 3.979 28.725 48.636 1.00 58.50 518 PRO A N 1
ATOM 3919 C CA . PRO A 1 518 ? 5.067 29.516 49.172 1.00 58.50 518 PRO A CA 1
ATOM 3920 C C . PRO A 1 518 ? 4.685 30.983 49.017 1.00 58.50 518 PRO A C 1
ATOM 3922 O O . PRO A 1 518 ? 4.070 31.340 47.997 1.00 58.50 518 PRO A O 1
ATOM 3925 N N . GLU A 1 519 ? 4.992 31.803 50.026 1.00 58.75 519 GLU A N 1
ATOM 3926 C CA . GLU A 1 519 ? 4.762 33.243 49.941 1.00 58.75 519 GLU A CA 1
ATOM 3927 C C . GLU A 1 519 ? 5.212 33.746 48.560 1.00 58.75 519 GLU A C 1
ATOM 3929 O O . GLU A 1 519 ? 6.149 33.179 47.990 1.00 58.75 519 GLU A O 1
ATOM 3934 N N . PRO A 1 520 ? 4.584 34.780 47.978 1.00 57.09 520 PRO A N 1
ATOM 3935 C CA . PRO A 1 520 ? 4.949 35.282 46.648 1.00 57.09 520 PRO A CA 1
ATOM 3936 C C . PRO A 1 520 ? 6.464 35.487 46.454 1.00 57.09 520 PRO A C 1
ATOM 3938 O O . PRO A 1 520 ? 6.955 35.379 45.335 1.00 57.09 520 PRO A O 1
ATOM 3941 N N . ASN A 1 521 ? 7.184 35.694 47.559 1.00 56.75 521 ASN A N 1
ATOM 3942 C CA . ASN A 1 521 ? 8.624 35.903 47.674 1.00 56.75 521 ASN A CA 1
ATOM 3943 C C . ASN A 1 521 ? 9.484 34.622 47.537 1.00 56.75 521 ASN A C 1
ATOM 3945 O O . ASN A 1 521 ? 10.683 34.724 47.317 1.00 56.75 521 ASN A O 1
ATOM 3949 N N . LEU A 1 522 ? 8.898 33.426 47.671 1.00 55.44 522 LEU A N 1
ATOM 3950 C CA . LEU A 1 522 ? 9.545 32.105 47.527 1.00 55.44 522 LEU A CA 1
ATOM 3951 C C . LEU A 1 522 ? 9.348 31.500 46.125 1.00 55.44 522 LEU A C 1
ATOM 3953 O O . LEU A 1 522 ? 9.920 30.465 45.777 1.00 55.44 522 LEU A O 1
ATOM 3957 N N . ARG A 1 523 ? 8.511 32.117 45.285 1.00 53.50 523 ARG A N 1
ATOM 3958 C CA . ARG A 1 523 ? 8.403 31.723 43.879 1.00 53.50 523 ARG A CA 1
ATOM 3959 C C . ARG A 1 523 ? 9.663 32.222 43.171 1.00 53.50 523 ARG A C 1
ATOM 3961 O O . ARG A 1 523 ? 9.909 33.419 43.175 1.00 53.50 523 ARG A O 1
ATOM 3968 N N . LEU A 1 524 ? 10.415 31.306 42.549 1.00 54.78 524 LEU A N 1
ATOM 3969 C CA . LEU A 1 524 ? 11.733 31.513 41.907 1.00 54.78 524 LEU A CA 1
ATOM 3970 C C . LEU A 1 524 ? 12.970 31.420 42.829 1.00 54.78 524 LEU A C 1
ATOM 3972 O O . LEU A 1 524 ? 14.070 31.681 42.356 1.00 54.78 524 LEU A O 1
ATOM 3976 N N . THR A 1 525 ? 12.848 30.981 44.090 1.00 58.78 525 THR A N 1
ATOM 3977 C CA . THR A 1 525 ? 14.012 30.782 44.991 1.00 58.78 525 THR A CA 1
ATOM 3978 C C . THR A 1 525 ? 14.524 29.337 45.045 1.00 58.78 525 THR A C 1
ATOM 3980 O O . THR A 1 525 ? 15.222 28.966 45.986 1.00 58.78 525 THR A O 1
ATOM 3983 N N . GLY A 1 526 ? 14.141 28.485 44.090 1.00 60.19 526 GLY A N 1
ATOM 3984 C CA . GLY A 1 526 ? 14.583 27.088 44.060 1.00 60.19 526 GLY A CA 1
ATOM 3985 C C . GLY A 1 526 ? 16.090 26.986 43.819 1.00 60.19 526 GLY A C 1
ATOM 3986 O O . GLY A 1 526 ? 16.593 27.564 42.857 1.00 60.19 526 GLY A O 1
ATOM 3987 N N . ASP A 1 527 ? 16.800 26.246 44.673 1.00 63.44 527 ASP A N 1
ATOM 3988 C CA . ASP A 1 527 ? 18.199 25.896 44.429 1.00 63.44 527 ASP A CA 1
ATOM 3989 C C . ASP A 1 527 ? 18.260 24.925 43.238 1.00 63.44 527 ASP A C 1
ATOM 3991 O O . ASP A 1 527 ? 17.743 23.810 43.297 1.00 63.44 527 ASP A O 1
ATOM 3995 N N . LEU A 1 528 ? 18.835 25.379 42.123 1.00 61.16 528 LEU A N 1
ATOM 3996 C CA . LEU A 1 528 ? 18.990 24.591 40.895 1.00 61.16 528 LEU A CA 1
ATOM 3997 C C . LEU A 1 528 ? 20.256 23.720 40.915 1.00 61.16 528 LEU A C 1
ATOM 3999 O O . LEU A 1 528 ? 20.591 23.106 39.898 1.00 61.16 528 LEU A O 1
ATOM 4003 N N . LYS A 1 529 ? 20.981 23.648 42.042 1.00 64.31 529 LYS A N 1
ATOM 4004 C CA . LYS A 1 529 ? 22.138 22.756 42.185 1.00 64.31 529 LYS A CA 1
ATOM 4005 C C . LYS A 1 529 ? 21.734 21.300 41.925 1.00 64.31 529 LYS A C 1
ATOM 4007 O O . LYS A 1 529 ? 21.062 20.670 42.731 1.00 64.31 529 LYS A O 1
ATOM 4012 N N . GLY A 1 530 ? 22.173 20.771 40.781 1.00 61.12 530 GLY A N 1
ATOM 4013 C CA . GLY A 1 530 ? 21.950 19.383 40.357 1.00 61.12 530 GLY A CA 1
ATOM 4014 C C . GLY A 1 530 ? 20.781 19.171 39.389 1.00 61.12 530 GLY A C 1
ATOM 4015 O O . GLY A 1 530 ? 20.629 18.071 38.864 1.00 61.12 530 GLY A O 1
ATOM 4016 N N . ALA A 1 531 ? 19.985 20.204 39.090 1.00 60.09 531 ALA A N 1
ATOM 4017 C CA . ALA A 1 531 ? 18.904 20.114 38.112 1.00 60.09 531 ALA A CA 1
ATOM 4018 C C . ALA A 1 531 ? 19.451 20.289 36.683 1.00 60.09 531 ALA A C 1
ATOM 4020 O O . ALA A 1 531 ? 19.526 21.399 36.157 1.00 60.09 531 ALA A O 1
ATOM 4021 N N . ALA A 1 532 ? 19.845 19.189 36.041 1.00 68.81 532 ALA A N 1
ATOM 4022 C CA . ALA A 1 532 ? 20.133 19.187 34.609 1.00 68.81 532 ALA A CA 1
ATOM 4023 C C . ALA A 1 532 ? 18.815 19.159 33.817 1.00 68.81 532 ALA A C 1
ATOM 4025 O O . ALA A 1 532 ? 17.917 18.370 34.116 1.00 68.81 532 ALA A O 1
ATOM 4026 N N . ALA A 1 533 ? 18.691 20.009 32.794 1.00 64.06 533 ALA A N 1
ATOM 4027 C CA . ALA A 1 533 ? 17.568 19.930 31.865 1.00 64.06 533 ALA A CA 1
ATOM 4028 C C . ALA A 1 533 ? 17.525 18.524 31.229 1.00 64.06 533 ALA A C 1
ATOM 4030 O O . ALA A 1 533 ? 18.585 17.998 30.874 1.00 64.06 533 ALA A O 1
ATOM 4031 N N . PRO A 1 534 ? 16.340 17.901 31.072 1.00 66.94 534 PRO A N 1
ATOM 4032 C CA . PRO A 1 534 ? 16.234 16.585 30.458 1.00 66.94 534 PRO A CA 1
ATOM 4033 C C . PRO A 1 534 ? 16.806 16.641 29.040 1.00 66.94 534 PRO A C 1
ATOM 4035 O O . PRO A 1 534 ? 16.269 17.306 28.154 1.00 66.94 534 PRO A O 1
ATOM 4038 N N . HIS A 1 535 ? 17.928 15.956 28.833 1.00 69.25 535 HIS A N 1
ATOM 4039 C CA . HIS A 1 535 ? 18.597 15.915 27.545 1.00 69.25 535 HIS A CA 1
ATOM 4040 C C . HIS A 1 535 ? 17.965 14.813 26.690 1.00 69.25 535 HIS A C 1
ATOM 4042 O O . HIS A 1 535 ? 18.346 13.645 26.764 1.00 69.25 535 HIS A O 1
ATOM 4048 N N . LEU A 1 536 ? 16.985 15.180 25.866 1.00 69.56 536 LEU A N 1
ATOM 4049 C CA . LEU A 1 536 ? 16.408 14.280 24.869 1.00 69.56 536 LEU A CA 1
ATOM 4050 C C . LEU A 1 536 ? 17.426 14.065 23.740 1.00 69.56 536 LEU A C 1
ATOM 4052 O O . LEU A 1 536 ? 17.570 14.902 22.853 1.00 69.56 536 LEU A O 1
ATOM 4056 N N . GLN A 1 537 ? 18.160 12.951 23.776 1.00 72.06 537 GLN A N 1
ATOM 4057 C CA . GLN A 1 537 ? 18.977 12.519 22.640 1.00 72.06 537 GLN A CA 1
ATOM 4058 C C . GLN A 1 537 ? 18.096 11.762 21.649 1.00 72.06 537 GLN A C 1
ATOM 4060 O O . GLN A 1 537 ? 17.687 10.633 21.904 1.00 72.06 537 GLN A O 1
ATOM 4065 N N . ALA A 1 538 ? 17.813 12.381 20.506 1.00 70.88 538 ALA A N 1
ATOM 4066 C CA . ALA A 1 538 ? 17.288 11.673 19.349 1.00 70.88 538 ALA A CA 1
ATOM 4067 C C . ALA A 1 538 ? 18.466 11.256 18.461 1.00 70.88 538 ALA A C 1
ATOM 4069 O O . ALA A 1 538 ? 19.168 12.105 17.911 1.00 70.88 538 ALA A O 1
ATOM 4070 N N . GLN A 1 539 ? 18.688 9.951 18.303 1.00 72.69 539 GLN A N 1
ATOM 4071 C CA . GLN A 1 539 ? 19.576 9.448 17.258 1.00 72.69 539 GLN A CA 1
ATOM 4072 C C . GLN A 1 539 ? 18.853 9.553 15.916 1.00 72.69 539 GLN A C 1
ATOM 4074 O O . GLN A 1 539 ? 18.074 8.681 15.537 1.00 72.69 539 GLN A O 1
ATOM 4079 N N . VAL A 1 540 ? 19.103 10.648 15.201 1.00 71.06 540 VAL A N 1
ATOM 4080 C CA . VAL A 1 540 ? 18.696 10.784 13.802 1.00 71.06 540 VAL A CA 1
ATOM 4081 C C . VAL A 1 540 ? 19.807 10.175 12.944 1.00 71.06 540 VAL A C 1
ATOM 4083 O O . VAL A 1 540 ? 20.953 10.621 13.045 1.00 71.06 540 VAL A O 1
ATOM 4086 N N . PRO A 1 541 ? 19.519 9.161 12.110 1.00 69.25 541 PRO A N 1
ATOM 4087 C CA . PRO A 1 541 ? 20.503 8.633 11.176 1.00 69.25 541 PRO A CA 1
ATOM 4088 C C . PRO A 1 541 ? 21.056 9.761 10.304 1.00 69.25 541 PRO A C 1
ATOM 4090 O O . PRO A 1 541 ? 20.290 10.542 9.734 1.00 69.25 541 PRO A O 1
ATOM 4093 N N . ALA A 1 542 ? 22.383 9.848 10.184 1.00 66.62 542 ALA A N 1
ATOM 4094 C CA . ALA A 1 542 ? 22.997 10.810 9.280 1.00 66.62 542 ALA A CA 1
ATOM 4095 C C . ALA A 1 542 ? 22.501 10.553 7.841 1.00 66.62 542 ALA A C 1
ATOM 4097 O O . ALA A 1 542 ? 22.455 9.394 7.410 1.00 66.62 542 ALA A O 1
ATOM 4098 N N . PRO A 1 543 ? 22.126 11.598 7.080 1.00 67.50 543 PRO A N 1
ATOM 4099 C CA . PRO A 1 543 ? 21.687 11.419 5.705 1.00 67.50 543 PRO A CA 1
ATOM 4100 C C . PRO A 1 543 ? 22.808 10.799 4.864 1.00 67.50 543 PRO A C 1
ATOM 4102 O O . PRO A 1 543 ? 23.991 11.085 5.062 1.00 67.50 543 PRO A O 1
ATOM 4105 N N . ALA A 1 544 ? 22.440 9.958 3.895 1.00 74.44 544 ALA A N 1
ATOM 4106 C CA . ALA A 1 544 ? 23.408 9.311 3.015 1.00 74.44 544 ALA A CA 1
ATOM 4107 C C . ALA A 1 544 ? 24.287 10.361 2.307 1.00 74.44 544 ALA A C 1
ATOM 4109 O O . ALA A 1 544 ? 23.788 11.231 1.592 1.00 74.44 544 ALA A O 1
ATOM 4110 N N . ALA A 1 545 ? 25.610 10.265 2.480 1.00 76.38 545 ALA A N 1
ATOM 4111 C CA . ALA A 1 545 ? 26.556 11.262 1.972 1.00 76.38 545 ALA A CA 1
ATOM 4112 C C . ALA A 1 545 ? 26.614 11.333 0.429 1.00 76.38 545 ALA A C 1
ATOM 4114 O O . ALA A 1 545 ? 26.972 12.376 -0.117 1.00 76.38 545 ALA A O 1
ATOM 4115 N N . GLN A 1 546 ? 26.246 10.246 -0.266 1.00 87.69 546 GLN A N 1
ATOM 4116 C CA . GLN A 1 546 ? 26.226 10.105 -1.734 1.00 87.69 546 GLN A CA 1
ATOM 4117 C C . GLN A 1 546 ? 27.452 10.732 -2.452 1.00 87.69 546 GLN A C 1
ATOM 4119 O O . GLN A 1 546 ? 27.291 11.575 -3.341 1.00 87.69 546 GLN A O 1
ATOM 4124 N N . PRO A 1 547 ? 28.695 10.337 -2.103 1.00 90.31 547 PRO A N 1
ATOM 4125 C CA . PRO A 1 547 ? 29.910 10.998 -2.594 1.00 90.31 547 PRO A CA 1
ATOM 4126 C C . PRO A 1 547 ? 30.062 10.934 -4.120 1.00 90.31 547 PRO A C 1
ATOM 4128 O O . PRO A 1 547 ? 30.503 11.905 -4.730 1.00 90.31 547 PRO A O 1
ATOM 4131 N N . ALA A 1 548 ? 29.638 9.834 -4.751 1.00 91.62 548 ALA A N 1
ATOM 4132 C CA . ALA A 1 548 ? 29.675 9.678 -6.206 1.00 91.62 548 ALA A CA 1
ATOM 4133 C C . ALA A 1 548 ? 28.778 10.703 -6.927 1.00 91.62 548 ALA A C 1
ATOM 4135 O O . ALA A 1 548 ? 29.214 11.353 -7.876 1.00 91.62 548 ALA A O 1
ATOM 4136 N N . VAL A 1 549 ? 27.547 10.901 -6.438 1.00 93.31 549 VAL A N 1
ATOM 4137 C CA . VAL A 1 549 ? 26.586 11.868 -6.998 1.00 93.31 549 VAL A CA 1
ATOM 4138 C C . VAL A 1 549 ? 27.112 13.295 -6.840 1.00 93.31 549 VAL A C 1
ATOM 4140 O O . VAL A 1 549 ? 27.134 14.054 -7.808 1.00 93.31 549 VAL A O 1
ATOM 4143 N N . ARG A 1 550 ? 27.620 13.644 -5.650 1.00 92.75 550 ARG A N 1
ATOM 4144 C CA . ARG A 1 550 ? 28.219 14.963 -5.381 1.00 92.75 550 ARG A CA 1
ATOM 4145 C C . ARG A 1 550 ? 29.454 15.230 -6.245 1.00 92.75 550 ARG A C 1
ATOM 4147 O O . ARG A 1 550 ? 29.588 16.325 -6.783 1.00 92.75 550 ARG A O 1
ATOM 4154 N N . GLY A 1 551 ? 30.323 14.233 -6.420 1.00 92.38 551 GLY A N 1
ATOM 4155 C CA . GLY A 1 551 ? 31.507 14.332 -7.277 1.00 92.38 551 GLY A CA 1
ATOM 4156 C C . GLY A 1 551 ? 31.155 14.560 -8.750 1.00 92.38 551 GLY A C 1
ATOM 4157 O O . GLY A 1 551 ? 31.736 15.431 -9.396 1.00 92.38 551 GLY A O 1
ATOM 4158 N N . ALA A 1 552 ? 30.157 13.841 -9.272 1.00 94.19 552 ALA A N 1
ATOM 4159 C CA . ALA A 1 552 ? 29.673 14.048 -10.635 1.00 94.19 552 ALA A CA 1
ATOM 4160 C C . ALA A 1 552 ? 29.018 15.426 -10.827 1.00 94.19 552 ALA A C 1
ATOM 4162 O O . ALA A 1 552 ? 29.256 16.069 -11.847 1.00 94.19 552 ALA A O 1
ATOM 4163 N N . LEU A 1 553 ? 28.247 15.916 -9.848 1.00 94.44 553 LEU A N 1
ATOM 4164 C CA . LEU A 1 553 ? 27.667 17.265 -9.881 1.00 94.44 553 LEU A CA 1
ATOM 4165 C C . LEU A 1 553 ? 28.741 18.360 -9.887 1.00 94.44 553 LEU A C 1
ATOM 4167 O O . LEU A 1 553 ? 28.643 19.301 -10.674 1.00 94.44 553 LEU A O 1
ATOM 4171 N N . ALA A 1 554 ? 29.788 18.216 -9.069 1.00 93.25 554 ALA A N 1
ATOM 4172 C CA . ALA A 1 554 ? 30.917 19.144 -9.060 1.00 93.25 554 ALA A CA 1
ATOM 4173 C C . ALA A 1 554 ? 31.628 19.181 -10.423 1.00 93.25 554 ALA A C 1
ATOM 4175 O O . ALA A 1 554 ? 31.907 20.258 -10.950 1.00 93.25 554 ALA A O 1
ATOM 4176 N N . TRP A 1 555 ? 31.851 18.014 -11.035 1.00 93.75 555 TRP A N 1
ATOM 4177 C CA . TRP A 1 555 ? 32.430 17.935 -12.376 1.00 93.75 555 TRP A CA 1
ATOM 4178 C C . TRP A 1 555 ? 31.518 18.551 -13.448 1.00 93.75 555 TRP A C 1
ATOM 4180 O O . TRP A 1 555 ? 31.993 19.299 -14.301 1.00 93.75 555 TRP A O 1
ATOM 4190 N N . LEU A 1 556 ? 30.204 18.299 -13.397 1.00 93.00 556 LEU A N 1
ATOM 4191 C CA . LEU A 1 556 ? 29.238 18.886 -14.335 1.00 93.00 556 LEU A CA 1
ATOM 4192 C C . LEU A 1 556 ? 29.222 20.417 -14.246 1.00 93.00 556 LEU A C 1
ATOM 4194 O O . LEU A 1 556 ? 29.199 21.081 -15.283 1.00 93.00 556 LEU A O 1
ATOM 4198 N N . ALA A 1 557 ? 29.289 20.973 -13.033 1.00 91.75 557 ALA A N 1
ATOM 4199 C CA . ALA A 1 557 ? 29.387 22.413 -12.810 1.00 91.75 557 ALA A CA 1
ATOM 4200 C C . ALA A 1 557 ? 30.704 22.990 -13.359 1.00 91.75 557 ALA A C 1
ATOM 4202 O O . ALA A 1 557 ? 30.695 23.998 -14.065 1.00 91.75 557 ALA A O 1
ATOM 4203 N N . ALA A 1 558 ? 31.831 22.320 -13.111 1.00 90.06 558 ALA A N 1
ATOM 4204 C CA . ALA A 1 558 ? 33.140 22.745 -13.599 1.00 90.06 558 ALA A CA 1
ATOM 4205 C C . ALA A 1 558 ? 33.255 22.672 -15.136 1.00 90.06 558 ALA A C 1
ATOM 4207 O O . ALA A 1 558 ? 33.774 23.587 -15.777 1.00 90.06 558 ALA A O 1
ATOM 4208 N N . SER A 1 559 ? 32.694 21.624 -15.750 1.00 88.25 559 SER A N 1
ATOM 4209 C CA . SER A 1 559 ? 32.582 21.498 -17.207 1.00 88.25 559 SER A CA 1
ATOM 4210 C C . SER A 1 559 ? 31.678 22.580 -17.805 1.00 88.25 559 SER A C 1
ATOM 4212 O O . SER A 1 559 ? 31.973 23.111 -18.879 1.00 88.25 559 SER A O 1
ATOM 4214 N N . ALA A 1 560 ? 30.577 22.932 -17.133 1.00 86.75 560 ALA A N 1
ATOM 4215 C CA . ALA A 1 560 ? 29.711 24.034 -17.552 1.00 86.75 560 ALA A CA 1
ATOM 4216 C C . ALA A 1 560 ? 30.436 25.391 -17.492 1.00 86.75 560 ALA A C 1
ATOM 4218 O O . ALA A 1 560 ? 30.210 26.230 -18.359 1.00 86.75 560 ALA A O 1
ATOM 4219 N N . ALA A 1 561 ? 31.361 25.564 -16.542 1.00 87.12 561 ALA A N 1
ATOM 4220 C CA . ALA A 1 561 ? 32.228 26.737 -16.416 1.00 87.12 561 ALA A CA 1
ATOM 4221 C C . ALA A 1 561 ? 33.408 26.774 -17.416 1.00 87.12 561 ALA A C 1
ATOM 4223 O O . ALA A 1 561 ? 34.252 27.662 -17.334 1.00 87.12 561 ALA A O 1
ATOM 4224 N N . GLY A 1 562 ? 33.481 25.832 -18.365 1.00 83.94 562 GLY A N 1
ATOM 4225 C CA . GLY A 1 562 ? 34.466 25.841 -19.453 1.00 83.94 562 GLY A CA 1
ATOM 4226 C C . GLY A 1 562 ? 35.710 24.981 -19.223 1.00 83.94 562 GLY A C 1
ATOM 4227 O O . GLY A 1 562 ? 36.623 25.018 -20.046 1.00 83.94 562 GLY A O 1
ATOM 4228 N N . GLN A 1 563 ? 35.768 24.179 -18.153 1.00 85.06 563 GLN A N 1
ATOM 4229 C CA . GLN A 1 563 ? 36.878 23.240 -17.976 1.00 85.06 563 GLN A CA 1
ATOM 4230 C C . GLN A 1 563 ? 36.820 22.097 -19.011 1.00 85.06 563 GLN A C 1
ATOM 4232 O O . GLN A 1 563 ? 35.750 21.507 -19.214 1.00 85.06 563 GLN A O 1
ATOM 4237 N N . PRO A 1 564 ? 37.950 21.748 -19.660 1.00 83.38 564 PRO A N 1
ATOM 4238 C CA . PRO A 1 564 ? 37.985 20.687 -20.660 1.00 83.38 564 PRO A CA 1
ATOM 4239 C C . PRO A 1 564 ? 37.786 19.310 -20.017 1.00 83.38 564 PRO A C 1
ATOM 4241 O O . PRO A 1 564 ? 38.427 18.977 -19.019 1.00 83.38 564 PRO A O 1
ATOM 4244 N N . ALA A 1 565 ? 36.917 18.497 -20.621 1.00 86.00 565 ALA A N 1
ATOM 4245 C CA . ALA A 1 565 ? 36.663 17.126 -20.195 1.00 86.00 565 ALA A CA 1
ATOM 4246 C C . ALA A 1 565 ? 37.845 16.213 -20.550 1.00 86.00 565 ALA A C 1
ATOM 4248 O O . ALA A 1 565 ? 38.316 16.215 -21.689 1.00 86.00 565 ALA A O 1
ATOM 4249 N N . ARG A 1 566 ? 38.300 15.398 -19.594 1.00 89.44 566 ARG A N 1
ATOM 4250 C CA . ARG A 1 566 ? 39.346 14.388 -19.807 1.00 89.44 566 ARG A CA 1
ATOM 4251 C C . ARG A 1 566 ? 38.718 12.995 -19.862 1.00 89.44 566 ARG A C 1
ATOM 4253 O O . ARG A 1 566 ? 37.787 12.731 -19.105 1.00 89.44 566 ARG A O 1
ATOM 4260 N N . PRO A 1 567 ? 39.268 12.042 -20.636 1.00 88.56 567 PRO A N 1
ATOM 4261 C CA . PRO A 1 567 ? 38.753 10.669 -20.660 1.00 88.56 567 PRO A CA 1
ATOM 4262 C C . PRO A 1 567 ? 38.703 9.990 -19.280 1.00 88.56 567 PRO A C 1
ATOM 4264 O O . PRO A 1 567 ? 37.833 9.158 -19.034 1.00 88.56 567 PRO A O 1
ATOM 4267 N N . ALA A 1 568 ? 39.599 10.367 -18.357 1.00 89.06 568 ALA A N 1
ATOM 4268 C CA . ALA A 1 568 ? 39.612 9.869 -16.979 1.00 89.06 568 ALA A CA 1
ATOM 4269 C C . ALA A 1 568 ? 38.370 10.286 -16.163 1.00 89.06 568 ALA A C 1
ATOM 4271 O O . ALA A 1 568 ? 37.949 9.545 -15.272 1.00 89.06 568 ALA A O 1
ATOM 4272 N N . ASP A 1 569 ? 37.746 11.419 -16.502 1.00 89.38 569 ASP A N 1
ATOM 4273 C CA . ASP A 1 569 ? 36.570 11.954 -15.807 1.00 89.38 569 ASP A CA 1
ATOM 4274 C C . ASP A 1 569 ? 35.326 11.074 -16.007 1.00 89.38 569 ASP A C 1
ATOM 4276 O O . ASP A 1 569 ? 34.385 11.120 -15.213 1.00 89.38 569 ASP A O 1
ATOM 4280 N N . ALA A 1 570 ? 35.337 10.205 -17.027 1.00 90.06 570 ALA A N 1
ATOM 4281 C CA . ALA A 1 570 ? 34.274 9.236 -17.271 1.00 90.06 570 ALA A CA 1
ATOM 4282 C C . ALA A 1 570 ? 34.004 8.342 -16.046 1.00 90.06 570 ALA A C 1
ATOM 4284 O O . ALA A 1 570 ? 32.853 8.000 -15.785 1.00 90.06 570 ALA A O 1
ATOM 4285 N N . ARG A 1 571 ? 35.029 8.039 -15.232 1.00 91.25 571 ARG A N 1
ATOM 4286 C CA . ARG A 1 571 ? 34.867 7.241 -14.003 1.00 91.25 571 ARG A CA 1
ATOM 4287 C C . ARG A 1 571 ? 33.965 7.921 -12.966 1.00 91.25 571 ARG A C 1
ATOM 4289 O O . ARG A 1 571 ? 33.181 7.240 -12.306 1.00 91.25 571 ARG A O 1
ATOM 4296 N N . LEU A 1 572 ? 34.041 9.249 -12.837 1.00 90.12 572 LEU A N 1
ATOM 4297 C CA . LEU A 1 572 ? 33.199 10.015 -11.908 1.00 90.12 572 LEU A CA 1
ATOM 4298 C C . LEU A 1 572 ? 31.726 9.920 -12.320 1.00 90.12 572 LEU A C 1
ATOM 4300 O O . LEU A 1 572 ? 30.867 9.570 -11.511 1.00 90.12 572 LEU A O 1
ATOM 4304 N N . LEU A 1 573 ? 31.455 10.140 -13.605 1.00 92.31 573 LEU A N 1
ATOM 4305 C CA . LEU A 1 573 ? 30.120 10.035 -14.193 1.00 92.31 573 LEU A CA 1
ATOM 4306 C C . LEU A 1 573 ? 29.564 8.602 -14.153 1.00 92.31 573 LEU A C 1
ATOM 4308 O O . LEU A 1 573 ? 28.378 8.417 -13.899 1.00 92.31 573 LEU A O 1
ATOM 4312 N N . GLU A 1 574 ? 30.405 7.585 -14.361 1.00 92.31 574 GLU A N 1
ATOM 4313 C CA . GLU A 1 574 ? 30.022 6.170 -14.248 1.00 92.31 574 GLU A CA 1
ATOM 4314 C C . GLU A 1 574 ? 29.598 5.806 -12.825 1.00 92.31 574 GLU A C 1
ATOM 4316 O O . GLU A 1 574 ? 28.564 5.162 -12.643 1.00 92.31 574 GLU A O 1
ATOM 4321 N N . SER A 1 575 ? 30.350 6.261 -11.817 1.00 90.56 575 SER A N 1
ATOM 4322 C CA . SER A 1 575 ? 30.028 5.990 -10.413 1.00 90.56 575 SER A CA 1
ATOM 4323 C C . SER A 1 575 ? 28.684 6.600 -9.991 1.00 90.56 575 SER A C 1
ATOM 4325 O O . SER A 1 575 ? 27.880 5.932 -9.341 1.00 90.56 575 SER A O 1
ATOM 4327 N N . ALA A 1 576 ? 28.383 7.828 -10.429 1.00 92.44 576 ALA A N 1
ATOM 4328 C CA . ALA A 1 576 ? 27.076 8.456 -10.223 1.00 92.44 576 ALA A CA 1
ATOM 4329 C C . ALA A 1 576 ? 25.976 7.815 -11.086 1.00 92.44 576 ALA A C 1
ATOM 4331 O O . ALA A 1 576 ? 24.804 7.786 -10.703 1.00 92.44 576 ALA A O 1
ATOM 4332 N N . GLY A 1 577 ? 26.355 7.253 -12.235 1.00 91.00 577 GLY A N 1
ATOM 4333 C CA . GLY A 1 577 ? 25.456 6.563 -13.148 1.00 91.00 577 GLY A CA 1
ATOM 4334 C C . GLY A 1 577 ? 24.785 5.337 -12.548 1.00 91.00 577 GLY A C 1
ATOM 4335 O O . GLY A 1 577 ? 23.655 5.048 -12.926 1.00 91.00 577 GLY A O 1
ATOM 4336 N N . ALA A 1 578 ? 25.411 4.661 -11.581 1.00 89.50 578 ALA A N 1
ATOM 4337 C CA . ALA A 1 578 ? 24.775 3.562 -10.856 1.00 89.50 578 ALA A CA 1
ATOM 4338 C C . ALA A 1 578 ? 23.552 4.037 -10.047 1.00 89.50 578 ALA A C 1
ATOM 4340 O O . ALA A 1 578 ? 22.489 3.420 -10.121 1.00 89.50 578 ALA A O 1
ATOM 4341 N N . ALA A 1 579 ? 23.672 5.167 -9.339 1.00 91.19 579 ALA A N 1
ATOM 4342 C CA . ALA A 1 579 ? 22.569 5.755 -8.578 1.00 91.19 579 ALA A CA 1
ATOM 4343 C C . ALA A 1 579 ? 21.436 6.226 -9.504 1.00 91.19 579 ALA A C 1
ATOM 4345 O O . ALA A 1 579 ? 20.267 5.922 -9.265 1.00 91.19 579 ALA A O 1
ATOM 4346 N N . LEU A 1 580 ? 21.784 6.891 -10.611 1.00 92.81 580 LEU A N 1
ATOM 4347 C CA . LEU A 1 580 ? 20.805 7.323 -11.608 1.00 92.81 580 LEU A CA 1
ATOM 4348 C C . LEU A 1 580 ? 20.125 6.139 -12.312 1.00 92.81 580 LEU A C 1
ATOM 4350 O O . LEU A 1 580 ? 18.928 6.189 -12.581 1.00 92.81 580 LEU A O 1
ATOM 4354 N N . ALA A 1 581 ? 20.859 5.059 -12.590 1.00 89.94 581 ALA A N 1
ATOM 4355 C CA . ALA A 1 581 ? 20.299 3.842 -13.168 1.00 89.94 581 ALA A CA 1
ATOM 4356 C C . ALA A 1 581 ? 19.313 3.165 -12.209 1.00 89.94 581 ALA A C 1
ATOM 4358 O O . ALA A 1 581 ? 18.233 2.768 -12.640 1.00 89.94 581 ALA A O 1
ATOM 4359 N N . GLN A 1 582 ? 19.644 3.087 -10.918 1.00 89.56 582 GLN A N 1
ATOM 4360 C CA . GLN A 1 582 ? 18.738 2.560 -9.898 1.00 89.56 582 GLN A CA 1
ATOM 4361 C C . GLN A 1 582 ? 17.454 3.398 -9.807 1.00 89.56 582 GLN A C 1
ATOM 4363 O O . GLN A 1 582 ? 16.352 2.847 -9.820 1.00 89.56 582 GLN A O 1
ATOM 4368 N N . ALA A 1 583 ? 17.585 4.726 -9.797 1.00 91.06 583 ALA A N 1
ATOM 4369 C CA . ALA A 1 583 ? 16.444 5.634 -9.813 1.00 91.06 583 ALA A CA 1
ATOM 4370 C C . ALA A 1 583 ? 15.602 5.493 -11.092 1.00 91.06 583 ALA A C 1
ATOM 4372 O O . ALA A 1 583 ? 14.378 5.504 -11.027 1.00 91.06 583 ALA A O 1
ATOM 4373 N N . ALA A 1 584 ? 16.230 5.276 -12.250 1.00 90.75 584 ALA A N 1
ATOM 4374 C CA . ALA A 1 584 ? 15.533 5.035 -13.514 1.00 90.75 584 ALA A CA 1
ATOM 4375 C C . ALA A 1 584 ? 14.823 3.678 -13.589 1.00 90.75 584 ALA A C 1
ATOM 4377 O O . ALA A 1 584 ? 13.881 3.542 -14.361 1.00 90.75 584 ALA A O 1
ATOM 4378 N N . VAL A 1 585 ? 15.230 2.681 -12.801 1.00 87.88 585 VAL A N 1
ATOM 4379 C CA . VAL A 1 585 ? 14.467 1.430 -12.661 1.00 87.88 585 VAL A CA 1
ATOM 4380 C C . VAL A 1 585 ? 13.233 1.651 -11.786 1.00 87.88 585 VAL A C 1
ATOM 4382 O O . VAL A 1 585 ? 12.149 1.190 -12.134 1.00 87.88 585 VAL A O 1
ATOM 4385 N N . GLN A 1 586 ? 13.382 2.379 -10.676 1.00 87.56 586 GLN A N 1
ATOM 4386 C CA . GLN A 1 586 ? 12.285 2.644 -9.739 1.00 87.56 586 GLN A CA 1
ATOM 4387 C C . GLN A 1 586 ? 11.258 3.637 -10.295 1.00 87.56 586 GLN A C 1
ATOM 4389 O O . GLN A 1 586 ? 10.058 3.445 -10.126 1.00 87.56 586 GLN A O 1
ATOM 4394 N N . GLN A 1 587 ? 11.722 4.688 -10.972 1.00 88.50 587 GLN A N 1
ATOM 4395 C CA . GLN A 1 587 ? 10.899 5.750 -11.551 1.00 88.50 587 GLN A CA 1
ATOM 4396 C C . GLN A 1 587 ? 11.343 6.057 -12.990 1.00 88.50 587 GLN A C 1
ATOM 4398 O O . GLN A 1 587 ? 11.936 7.108 -13.273 1.00 88.50 587 GLN A O 1
ATOM 4403 N N . PRO A 1 588 ? 11.038 5.162 -13.947 1.00 86.44 588 PRO A N 1
ATOM 4404 C CA . PRO A 1 588 ? 11.526 5.307 -15.313 1.00 86.44 588 PRO A CA 1
ATOM 4405 C C . PRO A 1 588 ? 11.047 6.583 -16.009 1.00 86.44 588 PRO A C 1
ATOM 4407 O O . PRO A 1 588 ? 11.801 7.190 -16.768 1.00 86.44 588 PRO A O 1
ATOM 4410 N N . GLY A 1 589 ? 9.817 7.025 -15.721 1.00 84.69 589 GLY A N 1
ATOM 4411 C CA . GLY A 1 589 ? 9.250 8.245 -16.301 1.00 84.69 589 GLY A CA 1
ATOM 4412 C C . GLY A 1 589 ? 10.012 9.524 -15.938 1.00 84.69 589 GLY A C 1
ATOM 4413 O O . GLY A 1 589 ? 10.021 10.457 -16.735 1.00 84.69 589 GLY A O 1
ATOM 4414 N N . ALA A 1 590 ? 10.676 9.558 -14.779 1.00 87.69 590 ALA A N 1
ATOM 4415 C CA . ALA A 1 590 ? 11.435 10.719 -14.321 1.00 87.69 590 ALA A CA 1
ATOM 4416 C C . ALA A 1 590 ? 12.905 10.674 -14.774 1.00 87.69 590 ALA A C 1
ATOM 4418 O O . ALA A 1 590 ? 13.441 11.682 -15.233 1.00 87.69 590 ALA A O 1
ATOM 4419 N N . TYR A 1 591 ? 13.555 9.506 -14.696 1.00 92.69 591 TYR A N 1
ATOM 4420 C CA . TYR A 1 591 ? 15.020 9.420 -14.799 1.00 92.69 591 TYR A CA 1
ATOM 4421 C C . TYR A 1 591 ? 15.557 8.744 -16.074 1.00 92.69 591 TYR A C 1
ATOM 4423 O O . TYR A 1 591 ? 16.756 8.841 -16.343 1.00 92.69 591 TYR A O 1
ATOM 4431 N N . LEU A 1 592 ? 14.725 8.096 -16.906 1.00 90.94 592 LEU A N 1
ATOM 4432 C CA . LEU A 1 592 ? 15.212 7.401 -18.114 1.00 90.94 592 LEU A CA 1
ATOM 4433 C C . LEU A 1 592 ? 15.889 8.350 -19.114 1.00 90.94 592 LEU A C 1
ATOM 4435 O O . LEU A 1 592 ? 16.930 8.013 -19.678 1.00 90.94 592 LEU A O 1
ATOM 4439 N N . ALA A 1 593 ? 15.303 9.528 -19.344 1.00 90.44 593 ALA A N 1
ATOM 4440 C CA . ALA A 1 593 ? 15.866 10.517 -20.262 1.00 90.44 593 ALA A CA 1
ATOM 4441 C C . ALA A 1 593 ? 17.260 10.968 -19.797 1.00 90.44 593 ALA A C 1
ATOM 4443 O O . ALA A 1 593 ? 18.214 10.932 -20.572 1.00 90.44 593 ALA A O 1
ATOM 4444 N N . ALA A 1 594 ? 17.397 11.268 -18.502 1.00 92.69 594 ALA A N 1
ATOM 4445 C CA . ALA A 1 594 ? 18.673 11.626 -17.895 1.00 92.69 594 ALA A CA 1
ATOM 4446 C C . ALA A 1 594 ? 19.702 10.489 -17.977 1.00 92.69 594 ALA A C 1
ATOM 4448 O O . ALA A 1 594 ? 20.878 10.744 -18.218 1.00 92.69 594 ALA A O 1
ATOM 4449 N N . LEU A 1 595 ? 19.282 9.227 -17.833 1.00 92.44 595 LEU A N 1
ATOM 4450 C CA . LEU A 1 595 ? 20.178 8.078 -17.981 1.00 92.44 595 LEU A CA 1
ATOM 4451 C C . LEU A 1 595 ? 20.702 7.929 -19.421 1.00 92.44 595 LEU A C 1
ATOM 4453 O O . LEU A 1 595 ? 21.880 7.617 -19.620 1.00 92.44 595 LEU A O 1
ATOM 4457 N N . ARG A 1 596 ? 19.854 8.165 -20.432 1.00 90.06 596 ARG A N 1
ATOM 4458 C CA . ARG A 1 596 ? 20.267 8.176 -21.848 1.00 90.06 596 ARG A CA 1
ATOM 4459 C C . ARG A 1 596 ? 21.251 9.318 -22.121 1.00 90.06 596 ARG A C 1
ATOM 4461 O O . ARG A 1 596 ? 22.301 9.084 -22.722 1.00 90.06 596 ARG A O 1
ATOM 4468 N N . ASP A 1 597 ? 20.956 10.511 -21.608 1.00 92.25 597 ASP A N 1
ATOM 4469 C CA . ASP A 1 597 ? 21.834 11.681 -21.701 1.00 92.25 597 ASP A CA 1
ATOM 4470 C C . ASP A 1 597 ? 23.180 11.444 -21.008 1.00 92.25 597 ASP A C 1
ATOM 4472 O O . ASP A 1 597 ? 24.222 11.777 -21.572 1.00 92.25 597 ASP A O 1
ATOM 4476 N N . LEU A 1 598 ? 23.194 10.788 -19.843 1.00 93.38 598 LEU A N 1
ATOM 4477 C CA . LEU A 1 598 ? 24.423 10.415 -19.143 1.00 93.38 598 LEU A CA 1
ATOM 4478 C C . LEU A 1 598 ? 25.287 9.464 -19.980 1.00 93.38 598 LEU A C 1
ATOM 4480 O O . LEU A 1 598 ? 26.498 9.652 -20.060 1.00 93.38 598 LEU A O 1
ATOM 4484 N N . ARG A 1 599 ? 24.694 8.459 -20.638 1.00 89.88 599 ARG A N 1
ATOM 4485 C CA . ARG A 1 599 ? 25.442 7.539 -21.516 1.00 89.88 599 ARG A CA 1
ATOM 4486 C C . ARG A 1 599 ? 26.021 8.247 -22.735 1.00 89.88 599 ARG A C 1
ATOM 4488 O O . ARG A 1 599 ? 27.152 7.952 -23.122 1.00 89.88 599 ARG A O 1
ATOM 4495 N N . ARG A 1 600 ? 25.278 9.190 -23.319 1.00 89.62 600 ARG A N 1
ATOM 4496 C CA . ARG A 1 600 ? 25.784 10.037 -24.406 1.00 89.62 600 ARG A CA 1
ATOM 4497 C C . ARG A 1 600 ? 26.961 10.883 -23.928 1.00 89.62 600 ARG A C 1
ATOM 4499 O O . ARG A 1 600 ? 28.013 10.863 -24.561 1.00 89.62 600 ARG A O 1
ATOM 4506 N N . LEU A 1 601 ? 26.822 11.518 -22.768 1.00 91.25 601 LEU A N 1
ATOM 4507 C CA . LEU A 1 601 ? 27.866 12.322 -22.140 1.00 91.25 601 LEU A CA 1
ATOM 4508 C C . LEU A 1 601 ? 29.124 11.483 -21.862 1.00 91.25 601 LEU A C 1
ATOM 4510 O O . LEU A 1 601 ? 30.220 11.882 -22.240 1.00 91.25 601 LEU A O 1
ATOM 4514 N N . LEU A 1 602 ? 28.969 10.275 -21.313 1.00 91.81 602 LEU A N 1
ATOM 4515 C CA . LEU A 1 602 ? 30.062 9.315 -21.128 1.00 91.81 602 LEU A CA 1
ATOM 4516 C C . LEU A 1 602 ? 30.755 8.950 -22.445 1.00 91.81 602 LEU A C 1
ATOM 4518 O O . LEU A 1 602 ? 31.981 8.863 -22.487 1.00 91.81 602 LEU A O 1
ATOM 4522 N N . SER A 1 603 ? 29.990 8.744 -23.522 1.00 89.25 603 SER A N 1
ATOM 4523 C CA . SER A 1 603 ? 30.559 8.444 -24.839 1.00 89.25 603 SER A CA 1
ATOM 4524 C C . SER A 1 603 ? 31.373 9.613 -25.399 1.00 89.25 603 SER A C 1
ATOM 4526 O O . SER A 1 603 ? 32.447 9.388 -25.953 1.00 89.25 603 SER A O 1
ATOM 4528 N N . ASP A 1 604 ? 30.912 10.850 -25.196 1.00 89.69 604 ASP A N 1
ATOM 4529 C CA . ASP A 1 604 ? 31.609 12.053 -25.649 1.00 89.69 604 ASP A CA 1
ATOM 4530 C C . ASP A 1 604 ? 32.887 12.292 -24.842 1.00 89.69 604 ASP A C 1
ATOM 4532 O O . ASP A 1 604 ? 33.948 12.479 -25.435 1.00 89.69 604 ASP A O 1
ATOM 4536 N N . VAL A 1 605 ? 32.825 12.170 -23.512 1.00 90.62 605 VAL A N 1
ATOM 4537 C CA . VAL A 1 605 ? 33.988 12.324 -22.619 1.00 90.62 605 VAL A CA 1
ATOM 4538 C C . VAL A 1 605 ? 35.068 11.283 -22.921 1.00 90.62 605 VAL A C 1
ATOM 4540 O O . VAL A 1 605 ? 36.242 11.629 -23.046 1.00 90.62 605 VAL A O 1
ATOM 4543 N N . ARG A 1 606 ? 34.689 10.009 -23.101 1.00 90.88 606 ARG A N 1
ATOM 4544 C CA . ARG A 1 606 ? 35.637 8.937 -23.459 1.00 90.88 606 ARG A CA 1
ATOM 4545 C C . ARG A 1 606 ? 36.269 9.154 -24.835 1.00 90.88 606 ARG A C 1
ATOM 4547 O O . ARG A 1 606 ? 37.434 8.821 -25.020 1.00 90.88 606 ARG A O 1
ATOM 4554 N N . ALA A 1 607 ? 35.515 9.715 -25.779 1.00 89.25 607 ALA A N 1
ATOM 4555 C CA . ALA A 1 607 ? 35.993 10.048 -27.119 1.00 89.25 607 ALA A CA 1
ATOM 4556 C C . ALA A 1 607 ? 36.724 11.404 -27.194 1.00 89.25 607 ALA A C 1
ATOM 4558 O O . ALA A 1 607 ? 37.051 11.840 -28.296 1.00 89.25 607 ALA A O 1
ATOM 4559 N N . ALA A 1 608 ? 36.952 12.080 -26.058 1.00 85.94 608 ALA A N 1
ATOM 4560 C CA . ALA A 1 608 ? 37.525 13.428 -25.979 1.00 85.94 608 ALA A CA 1
ATOM 4561 C C . ALA A 1 608 ? 36.779 14.474 -26.840 1.00 85.94 608 ALA A C 1
ATOM 4563 O O . ALA A 1 608 ? 37.370 15.424 -27.351 1.00 85.94 608 ALA A O 1
ATOM 4564 N N . ARG A 1 609 ? 35.462 14.299 -27.006 1.00 85.94 609 ARG A N 1
ATOM 4565 C CA . ARG A 1 609 ? 34.569 15.235 -27.700 1.00 85.94 609 ARG A CA 1
ATOM 4566 C C . ARG A 1 609 ? 33.948 16.221 -26.705 1.00 85.94 609 ARG A C 1
ATOM 4568 O O . ARG A 1 609 ? 33.771 15.872 -25.535 1.00 85.94 609 ARG A O 1
ATOM 4575 N N . PRO A 1 610 ? 33.573 17.437 -27.144 1.00 84.88 610 PRO A N 1
ATOM 4576 C CA . PRO A 1 610 ? 32.885 18.384 -26.275 1.00 84.88 610 PRO A CA 1
ATOM 4577 C C . PRO A 1 610 ? 31.548 17.789 -25.789 1.00 84.88 610 PRO A C 1
ATOM 4579 O O . PRO A 1 610 ? 30.746 17.351 -26.618 1.00 84.88 610 PRO A O 1
ATOM 4582 N N . PRO A 1 611 ? 31.285 17.756 -24.467 1.00 84.88 611 PRO A N 1
ATOM 4583 C CA . PRO A 1 611 ? 30.069 17.160 -23.926 1.00 84.88 611 PRO A CA 1
ATOM 4584 C C . PRO A 1 611 ? 28.835 17.974 -24.326 1.00 84.88 611 PRO A C 1
ATOM 4586 O O . PRO A 1 611 ? 28.829 19.206 -24.248 1.00 84.88 611 PRO A O 1
ATOM 4589 N N . CYS A 1 612 ? 27.763 17.279 -24.712 1.00 87.19 612 CYS A N 1
ATOM 4590 C CA . CYS A 1 612 ? 26.517 17.919 -25.125 1.00 87.19 612 CYS A CA 1
ATOM 4591 C C . CYS A 1 612 ? 25.952 18.848 -24.019 1.00 87.19 612 CYS A C 1
ATOM 4593 O O . CYS A 1 612 ? 25.768 18.406 -22.878 1.00 87.19 612 CYS A O 1
ATOM 4595 N N . PRO A 1 613 ? 25.663 20.131 -24.323 1.00 86.81 613 PRO A N 1
ATOM 4596 C CA . PRO A 1 613 ? 25.207 21.105 -23.330 1.00 86.81 613 PRO A CA 1
ATOM 4597 C C . PRO A 1 613 ? 23.845 20.753 -22.723 1.00 86.81 613 PRO A C 1
ATOM 4599 O O . PRO A 1 613 ? 23.687 20.853 -21.507 1.00 86.81 613 PRO A O 1
ATOM 4602 N N . ASP A 1 614 ? 22.895 20.276 -23.530 1.00 90.12 614 ASP A N 1
ATOM 4603 C CA . ASP A 1 614 ? 21.578 19.868 -23.034 1.00 90.12 614 ASP A CA 1
ATOM 4604 C C . ASP A 1 614 ? 21.664 18.634 -22.137 1.00 90.12 614 ASP A C 1
ATOM 4606 O O . ASP A 1 614 ? 21.100 18.639 -21.041 1.00 90.12 614 ASP A O 1
ATOM 4610 N N . CYS A 1 615 ? 22.453 17.627 -22.535 1.00 90.69 615 CYS A N 1
ATOM 4611 C CA . CYS A 1 615 ? 22.667 16.432 -21.721 1.00 90.69 615 CYS A CA 1
ATOM 4612 C C . CYS A 1 615 ? 23.249 16.789 -20.345 1.00 90.69 615 CYS A C 1
ATOM 4614 O O . CYS A 1 615 ? 22.806 16.245 -19.337 1.00 90.69 615 CYS A O 1
ATOM 4616 N N . ARG A 1 616 ? 24.197 17.741 -20.273 1.00 90.31 616 ARG A N 1
ATOM 4617 C CA . ARG A 1 616 ? 24.762 18.211 -18.992 1.00 90.31 616 ARG A CA 1
ATOM 4618 C C . ARG A 1 616 ? 23.680 18.750 -18.059 1.00 90.31 616 ARG A C 1
ATOM 4620 O O . ARG A 1 616 ? 23.656 18.377 -16.890 1.00 90.31 616 ARG A O 1
ATOM 4627 N N . ARG A 1 617 ? 22.772 19.586 -18.571 1.00 91.38 617 ARG A N 1
ATOM 4628 C CA . ARG A 1 617 ? 21.680 20.173 -17.781 1.00 91.38 617 ARG A CA 1
ATOM 4629 C C . ARG A 1 617 ? 20.694 19.109 -17.299 1.00 91.38 617 ARG A C 1
ATOM 4631 O O . ARG A 1 617 ? 20.343 19.112 -16.121 1.00 91.38 617 ARG A O 1
ATOM 4638 N N . THR A 1 618 ? 20.270 18.197 -18.176 1.00 93.81 618 THR A N 1
ATOM 4639 C CA . THR A 1 618 ? 19.339 17.115 -17.813 1.00 93.81 618 THR A CA 1
ATOM 4640 C C . THR A 1 618 ? 19.933 16.212 -16.734 1.00 93.81 618 THR A C 1
ATOM 4642 O O . THR A 1 618 ? 19.276 15.927 -15.733 1.00 93.81 618 THR A O 1
ATOM 4645 N N . VAL A 1 619 ? 21.195 15.801 -16.902 1.00 94.69 619 VAL A N 1
ATOM 4646 C CA . VAL A 1 619 ? 21.902 14.941 -15.943 1.00 94.69 619 VAL A CA 1
ATOM 4647 C C . VAL A 1 619 ? 22.123 15.665 -14.614 1.00 94.69 619 VAL A C 1
ATOM 4649 O O . VAL A 1 619 ? 21.874 15.078 -13.566 1.00 94.69 619 VAL A O 1
ATOM 4652 N N . ALA A 1 620 ? 22.535 16.937 -14.627 1.00 94.19 620 ALA A N 1
ATOM 4653 C CA . ALA A 1 620 ? 22.749 17.712 -13.404 1.00 94.19 620 ALA A CA 1
ATOM 4654 C C . ALA A 1 620 ? 21.462 17.881 -12.587 1.00 94.19 620 ALA A C 1
ATOM 4656 O O . ALA A 1 620 ? 21.486 17.732 -11.365 1.00 94.19 620 ALA A O 1
ATOM 4657 N N . ARG A 1 621 ? 20.327 18.129 -13.254 1.00 94.38 621 ARG A N 1
ATOM 4658 C CA . ARG A 1 621 ? 19.019 18.185 -12.593 1.00 94.38 621 ARG A CA 1
ATOM 4659 C C . ARG A 1 621 ? 18.674 16.841 -11.957 1.00 94.38 621 ARG A C 1
ATOM 4661 O O . ARG A 1 621 ? 18.430 16.783 -10.761 1.00 94.38 621 ARG A O 1
ATOM 4668 N N . ALA A 1 622 ? 18.748 15.763 -12.735 1.00 94.38 622 ALA A N 1
ATOM 4669 C CA . ALA A 1 622 ? 18.408 14.430 -12.255 1.00 94.38 622 ALA A CA 1
ATOM 4670 C C . ALA A 1 622 ? 19.293 13.969 -11.087 1.00 94.38 622 ALA A C 1
ATOM 4672 O O . ALA A 1 622 ? 18.786 13.375 -10.148 1.00 94.38 622 ALA A O 1
ATOM 4673 N N . LEU A 1 623 ? 20.599 14.254 -11.116 1.00 94.38 623 LEU A N 1
ATOM 4674 C CA . LEU A 1 623 ? 21.507 13.930 -10.011 1.00 94.38 623 LEU A CA 1
ATOM 4675 C C . LEU A 1 623 ? 21.247 14.791 -8.767 1.00 94.38 623 LEU A C 1
ATOM 4677 O O . LEU A 1 623 ? 21.374 14.289 -7.654 1.00 94.38 623 LEU A O 1
ATOM 4681 N N . THR A 1 624 ? 20.861 16.059 -8.937 1.00 93.44 624 THR A N 1
ATOM 4682 C CA . THR A 1 624 ? 20.446 16.924 -7.819 1.00 93.44 624 THR A CA 1
ATOM 4683 C C . THR A 1 624 ? 19.179 16.392 -7.155 1.00 93.44 624 THR A C 1
ATOM 4685 O O . THR A 1 624 ? 19.129 16.324 -5.932 1.00 93.44 624 THR A O 1
ATOM 4688 N N . ASP A 1 625 ? 18.204 15.936 -7.947 1.00 92.62 625 ASP A N 1
ATOM 4689 C CA . ASP A 1 625 ? 16.942 15.368 -7.452 1.00 92.62 625 ASP A CA 1
ATOM 4690 C C . ASP A 1 625 ? 17.145 14.074 -6.628 1.00 92.62 625 ASP A C 1
ATOM 4692 O O . ASP A 1 625 ? 16.253 13.678 -5.882 1.00 92.62 625 ASP A O 1
ATOM 4696 N N . LEU A 1 626 ? 18.301 13.404 -6.751 1.00 91.00 626 LEU A N 1
ATOM 4697 C CA . LEU A 1 626 ? 18.651 12.209 -5.965 1.00 91.00 626 LEU A CA 1
ATOM 4698 C C . LEU A 1 626 ? 19.304 12.528 -4.617 1.00 91.00 626 LEU A C 1
ATOM 4700 O O . LEU A 1 626 ? 19.394 11.645 -3.757 1.00 91.00 626 LEU A O 1
ATOM 4704 N N . LEU A 1 627 ? 19.784 13.758 -4.420 1.00 89.88 627 LEU A N 1
ATOM 4705 C CA . LEU A 1 627 ? 20.346 14.164 -3.140 1.00 89.88 627 LEU A CA 1
ATOM 4706 C C . LEU A 1 627 ? 19.230 14.273 -2.090 1.00 89.88 627 LEU A C 1
ATOM 4708 O O . LEU A 1 627 ? 18.103 14.642 -2.420 1.00 89.88 627 LEU A O 1
ATOM 4712 N N . PRO A 1 628 ? 19.522 13.959 -0.814 1.00 83.19 628 PRO A N 1
ATOM 4713 C CA . PRO A 1 628 ? 18.542 14.135 0.248 1.00 83.19 628 PRO A CA 1
ATOM 4714 C C . PRO A 1 628 ? 18.089 15.602 0.300 1.00 83.19 628 PRO A C 1
ATOM 4716 O O . PRO A 1 628 ? 18.918 16.494 0.067 1.00 83.19 628 PRO A O 1
ATOM 4719 N N . PRO A 1 629 ? 16.806 15.866 0.617 1.00 77.94 629 PRO A N 1
ATOM 4720 C CA . PRO A 1 629 ? 16.339 17.230 0.801 1.00 77.94 629 PRO A CA 1
ATOM 4721 C C . PRO A 1 629 ? 17.222 17.922 1.847 1.00 77.94 629 PRO A C 1
ATOM 4723 O O . PRO A 1 629 ? 17.679 17.261 2.790 1.00 77.94 629 PRO A O 1
ATOM 4726 N N . PRO A 1 630 ? 17.501 19.228 1.684 1.00 71.75 630 PRO A N 1
ATOM 4727 C CA . PRO A 1 630 ? 18.261 19.955 2.685 1.00 71.75 630 PRO A CA 1
ATOM 4728 C C . PRO A 1 630 ? 17.565 19.785 4.040 1.00 71.75 630 PRO A C 1
ATOM 4730 O O . PRO A 1 630 ? 16.327 19.790 4.080 1.00 71.75 630 PRO A O 1
ATOM 4733 N N . PRO A 1 631 ? 18.326 19.601 5.136 1.00 69.31 631 PRO A N 1
ATOM 4734 C CA . PRO A 1 631 ? 17.721 19.562 6.456 1.00 69.31 631 PRO A CA 1
ATOM 4735 C C . PRO A 1 631 ? 16.860 20.820 6.614 1.00 69.31 631 PRO A C 1
ATOM 4737 O O . PRO A 1 631 ? 17.284 21.890 6.155 1.00 69.31 631 PRO A O 1
ATOM 4740 N N . PRO A 1 632 ? 15.643 20.704 7.181 1.00 69.00 632 PRO A N 1
ATOM 4741 C CA . PRO A 1 632 ? 14.845 21.882 7.467 1.00 69.00 632 PRO A CA 1
ATOM 4742 C C . PRO A 1 632 ? 15.737 22.834 8.255 1.00 69.00 632 PRO A C 1
ATOM 4744 O O . PRO A 1 632 ? 16.333 22.429 9.252 1.00 69.00 632 PRO A O 1
ATOM 4747 N N . ALA A 1 633 ? 15.898 24.060 7.750 1.00 69.75 633 ALA A N 1
ATOM 4748 C CA . ALA A 1 633 ? 16.602 25.084 8.500 1.00 69.75 633 ALA A CA 1
ATOM 4749 C C . ALA A 1 633 ? 15.949 25.148 9.880 1.00 69.75 633 ALA A C 1
ATOM 4751 O O . ALA A 1 633 ? 14.713 25.131 9.951 1.00 69.75 633 ALA A O 1
ATOM 4752 N N . ASP A 1 634 ? 16.762 25.171 10.938 1.00 69.00 634 ASP A N 1
ATOM 4753 C CA . ASP A 1 634 ? 16.253 25.313 12.296 1.00 69.00 634 ASP A CA 1
ATOM 4754 C C . ASP A 1 634 ? 15.245 26.456 12.285 1.00 69.00 634 ASP A C 1
ATOM 4756 O O . ASP A 1 634 ? 15.567 27.584 11.888 1.00 69.00 634 ASP A O 1
ATOM 4760 N N . ALA A 1 635 ? 13.989 26.134 12.603 1.00 64.62 635 ALA A N 1
ATOM 4761 C CA . ALA A 1 635 ? 12.945 27.136 12.631 1.00 64.62 635 ALA A CA 1
ATOM 4762 C C . ALA A 1 635 ? 13.440 28.236 13.566 1.00 64.62 635 ALA A C 1
ATOM 4764 O O . ALA A 1 635 ? 13.789 27.949 14.715 1.00 64.62 635 ALA A O 1
ATOM 4765 N N . ALA A 1 636 ? 13.520 29.472 13.057 1.00 65.25 636 ALA A N 1
ATOM 4766 C CA . ALA A 1 636 ? 13.907 30.602 13.883 1.00 65.25 636 ALA A CA 1
ATOM 4767 C C . ALA A 1 636 ? 13.050 30.538 15.155 1.00 65.25 636 ALA A C 1
ATOM 4769 O O . ALA A 1 636 ? 11.825 30.394 15.030 1.00 65.25 636 ALA A O 1
ATOM 4770 N N . PRO A 1 637 ? 13.665 30.560 16.353 1.00 66.69 637 PRO A N 1
ATOM 4771 C CA . PRO A 1 637 ? 12.912 30.428 17.586 1.00 66.69 637 PRO A CA 1
ATOM 4772 C C . PRO A 1 637 ? 11.778 31.454 17.552 1.00 66.69 637 PRO A C 1
ATOM 4774 O O . PRO A 1 637 ? 12.014 32.595 17.130 1.00 66.69 637 PRO A O 1
ATOM 4777 N N . PRO A 1 638 ? 10.541 31.058 17.908 1.00 71.94 638 PRO A N 1
ATOM 4778 C CA . PRO A 1 638 ? 9.405 31.959 17.831 1.00 71.94 638 PRO A CA 1
ATOM 4779 C C . PRO A 1 638 ? 9.769 33.243 18.568 1.00 71.94 638 PRO A C 1
ATOM 4781 O O . PRO A 1 638 ? 10.269 33.196 19.695 1.00 71.94 638 PRO A O 1
ATOM 4784 N N . ALA A 1 639 ? 9.578 34.388 17.903 1.00 74.75 639 ALA A N 1
ATOM 4785 C CA . ALA A 1 639 ? 9.888 35.673 18.506 1.00 74.75 639 ALA A CA 1
ATOM 4786 C C . ALA A 1 639 ? 9.200 35.732 19.879 1.00 74.75 639 ALA A C 1
ATOM 4788 O O . ALA A 1 639 ? 8.015 35.393 19.956 1.00 74.75 639 ALA A O 1
ATOM 4789 N N . PRO A 1 640 ? 9.909 36.135 20.952 1.00 72.56 640 PRO A N 1
ATOM 4790 C CA . PRO A 1 640 ? 9.354 36.096 22.294 1.00 72.56 640 PRO A CA 1
ATOM 4791 C C . PRO A 1 640 ? 8.049 36.880 22.295 1.00 72.56 640 PRO A C 1
ATOM 4793 O O . PRO A 1 640 ? 8.002 38.012 21.787 1.00 72.56 640 PRO A O 1
ATOM 4796 N N . ASP A 1 641 ? 6.992 36.256 22.810 1.00 79.62 641 ASP A N 1
ATOM 4797 C CA . ASP A 1 641 ? 5.689 36.891 22.893 1.00 79.62 641 ASP A CA 1
ATOM 4798 C C . ASP A 1 641 ? 5.761 38.130 23.807 1.00 79.62 641 ASP A C 1
ATOM 4800 O O . ASP A 1 641 ? 6.774 38.431 24.456 1.00 79.62 641 ASP A O 1
ATOM 4804 N N . ARG A 1 642 ? 4.678 38.904 23.851 1.00 82.81 642 ARG A N 1
ATOM 4805 C CA . ARG A 1 642 ? 4.645 40.141 24.639 1.00 82.81 642 ARG A CA 1
ATOM 4806 C C . ARG A 1 642 ? 4.879 39.887 26.137 1.00 82.81 642 ARG A C 1
ATOM 4808 O O . ARG A 1 642 ? 5.402 40.774 26.811 1.00 82.81 642 ARG A O 1
ATOM 4815 N N . LEU A 1 643 ? 4.515 38.708 26.642 1.00 78.06 643 LEU A N 1
ATOM 4816 C CA . LEU A 1 643 ? 4.719 38.294 28.027 1.00 78.06 643 LEU A CA 1
ATOM 4817 C C . LEU A 1 643 ? 6.196 37.958 28.281 1.00 78.06 643 LEU A C 1
ATOM 4819 O O . LEU A 1 643 ? 6.781 38.488 29.220 1.00 78.06 643 LEU A O 1
ATOM 4823 N N . ALA A 1 644 ? 6.819 37.172 27.403 1.00 76.25 644 ALA A N 1
ATOM 4824 C CA . ALA A 1 644 ? 8.223 36.787 27.449 1.00 76.25 644 ALA A CA 1
ATOM 4825 C C . ALA A 1 644 ? 9.142 38.009 27.326 1.00 76.25 644 ALA A C 1
ATOM 4827 O O . ALA A 1 644 ? 10.055 38.172 28.130 1.00 76.25 644 ALA A O 1
ATOM 4828 N N . ARG A 1 645 ? 8.865 38.935 26.395 1.00 81.25 645 ARG A N 1
ATOM 4829 C CA . ARG A 1 645 ? 9.626 40.197 26.278 1.00 81.25 645 ARG A CA 1
ATOM 4830 C C . ARG A 1 645 ? 9.572 41.013 27.564 1.00 81.25 645 ARG A C 1
ATOM 4832 O O . ARG A 1 645 ? 10.597 41.514 28.012 1.00 81.25 645 ARG A O 1
ATOM 4839 N N . ARG A 1 646 ? 8.383 41.138 28.158 1.00 79.50 646 ARG A N 1
ATOM 4840 C CA . ARG A 1 646 ? 8.179 41.906 29.391 1.00 79.50 646 ARG A CA 1
ATOM 4841 C C . ARG A 1 646 ? 8.815 41.216 30.599 1.00 79.50 646 ARG A C 1
ATOM 4843 O O . ARG A 1 646 ? 9.362 41.899 31.454 1.00 79.50 646 ARG A O 1
ATOM 4850 N N . TYR A 1 647 ? 8.779 39.885 30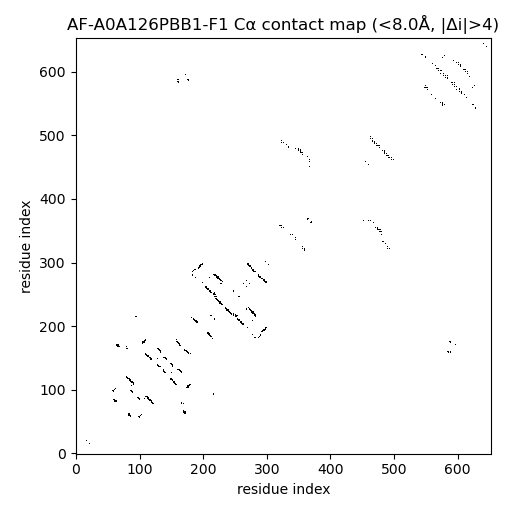.644 1.00 78.00 647 TYR A N 1
ATOM 4851 C CA . TYR A 1 647 ? 9.466 39.078 31.648 1.00 78.00 647 TYR A CA 1
ATOM 4852 C C . TYR A 1 647 ? 10.982 39.299 31.589 1.00 78.00 647 TYR A C 1
ATOM 4854 O O . TYR A 1 647 ? 11.558 39.710 32.589 1.00 78.00 647 TYR A O 1
ATOM 4862 N N . PHE A 1 648 ? 11.612 39.156 30.416 1.00 77.25 648 PHE A N 1
ATOM 4863 C CA . PHE A 1 648 ? 13.060 39.357 30.267 1.00 77.25 648 PHE A CA 1
ATOM 4864 C C . PHE A 1 648 ? 13.505 40.809 30.503 1.00 77.25 648 PHE A C 1
ATOM 4866 O O . PHE A 1 648 ? 14.534 41.025 31.132 1.00 77.25 648 PHE A O 1
ATOM 4873 N N . GLN A 1 649 ? 12.722 41.808 30.077 1.00 80.94 649 GLN A N 1
ATOM 4874 C CA . GLN A 1 649 ? 13.007 43.228 30.357 1.00 80.94 649 GLN A CA 1
ATOM 4875 C C . GLN A 1 649 ? 12.954 43.576 31.851 1.00 80.94 649 GLN A C 1
ATOM 4877 O O . GLN A 1 649 ? 13.671 44.466 32.303 1.00 80.94 649 GLN A O 1
ATOM 4882 N N . ASN A 1 650 ? 12.092 42.895 32.608 1.00 76.56 650 ASN A N 1
ATOM 4883 C CA . ASN A 1 650 ? 11.983 43.075 34.054 1.00 76.56 650 ASN A CA 1
ATOM 4884 C C . ASN A 1 650 ? 12.997 42.233 34.837 1.00 76.56 650 ASN A C 1
ATOM 4886 O O . ASN A 1 650 ? 13.190 42.499 36.013 1.00 76.56 650 ASN A O 1
ATOM 4890 N N . LEU A 1 651 ? 13.619 41.234 34.204 1.00 70.56 651 LEU A N 1
ATOM 4891 C CA . LEU A 1 651 ? 14.684 40.414 34.789 1.00 70.56 651 LEU A CA 1
ATOM 4892 C C . LEU A 1 651 ? 16.062 41.088 34.681 1.00 70.56 651 LEU A C 1
ATOM 4894 O O . LEU A 1 651 ? 16.976 40.738 35.416 1.00 70.56 651 LEU A O 1
ATOM 4898 N N . SER A 1 652 ? 16.213 42.039 33.750 1.00 58.12 652 SER A N 1
ATOM 4899 C CA . SER A 1 652 ? 17.421 42.853 33.547 1.00 58.12 652 SER A CA 1
ATOM 4900 C C . SER A 1 652 ? 17.416 44.192 34.303 1.00 58.12 652 SER A C 1
ATOM 4902 O O . SER A 1 652 ? 18.282 45.030 34.055 1.00 58.12 652 SER A O 1
ATOM 4904 N N . ARG A 1 653 ? 16.411 44.432 35.148 1.00 50.44 653 ARG A N 1
ATOM 4905 C CA . ARG A 1 653 ? 16.352 45.539 36.113 1.00 50.44 653 ARG A CA 1
ATOM 4906 C C . ARG A 1 653 ? 16.565 44.970 37.500 1.00 50.44 653 ARG A C 1
ATOM 4908 O O . ARG A 1 653 ? 17.183 45.692 38.309 1.00 50.44 653 ARG A O 1
#

Radius of gyration: 50.55 Å; Cα contacts (8 Å, |Δi|>4): 840; chains: 1; bounding box: 136×94×142 Å

Foldseek 3Di:
DVVVVVVVVVVVVVVVVVPDPPPPDPDDVPVVVVVVVVVVVVVVVVVPPPPPDQPPADFDWADWAWDDDDDDPPDDDFKDWPTKTKWKAADVLLVDHIDHDRYLADEDEAQIKMKIKIAIPDDDPPFAKWKDKPPDIDGWDADPPDPRITMDMDTHHAKIWIWIDDRNMITAIHIYHYDYFDFKDKAWPDDPLEAEAEPPDDQQKGKTKMKIAGNRFWQWKKKKKWKWDDDDPDIDIDIDIDTQRVQRPPGDRMTMTIDMDRCVVVVDDAFIKMKMKMWIAGSVGHIDIDDIGMYHYHHPVCVVDPDDDDDDDDDDDDDADDLVNLLVQLVVLVVCVVVDDLVRLLVSLLVSLVSLVVVLVVLCVLLLCPDDPDDDDDDDDDDDDDDDDDDDDDDDDDDDDDDDDDDDDDDDDDDDDDDDDDDDDDDDDDPPPVVVVVCVVVDPPPSVVVSNVVDDPVLSVLSVLLSVLSVQLSVCSNVSNSVSSSVSSVVSVVSVVVSVVVVVVVVVVPPDPPPDDPDPVCVPVDDCVPPDDPDDDDPDPDFDPPVLLVQVLVVLVVLVVPDQQALVCLVSLVSLLVVLVVVCSNPVVQRVVLSSLSVQQSVCSNVSHRRDPVNSVSVSVSSVVSGDDDDPDDDDPPDQPPVRVVVVVVVVD

Solvent-accessible surface area (backbone atoms only — not comparable to full-atom values): 39065 Å² total; per-residue (Å²): 112,69,65,61,54,51,51,52,54,51,50,54,51,50,52,53,58,70,70,41,91,68,66,96,54,100,64,76,62,66,62,61,49,51,50,52,49,51,51,50,52,50,50,50,50,60,69,68,44,76,72,80,64,80,73,78,67,68,62,32,74,26,79,78,59,62,64,75,74,87,80,61,91,91,59,83,81,74,58,45,79,76,47,37,25,33,36,38,36,50,40,76,62,57,71,50,77,58,44,47,51,84,43,67,50,44,76,44,51,43,56,16,36,38,35,44,37,36,33,42,72,55,89,54,99,89,57,66,45,31,42,37,43,78,94,45,75,45,70,34,42,76,42,87,96,40,88,54,30,30,35,40,75,47,71,34,76,58,41,38,44,34,32,48,36,42,85,92,35,44,38,57,82,29,34,42,43,44,44,73,82,68,64,32,46,54,43,76,76,29,62,61,62,68,39,79,44,57,74,70,98,52,77,67,58,48,61,36,32,30,45,39,36,32,88,62,9,34,62,40,30,36,40,41,35,39,38,41,43,67,73,82,94,67,62,45,80,47,80,47,78,43,84,42,37,83,60,40,65,91,40,35,43,63,38,68,40,73,50,75,46,44,41,62,84,74,66,52,53,70,56,19,38,33,38,35,34,43,37,35,26,30,61,87,67,40,68,31,61,36,74,75,28,41,41,35,33,37,41,62,87,64,70,74,61,90,63,96,75,80,92,73,96,80,86,78,79,97,83,77,79,48,69,68,52,52,49,53,52,45,50,48,53,60,71,44,48,90,80,47,53,77,66,56,47,36,52,56,25,32,52,52,16,53,52,38,45,56,47,36,52,55,57,36,59,69,58,54,55,75,78,81,89,83,87,82,91,83,92,80,85,89,83,84,90,86,83,87,85,82,90,82,90,88,84,87,84,89,88,89,88,83,91,82,87,85,86,82,88,84,88,88,78,89,83,89,84,88,86,85,89,87,87,90,85,88,85,92,82,77,83,61,64,66,58,54,64,72,46,53,90,76,54,84,74,78,72,52,60,76,63,36,71,76,54,55,71,73,54,50,56,45,51,51,54,24,43,55,24,32,47,58,17,23,56,26,12,60,70,51,33,47,81,72,11,48,68,26,43,54,48,20,49,52,42,50,50,53,47,53,53,53,52,53,56,46,54,68,67,70,45,87,71,72,73,76,74,65,57,84,84,53,66,88,66,72,81,61,86,85,68,71,76,87,78,82,80,76,89,70,80,78,74,81,80,54,63,42,44,54,51,28,46,54,51,52,53,44,43,72,74,67,48,83,72,45,51,75,56,33,58,42,48,52,56,24,41,54,59,44,48,53,45,20,34,78,39,35,93,78,29,43,66,29,46,54,29,44,53,52,36,41,53,24,22,58,66,64,40,85,60,54,68,68,36,50,53,45,30,48,51,54,53,56,72,69,49,76,76,76,74,78,71,80,72,74,74,77,74,71,49,77,64,54,48,52,50,54,62,61,71,76,107